Protein 5ETA (pdb70)

CATH classification: 3.30.200.20 (+1 more: 1.10.510.10)

Foldseek 3Di:
DDADWDWDAPPGHIDIDGPQWADWAWPDADPAFTWTWTQGNVVRAIKIKTKDQCQLVFLVSLVVLLVVLLVQLFDDDQAAWHFQAKDDPDPDLVRDGMIMTMTGAADDQQVVVLVVDQDDLVLLLVLLLSCLLSLQQCVLQVHAQQDDDSRQWGAHPVSRIHGGDGDVQQFAPCVLLVFAPDGNLRVLSSSLQVSVCSNPVDRQQPADDSVSSVVSLCLAQWADDPVVLVRGPDPVRSVVRPPPDTHHHDQVCVVRDPDDVLSSVLSVQSSHNDSVRHDHSVRSLPRVSNVPPRDPVRSDYGDHRDPVCVPDDDGSSVSSVSVVVSNVPRDRDDD/DVCVVVVHDDDDDDDD/DDADWDWDAAPHDIDIDGPQWADWHQPADDDQWGKTWTQGNVQRAIKIKTKHQCQLVFLVSLLVLLVVLLVQCFDDDQAAKHWQAKDDPDPDLVRDGMIMTMTHDADDFQVVVCVVDQDDLVLLLVLLLSVLLSLQACVLQVHAFADDDSRQWGAYPVSRIHGDDGDALQFAPCVVVVFDDDHNLRVLSSSLQRSVCSQVVDRQQPADPVVSSPVSLCLAQWDDDPVLLVRGPPVCVSCVCVVDDTDGHDQCCVVRPPDDVQSSVLSNQSSHNRSVSRDHSLRSLPGPSNVVPRDNVPSDYGDHRDPVCVVDRDGSSVSSVSSVVSNVPRDRDDHD/DVCVVVVHDDDDDDDD

InterPro domains:
  IPR000719 Protein kinase domain [PF00069] (24-308)
  IPR000719 Protein kinase domain [PS50011] (24-308)
  IPR000719 Protein kinase domain [SM00220] (24-308)
  IPR003527 Mitogen-activated protein (MAP) kinase, conserved site [PS01351] (59-162)
  IPR008352 Mitogen-activated protein (MAP) kinase HOG-like [PR01773] (12-21)
  IPR008352 Mitogen-activated protein (MAP) kinase HOG-like [PR01773] (193-203)
  IPR008352 Mitogen-activated protein (MAP) kinase HOG-like [PR01773] (270-283)
  IPR008352 Mitogen-activated protein (MAP) kinase HOG-like [PR01773] (286-294)
  IPR008352 Mitogen-activated protein (MAP) kinase HOG-like [PR01773] (307-317)
  IPR011009 Protein kinase-like domain superfamily [SSF56112] (9-349)
  IPR017441 Protein kinase, ATP binding site [PS00107] (30-54)
  IPR038784 Mitogen-activated protein kinase 14 [cd07877] (6-350)
  IPR050117 Mitogen-activated protein (MAP) kinase [PTHR24055] (22-313)

Sequence (703 aa):
ERPTFYRQELNKTIWEVPERYQNLSPVGSGAYGSVCAAFDTKTGLRVAVKKLSRPFQSIIHAKRTYRELRLLKHMKHENVIGLLDVFTPARSLEEFNDVYLVTHLMGADLNNIVKCQKLTDDHVQFLIYQILRGLKYIHSADIIHRDLKPSNLAVNEDCELKILDFGRWYRAPEIMLNWMHYNQTVDIWSVGCIMAELLTGRTLFPGTDHIDQLKLILRLVGTPGAELLKKISSESARNYIQSLTQMPKMNFANVFIGANPLAVDLLEKMLVLDSDKRITAAQALAHAYFAQYHDPDDEPVADPYDQSFESRDLLIDEWKSLTYDEVISFVPPPLGLLERRGVSELPPLYIERPTFYRQELNKTIWEVPERYQNLSPVGSGAYGSVCAAFDTKTGLRVAVKKLSRPFQSIIHAKRTYRELRLLKHMKHENVIGLLDVFTPARSLEEFNDVYLVTHLMGADLNNIVKCQKLTDDHVQFLIYQILRGLKYIHSADIIHRDLKPSNLAVNEDCELKILDFGRWYRAPEIMLNWMHYNQTVDIWSVGCIMAELLTGRTLFPGTDHIDQLKLILRLVGTPGAELLKKISSESARNYIQSLTQMPKMNFANVFIGANPLAVDLLEKMLVLDSDKRITAAQALAHAYFAQYHDPDDEPVADPYDQSFESRDLLIDEWKSLTYDEVISFVPPPLDGLLERRGVSELPPLYI

Organism: Homo sapiens (NCBI:txid9606)

GO terms:
  GO:0038066 p38MAPK cascade (P, IDA)
  GO:0005829 cytosol (C, IDA)
  GO:0031098 stress-activated protein kinase signaling cascade (P, IDA)
  GO:1900015 regulation of cytokine production involved in inflammatory response (P, IDA)
  GO:0031281 positive regulation of cyclase activity (P, IMP)
  GO:0010628 positive regulation of gene expression (P, IGI)
  GO:0071222 cellular response to lipopolysaccharide (P, IDA)
  GO:0004674 protein serine/threonine kinase activity (F, IDA)
  GO:0004707 MAP kinase activity (F, IDA)
  GO:0051403 stress-activated MAPK cascade (P, IDA)
  GO:0071493 cellular response to UV-B (P, IDA)
  GO:0005634 nucleus (C, EXP)
  GO:0005737 cytoplasm (C, EXP)
  GO:0106310 protein serine kinase activity (F, EXP)
  GO:0070935 3'-UTR-mediated mRNA stabilization (P, TAS)
  GO:0005515 protein binding (F, IPI)
  GO:0019903 protein phosphatase binding (F, IPI)
  GO:0004708 MAP kinase kinase activity (F, TAS)
  GO:0006935 chemotaxis (P, TAS)
  GO:0007165 signal transduction (P, TAS)

B-factor: mean 67.68, std 36.32, range [24.88, 259.06]

Radius of gyration: 29.45 Å; Cα contacts (8 Å, |Δi|>4): 1106; chains: 4; bounding box: 53×86×77 Å

Solvent-accessible surface area: 34537 Å² total; per-residue (Å²): 162,115,74,86,27,55,157,60,82,22,64,151,71,71,1,47,0,4,86,52,0,74,125,21,50,70,84,35,50,48,101,120,11,28,22,0,2,2,88,0,72,122,42,38,85,129,0,14,0,46,16,13,56,130,0,14,114,38,68,137,42,0,38,94,4,12,95,52,3,42,15,13,42,38,1,151,22,74,4,2,6,27,10,29,18,8,15,16,26,17,171,45,71,146,86,4,71,35,2,3,9,0,29,49,57,19,51,18,32,0,78,59,6,34,57,23,44,151,8,62,54,71,8,0,17,2,0,0,0,1,0,0,5,0,0,42,12,0,24,51,4,104,26,42,1,101,44,3,74,8,55,6,0,8,0,35,76,79,1,67,2,46,0,34,85,33,64,150,106,24,53,0,5,4,33,28,28,129,13,58,162,84,55,56,13,3,1,1,0,6,0,0,5,0,0,0,20,5,24,67,49,140,40,40,6,59,4,113,70,59,82,43,1,9,62,64,2,9,122,16,11,3,34,20,42,97,105,9,33,164,58,2,92,58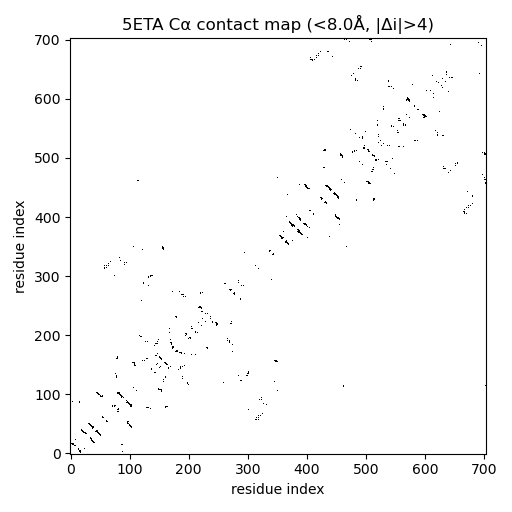,94,88,7,69,91,89,20,100,120,40,92,151,20,100,121,88,79,3,46,117,65,7,158,80,27,51,105,76,0,14,55,0,0,42,88,0,0,49,16,13,4,90,115,6,22,54,3,57,109,0,0,67,21,52,5,0,78,106,3,56,47,94,141,31,7,64,89,12,107,133,30,91,46,77,10,61,101,116,142,26,134,54,99,79,1,39,36,45,0,36,74,38,14,114,66,31,115,63,57,115,209,59,6,22,131,106,31,72,22,101,114,14,72,84,3,103,112,164,120,74,92,35,57,150,64,96,13,94,144,75,75,4,44,3,5,94,49,0,73,114,18,24,35,74,55,78,45,72,122,13,41,30,1,1,0,75,0,72,89,38,42,85,117,0,17,0,37,19,13,45,123,2,16,124,30,85,116,38,0,43,56,7,13,91,52,3,43,21,24,39,42,1,155,21,71,5,2,6,26,13,31,21,7,15,11,23,11,164,50,64,165,86,4,72,36,2,3,7,0,31,58,72,17,46,14,32,0,74,51,0,49,95,8,22,154,6,61,59,75,6,2,24,1,0,0,0,2,0,0,4,0,0,40,14,0,15,44,1,104,18,29,0,124,38,2,48,6,49,12,0,8,0,27,81,77,1,68,1,48,0,32,88,42,62,207,113,16,96,2,1,6,30,42,33,101,18,50,181,83,54,66,12,10,3,0,0,6,0,0,4,0,0,0,26,10,36,40,52,162,37,34,6,66,5,131,63,87,80,48,9,14,89,34,2,26,118,12,10,3,49,22,42,89,137,12,50,164,98,2,76,44,134,87,12,81,93,107,60,132,88,42,113,138,80,74,118,63,87,2,42,92,49,5,148,80,25,51,109,72,0,15,44,0,0,45,91,0,1,42,16,20,15,92,158,7,21,52,3,51,114,0,0,65,24,54,5,0,74,106,5,50,48,87,147,36,6,64,86,14,110,126,24,92,56,74,10,74,108,118,135,31,129,65,102,74,4,40,37,42,0,35,72,36,16,113,65,34,113,70,50,127,103,190,60,7,14,134,121,29,69,24,98,134,25,75,97,2,115,74

Secondary structure (DSSP, 8-state):
----EEEEEETTEEEEEETTEEEEE----BTTEEEEEEEETTTTEEEEEEEES-SSSSHHHHHHHHHHHHHHHH--BTTB--EEEEE-S-SSGGG---EEEEEE--SEEHHHHHHHSPPPHHHHHHHHHHHHHHHHHHHHTT-------GGGEEE-TT--EEE------S--HHHHTT-S---TTHHHHHHHHHHHHHHHSS-SS--SSHHHHHHHHHHHH----HHHHHT--SHHHHHGGGGS-------GGGTS-SS-HHHHHHHHHHS-SSGGGS--HHHHHTSGGGTTT--GGGS--PPP---GGGG----HHHHHHHHHHHHHT--PPP--/--PPEEEEEETTEEEEEETTEEEEEEEE--SS-EEEEEEETTTTEEEEEEEESSTTSSHHHHHHHHHHHHHHHH--BTTB----EEE-S-SSGGG---EEEEEE--SEEHHHHHHH-PPPHHHHHHHHHHHHHHHHHHHHTT-------GGGEEE-TT--EEE------S--HHHHTT-S---THHHHHHHHHHHHHHHHSS-S---SSHHHHHHHHHHHH----HHHHTT--SHHHHHTTSSSPP-PBPPHHHHS-SS-HHHHHHHHHHS-SSGGGS--HHHHHTSGGGTTT--GGG---PPP---GGGG----HHHHHHHHHHHHHT------/-HHHHTT-PPPPPPP-/-HHHHTT-PPPPPPP-

Structure (mmCIF, N/CA/C/O backbone):
data_5ETA
#
_entry.id   5ETA
#
_cell.length_a   52.091
_cell.length_b   61.900
_cell.length_c   75.671
_cell.angle_alpha   105.62
_cell.angle_beta   96.31
_cell.angle_gamma   114.65
#
_symmetry.space_group_name_H-M   'P 1'
#
loop_
_entity.id
_entity.type
_entity.pdbx_description
1 polymer 'Mitogen-activated protein kinase 14'
2 polymer 'Putative transmembrane protein'
3 water water
#
loop_
_atom_site.group_PDB
_atom_site.id
_atom_site.type_symbol
_atom_site.label_atom_id
_atom_site.label_alt_id
_atom_site.label_comp_id
_atom_site.label_asym_id
_atom_site.label_entity_id
_atom_site.label_seq_id
_atom_site.pdbx_PDB_ins_code
_atom_site.Cartn_x
_atom_site.Cartn_y
_atom_site.Cartn_z
_atom_site.occupancy
_atom_site.B_iso_or_equiv
_atom_site.auth_seq_id
_atom_site.auth_comp_id
_atom_site.auth_asym_id
_atom_site.auth_atom_id
_atom_site.pdbx_PDB_model_num
ATOM 1 N N . GLU A 1 4 ? -5.601 52.927 -27.233 1.00 54.74 4 GLU B N 1
ATOM 2 C CA . GLU A 1 4 ? -5.984 52.555 -25.877 1.00 49.80 4 GLU B CA 1
ATOM 3 C C . GLU A 1 4 ? -5.114 51.416 -25.363 1.00 65.10 4 GLU B C 1
ATOM 4 O O . GLU A 1 4 ? -4.996 50.377 -26.013 1.00 87.71 4 GLU B O 1
ATOM 6 N N . ARG A 1 5 ? -4.504 51.614 -24.194 1.00 50.27 5 ARG B N 1
ATOM 7 C CA . ARG A 1 5 ? -3.703 50.572 -23.574 1.00 56.90 5 ARG B CA 1
ATOM 8 C C . ARG A 1 5 ? -4.454 49.985 -22.389 1.00 57.56 5 ARG B C 1
ATOM 9 O O . ARG A 1 5 ? -4.911 50.744 -21.523 1.00 41.84 5 ARG B O 1
ATOM 17 N N . PRO A 1 6 ? -4.593 48.665 -22.294 1.00 53.24 6 PRO B N 1
ATOM 18 C CA . PRO A 1 6 ? -5.321 48.089 -21.161 1.00 37.06 6 PRO B CA 1
ATOM 19 C C . PRO A 1 6 ? -4.509 48.175 -19.879 1.00 27.20 6 PRO B C 1
ATOM 20 O O . PRO A 1 6 ? -3.296 48.394 -19.882 1.00 61.49 6 PRO B O 1
ATOM 24 N N . THR A 1 7 ? -5.209 48.000 -18.763 1.00 27.56 7 THR B N 1
ATOM 25 C CA . THR A 1 7 ? -4.590 48.057 -17.449 1.00 36.09 7 THR B CA 1
ATOM 26 C C . THR A 1 7 ? -4.113 46.666 -17.063 1.00 42.65 7 THR B C 1
ATOM 27 O O . THR A 1 7 ? -4.895 45.711 -17.093 1.00 27.77 7 THR B O 1
ATOM 31 N N . PHE A 1 8 ? -2.835 46.546 -16.712 1.00 28.05 8 PHE B N 1
ATOM 32 C CA . PHE A 1 8 ? -2.332 45.256 -16.271 1.00 28.01 8 PHE B CA 1
ATOM 33 C C . PHE A 1 8 ? -2.298 45.243 -14.751 1.00 28.60 8 PHE B C 1
ATOM 34 O O . PHE A 1 8 ? -2.313 46.286 -14.094 1.00 29.07 8 PHE B O 1
ATOM 42 N N . TYR A 1 9 ? -2.259 44.039 -14.192 1.00 28.61 9 TYR B N 1
ATOM 43 C CA . TYR A 1 9 ? -1.932 43.852 -12.786 1.00 29.18 9 TYR B CA 1
ATOM 44 C C . TYR A 1 9 ? -0.873 42.762 -12.669 1.00 29.07 9 TYR B C 1
ATOM 45 O O . TYR A 1 9 ? -0.592 42.039 -13.628 1.00 28.56 9 TYR B O 1
ATOM 54 N N . ARG A 1 10 ? -0.292 42.637 -11.476 1.00 51.20 10 ARG B N 1
ATOM 55 C CA . ARG A 1 10 ? 0.838 41.745 -11.241 1.00 48.49 10 ARG B CA 1
ATOM 56 C C . ARG A 1 10 ? 0.530 40.773 -10.110 1.00 31.95 10 ARG B C 1
ATOM 57 O O . ARG A 1 10 ? 0.075 41.179 -9.036 1.00 32.65 10 ARG B O 1
ATOM 65 N N . GLN A 1 11 ? 0.777 39.491 -10.369 1.00 29.96 11 GLN B N 1
ATOM 66 C CA . GLN A 1 11 ? 0.759 38.433 -9.368 1.00 41.25 11 GLN B CA 1
ATOM 67 C C . GLN A 1 11 ? 1.927 37.495 -9.642 1.00 29.96 11 GLN B C 1
ATOM 68 O O . GLN A 1 11 ? 2.699 37.695 -10.584 1.00 44.40 11 GLN B O 1
ATOM 74 N N . GLU A 1 12 ? 2.056 36.458 -8.820 1.00 41.30 12 GLU B N 1
ATOM 75 C CA . GLU A 1 12 ? 3.230 35.600 -8.871 1.00 67.38 12 GLU B CA 1
ATOM 76 C C . GLU A 1 12 ? 2.783 34.158 -9.066 1.00 63.31 12 GLU B C 1
ATOM 77 O O . GLU A 1 12 ? 1.947 33.654 -8.310 1.00 42.94 12 GLU B O 1
ATOM 83 N N . LEU A 1 13 ? 3.332 33.509 -10.092 1.00 61.73 13 LEU B N 1
ATOM 84 C CA . LEU A 1 13 ? 2.886 32.189 -10.521 1.00 47.34 13 LEU B CA 1
ATOM 85 C C . LEU A 1 13 ? 4.066 31.400 -11.071 1.00 69.72 13 LEU B C 1
ATOM 86 O O . LEU A 1 13 ? 4.761 31.876 -11.973 1.00 79.29 13 LEU B O 1
ATOM 91 N N . ASN A 1 14 ? 4.302 30.217 -10.509 1.00 59.99 14 ASN B N 1
ATOM 92 C CA . ASN A 1 14 ? 5.059 29.161 -11.187 1.00 98.69 14 ASN B CA 1
ATOM 93 C C . ASN A 1 14 ? 6.618 29.205 -11.202 1.00 106.21 14 ASN B C 1
ATOM 94 O O . ASN A 1 14 ? 7.205 28.668 -12.144 1.00 138.17 14 ASN B O 1
ATOM 99 N N . LYS A 1 15 ? 7.335 29.833 -10.260 1.00 58.57 15 LYS B N 1
ATOM 100 C CA . LYS A 1 15 ? 6.938 30.987 -9.454 1.00 57.84 15 LYS B CA 1
ATOM 101 C C . LYS A 1 15 ? 7.750 32.180 -9.937 1.00 53.21 15 LYS B C 1
ATOM 102 O O . LYS A 1 15 ? 8.907 32.362 -9.564 1.00 30.16 15 LYS B O 1
ATOM 108 N N . THR A 1 16 ? 7.113 32.994 -10.769 1.00 73.32 16 THR B N 1
ATOM 109 C CA . THR A 1 16 ? 7.686 34.231 -11.275 1.00 53.50 16 THR B CA 1
ATOM 110 C C . THR A 1 16 ? 6.575 35.266 -11.253 1.00 48.45 16 THR B C 1
ATOM 111 O O . THR A 1 16 ? 5.462 34.987 -10.799 1.00 62.82 16 THR B O 1
ATOM 115 N N . ILE A 1 17 ? 6.846 36.458 -11.770 1.00 31.18 17 ILE B N 1
ATOM 116 C CA . ILE A 1 17 ? 5.845 37.515 -11.801 1.00 29.40 17 ILE B CA 1
ATOM 117 C C . ILE A 1 17 ? 5.201 37.514 -13.176 1.00 28.75 17 ILE B C 1
ATOM 118 O O . ILE A 1 17 ? 5.866 37.748 -14.191 1.00 42.18 17 ILE B O 1
ATOM 123 N N . TRP A 1 18 ? 3.902 37.254 -13.196 1.00 28.46 18 TRP B N 1
ATOM 124 C CA . TRP A 1 18 ? 3.067 37.400 -14.378 1.00 27.94 18 TRP B CA 1
ATOM 125 C C . TRP A 1 18 ? 2.362 38.745 -14.319 1.00 28.06 18 TRP B C 1
ATOM 126 O O . TRP A 1 18 ? 1.749 39.085 -13.302 1.00 28.40 18 TRP B O 1
ATOM 137 N N . GLU A 1 19 ? 2.461 39.510 -15.403 1.00 33.32 19 GLU B N 1
ATOM 138 C CA . GLU A 1 19 ? 1.777 40.792 -15.520 1.00 33.34 19 GLU B CA 1
ATOM 139 C C . GLU A 1 19 ? 0.900 40.724 -16.760 1.00 32.43 19 GLU B C 1
ATOM 140 O O . GLU A 1 19 ? 1.410 40.647 -17.883 1.00 31.53 19 GLU B O 1
ATOM 146 N N . VAL A 1 20 ? -0.413 40.740 -16.556 1.00 27.31 20 VAL B N 1
ATOM 147 C CA . VAL A 1 20 ? -1.359 40.531 -17.649 1.00 26.88 20 VAL B CA 1
ATOM 148 C C . VAL A 1 20 ? -2.436 41.603 -17.564 1.00 27.00 20 VAL B C 1
ATOM 149 O O . VAL A 1 20 ? -2.619 42.240 -16.514 1.00 27.43 20 VAL B O 1
ATOM 153 N N . PRO A 1 21 ? -3.167 41.830 -18.655 1.00 26.69 21 PRO B N 1
ATOM 154 C CA . PRO A 1 21 ? -4.341 42.707 -18.581 1.00 26.82 21 PRO B CA 1
ATOM 155 C C . PRO A 1 21 ? -5.428 42.125 -17.687 1.00 27.03 21 PRO B C 1
ATOM 156 O O . PRO A 1 21 ? -5.580 40.909 -17.555 1.00 26.90 21 PRO B O 1
ATOM 160 N N . GLU A 1 22 ? -6.191 43.030 -17.067 1.00 43.01 22 GLU B N 1
ATOM 161 C CA . GLU A 1 22 ? -7.197 42.644 -16.081 1.00 34.90 22 GLU B CA 1
ATOM 162 C C . GLU A 1 22 ? -8.353 41.826 -16.650 1.00 29.89 22 GLU B C 1
ATOM 163 O O . GLU A 1 22 ? -9.096 41.222 -15.868 1.00 30.49 22 GLU B O 1
ATOM 169 N N . ARG A 1 23 ? -8.546 41.792 -17.972 1.00 27.09 23 ARG B N 1
ATOM 170 C CA . ARG A 1 23 ? -9.580 40.917 -18.520 1.00 37.78 23 ARG B CA 1
ATOM 171 C C . ARG A 1 23 ? -9.367 39.464 -18.116 1.00 60.79 23 ARG B C 1
ATOM 172 O O . ARG A 1 23 ? -10.323 38.682 -18.122 1.00 72.92 23 ARG B O 1
ATOM 180 N N . TYR A 1 24 ? -8.141 39.089 -17.766 1.00 58.81 24 TYR B N 1
ATOM 181 C CA . TYR A 1 24 ? -7.790 37.709 -17.465 1.00 52.44 24 TYR B CA 1
ATOM 182 C C . TYR A 1 24 ? -7.709 37.558 -15.951 1.00 39.52 24 TYR B C 1
ATOM 183 O O . TYR A 1 24 ? -6.894 38.218 -15.299 1.00 37.60 24 TYR B O 1
ATOM 192 N N . GLN A 1 25 ? -8.556 36.691 -15.403 1.00 27.15 25 GLN B N 1
ATOM 193 C CA . GLN A 1 25 ? -8.712 36.518 -13.968 1.00 27.60 25 GLN B CA 1
ATOM 194 C C . GLN A 1 25 ? -8.588 35.042 -13.620 1.00 30.70 25 GLN B C 1
ATOM 195 O O . GLN A 1 25 ? -8.643 34.166 -14.488 1.00 41.47 25 GLN B O 1
ATOM 201 N N . ASN A 1 26 ? -8.415 34.770 -12.326 1.00 37.95 26 ASN B N 1
ATOM 202 C CA . ASN A 1 26 ? -8.415 33.402 -11.817 1.00 43.87 26 ASN B CA 1
ATOM 203 C C . ASN A 1 26 ? -7.358 32.555 -12.524 1.00 43.80 26 ASN B C 1
ATOM 204 O O . ASN A 1 26 ? -7.618 31.437 -12.971 1.00 35.08 26 ASN B O 1
ATOM 209 N N . LEU A 1 27 ? -6.146 33.095 -12.616 1.00 44.22 27 LEU B N 1
ATOM 210 C CA . LEU A 1 27 ? -5.055 32.353 -13.232 1.00 46.13 27 LEU B CA 1
ATOM 211 C C . LEU A 1 27 ? -4.626 31.202 -12.333 1.00 51.37 27 LEU B C 1
ATOM 212 O O . LEU A 1 27 ? -4.430 31.379 -11.127 1.00 48.90 27 LEU B O 1
ATOM 217 N N . SER A 1 28 ? -4.473 30.020 -12.927 1.00 39.37 28 SER B N 1
ATOM 218 C CA . SER A 1 28 ? -3.935 28.870 -12.225 1.00 32.38 28 SER B CA 1
ATOM 219 C C . SER A 1 28 ? -2.915 28.181 -13.123 1.00 43.53 28 SER B C 1
ATOM 220 O O . SER A 1 28 ? -3.165 28.024 -14.326 1.00 60.40 28 SER B O 1
ATOM 223 N N . PRO A 1 29 ? -1.764 27.766 -12.588 1.00 43.49 29 PRO B N 1
ATOM 224 C CA . PRO A 1 29 ? -0.737 27.171 -13.457 1.00 44.78 29 PRO B CA 1
ATOM 225 C C . PRO A 1 29 ? -1.120 25.759 -13.876 1.00 49.94 29 PRO B C 1
ATOM 226 O O . PRO A 1 29 ? -1.532 24.944 -13.048 1.00 57.29 29 PRO B O 1
ATOM 230 N N . VAL A 1 30 ? -0.988 25.476 -15.172 1.00 50.71 30 VAL B N 1
ATOM 231 C CA . VAL A 1 30 ? -1.278 24.154 -15.717 1.00 66.70 30 VAL B CA 1
ATOM 232 C C . VAL A 1 30 ? -0.012 23.391 -16.066 1.00 97.91 30 VAL B C 1
ATOM 233 O O . VAL A 1 30 ? -0.100 22.272 -16.595 1.00 89.09 30 VAL B O 1
ATOM 237 N N . GLY A 1 31 ? 1.162 23.957 -15.793 1.00 110.44 31 GLY B N 1
ATOM 238 C CA . GLY A 1 31 ? 2.423 23.285 -16.033 1.00 125.00 31 GLY B CA 1
ATOM 239 C C . GLY A 1 31 ? 3.303 24.016 -17.025 1.00 120.41 31 GLY B C 1
ATOM 240 O O . GLY A 1 31 ? 2.819 24.815 -17.833 1.00 97.73 31 GLY B O 1
ATOM 241 N N . SER A 1 32 ? 4.608 23.749 -16.964 1.00 120.61 32 SER B N 1
ATOM 242 C CA . SER A 1 32 ? 5.593 24.494 -17.740 1.00 126.68 32 SER B CA 1
ATOM 243 C C . SER A 1 32 ? 6.528 23.530 -18.464 1.00 111.10 32 SER B C 1
ATOM 244 O O . SER A 1 32 ? 6.235 22.333 -18.561 1.00 87.13 32 SER B O 1
ATOM 247 N N . GLY A 1 33 ? 7.649 24.035 -18.973 1.00 125.37 33 GLY B N 1
ATOM 248 C CA . GLY A 1 33 ? 8.645 23.164 -19.580 1.00 130.52 33 GLY B CA 1
ATOM 249 C C . GLY A 1 33 ? 9.707 23.951 -20.320 1.00 131.51 33 GLY B C 1
ATOM 250 O O . GLY A 1 33 ? 9.975 25.116 -20.002 1.00 136.97 33 GLY B O 1
ATOM 251 N N . ALA A 1 34 ? 10.310 23.295 -21.313 1.00 158.04 34 ALA B N 1
ATOM 252 C CA . ALA A 1 34 ? 11.358 23.894 -22.133 1.00 154.81 34 ALA B CA 1
ATOM 253 C C . ALA A 1 34 ? 10.811 24.840 -23.197 1.00 176.54 34 ALA B C 1
ATOM 254 O O . ALA A 1 34 ? 11.567 25.272 -24.074 1.00 197.36 34 ALA B O 1
ATOM 256 N N . TYR A 1 35 ? 9.523 25.174 -23.127 1.00 166.49 35 TYR B N 1
ATOM 257 C CA . TYR A 1 35 ? 8.851 25.994 -24.127 1.00 152.12 35 TYR B CA 1
ATOM 258 C C . TYR A 1 35 ? 8.426 27.341 -23.557 1.00 121.38 35 TYR B C 1
ATOM 259 O O . TYR A 1 35 ? 8.824 28.390 -24.074 1.00 122.30 35 TYR B O 1
ATOM 268 N N . GLY A 1 36 ? 7.647 27.336 -22.484 1.00 91.81 36 GLY B N 1
ATOM 269 C CA . GLY A 1 36 ? 7.208 28.542 -21.815 1.00 53.80 36 GLY B CA 1
ATOM 270 C C . GLY A 1 36 ? 6.208 28.150 -20.753 1.00 39.45 36 GLY B C 1
ATOM 271 O O . GLY A 1 36 ? 5.521 27.137 -20.906 1.00 61.90 36 GLY B O 1
ATOM 272 N N . SER A 1 37 ? 6.097 28.926 -19.681 1.00 50.34 37 SER B N 1
ATOM 273 C CA . SER A 1 37 ? 5.134 28.572 -18.652 1.00 69.03 37 SER B CA 1
ATOM 274 C C . SER A 1 37 ? 3.722 28.881 -19.129 1.00 63.13 37 SER B C 1
ATOM 275 O O . SER A 1 37 ? 3.497 29.796 -19.925 1.00 48.37 37 SER B O 1
ATOM 278 N N . VAL A 1 38 ? 2.763 28.107 -18.627 1.00 50.89 38 VAL B N 1
ATOM 279 C CA . VAL A 1 38 ? 1.376 28.206 -19.058 1.00 44.56 38 VAL B CA 1
ATOM 280 C C . VAL A 1 38 ? 0.490 28.247 -17.824 1.00 63.88 38 VAL B C 1
ATOM 281 O O . VAL A 1 38 ? 0.629 27.411 -16.925 1.00 97.65 38 VAL B O 1
ATOM 285 N N . CYS A 1 39 ? -0.414 29.219 -17.781 1.00 49.33 39 CYS B N 1
ATOM 286 C CA . CYS A 1 39 ? -1.473 29.262 -16.786 1.00 53.90 39 CYS B CA 1
ATOM 287 C C . CYS A 1 39 ? -2.821 29.206 -17.485 1.00 35.44 39 CYS B C 1
ATOM 288 O O . CYS A 1 39 ? -2.991 29.763 -18.574 1.00 53.32 39 CYS B O 1
ATOM 291 N N . ALA A 1 40 ? -3.773 28.530 -16.855 1.00 34.46 40 ALA B N 1
ATOM 292 C CA . ALA A 1 40 ? -5.166 28.661 -17.244 1.00 25.61 40 ALA B CA 1
ATOM 293 C C . ALA A 1 40 ? -5.764 29.895 -16.586 1.00 25.86 40 ALA B C 1
ATOM 294 O O . ALA A 1 40 ? -5.428 30.243 -15.451 1.00 35.54 40 ALA B O 1
ATOM 296 N N . ALA A 1 41 ? -6.658 30.559 -17.311 1.00 26.39 41 ALA B N 1
ATOM 297 C CA . ALA A 1 41 ? -7.276 31.780 -16.824 1.00 36.52 41 ALA B CA 1
ATOM 298 C C . ALA A 1 41 ? -8.701 31.840 -17.343 1.00 43.36 41 ALA B C 1
ATOM 299 O O . ALA A 1 41 ? -9.069 31.140 -18.290 1.00 74.57 41 ALA B O 1
ATOM 301 N N . PHE A 1 42 ? -9.505 32.686 -16.709 1.00 59.02 42 PHE B N 1
ATOM 302 C CA . PHE A 1 42 ? -10.858 32.956 -17.169 1.00 58.01 42 PHE B CA 1
ATOM 303 C C . PHE A 1 42 ? -10.857 34.304 -17.874 1.00 56.25 42 PHE B C 1
ATOM 304 O O . PHE A 1 42 ? -10.529 35.330 -17.267 1.00 55.81 42 PHE B O 1
ATOM 312 N N . ASP A 1 43 ? -11.213 34.293 -19.153 1.00 60.53 43 ASP B N 1
ATOM 313 C CA . ASP A 1 43 ? -11.283 35.513 -19.943 1.00 53.32 43 ASP B CA 1
ATOM 314 C C . ASP A 1 43 ? -12.626 36.188 -19.699 1.00 41.97 43 ASP B C 1
ATOM 315 O O . ASP A 1 43 ? -13.678 35.636 -20.042 1.00 37.97 43 ASP B O 1
ATOM 320 N N . THR A 1 44 ? -12.592 37.383 -19.106 1.00 26.77 44 THR B N 1
ATOM 321 C CA . THR A 1 44 ? -13.821 38.092 -18.776 1.00 39.71 44 THR B CA 1
ATOM 322 C C . THR A 1 44 ? -14.455 38.747 -19.993 1.00 47.92 44 THR B C 1
ATOM 323 O O . THR A 1 44 ? -15.651 39.056 -19.962 1.00 38.65 44 THR B O 1
ATOM 327 N N . LYS A 1 45 ? -13.687 38.957 -21.063 1.00 37.93 45 LYS B N 1
ATOM 328 C CA . LYS A 1 45 ? -14.250 39.522 -22.284 1.00 28.36 45 LYS B CA 1
ATOM 329 C C . LYS A 1 45 ? -15.131 38.514 -23.010 1.00 38.57 45 LYS B C 1
ATOM 330 O O . LYS A 1 45 ? -16.246 38.839 -23.434 1.00 59.06 45 LYS B O 1
ATOM 336 N N . THR A 1 46 ? -14.646 37.284 -23.163 1.00 49.88 46 THR B N 1
ATOM 337 C CA . THR A 1 46 ? -15.379 36.241 -23.866 1.00 47.79 46 THR B CA 1
ATOM 338 C C . THR A 1 46 ? -16.056 35.264 -22.916 1.00 46.18 46 THR B C 1
ATOM 339 O O . THR A 1 46 ? -16.792 34.384 -23.371 1.00 43.49 46 THR B O 1
ATOM 343 N N . GLY A 1 47 ? -15.826 35.401 -21.613 1.00 34.09 47 GLY B N 1
ATOM 344 C CA . GLY A 1 47 ? -16.415 34.507 -20.636 1.00 45.61 47 GLY B CA 1
ATOM 345 C C . GLY A 1 47 ? -16.023 33.056 -20.785 1.00 35.98 47 GLY B C 1
ATOM 346 O O . GLY A 1 47 ? -16.758 32.177 -20.330 1.00 52.39 47 GLY B O 1
ATOM 347 N N . LEU A 1 48 ? -14.879 32.776 -21.404 1.00 43.24 48 LEU B N 1
ATOM 348 C CA . LEU A 1 48 ? -14.404 31.413 -21.582 1.00 55.09 48 LEU B CA 1
ATOM 349 C C . LEU A 1 48 ? -13.115 31.217 -20.792 1.00 38.42 48 LEU B C 1
ATOM 350 O O . LEU A 1 48 ? -12.439 32.177 -20.413 1.00 53.78 48 LEU B O 1
ATOM 355 N N . ARG A 1 49 ? -12.778 29.953 -20.555 1.00 65.97 49 ARG B N 1
ATOM 356 C CA . ARG A 1 49 ? -11.510 29.593 -19.936 1.00 62.77 49 ARG B CA 1
ATOM 357 C C . ARG A 1 49 ? -10.449 29.435 -21.020 1.00 61.09 49 ARG B C 1
ATOM 358 O O . ARG A 1 49 ? -10.688 28.780 -22.040 1.00 41.46 49 ARG B O 1
ATOM 366 N N . VAL A 1 50 ? -9.277 30.034 -20.796 1.00 64.06 50 VAL B N 1
ATOM 367 C CA . VAL A 1 50 ? -8.271 30.208 -21.835 1.00 34.98 50 VAL B CA 1
ATOM 368 C C . VAL A 1 50 ? -6.918 29.743 -21.308 1.00 30.35 50 VAL B C 1
ATOM 369 O O . VAL A 1 50 ? -6.703 29.609 -20.101 1.00 29.27 50 VAL B O 1
ATOM 373 N N . ALA A 1 51 ? -6.004 29.489 -22.241 1.00 25.01 51 ALA B N 1
ATOM 374 C CA . ALA A 1 51 ? -4.625 29.142 -21.920 1.00 30.79 51 ALA B CA 1
ATOM 375 C C . ALA A 1 51 ? -3.742 30.357 -22.169 1.00 31.85 51 ALA B C 1
ATOM 376 O O . ALA A 1 51 ? -3.833 30.980 -23.229 1.00 24.98 51 ALA B O 1
ATOM 378 N N . VAL A 1 52 ? -2.894 30.696 -21.198 1.00 25.18 52 VAL B N 1
ATOM 379 C CA . VAL A 1 52 ? -2.023 31.865 -21.300 1.00 25.28 52 VAL B CA 1
ATOM 380 C C . VAL A 1 52 ? -0.575 31.395 -21.235 1.00 36.04 52 VAL B C 1
ATOM 381 O O . VAL A 1 52 ? -0.157 30.785 -20.242 1.00 34.39 52 VAL B O 1
ATOM 385 N N . LYS A 1 53 ? 0.182 31.677 -22.293 1.00 35.02 53 LYS B N 1
ATOM 386 C CA . LYS A 1 53 ? 1.563 31.229 -22.422 1.00 35.18 53 LYS B CA 1
ATOM 387 C C . LYS A 1 53 ? 2.517 32.418 -22.356 1.00 37.92 53 LYS B C 1
ATOM 388 O O . LYS A 1 53 ? 2.336 33.405 -23.070 1.00 46.97 53 LYS B O 1
ATOM 394 N N . LYS A 1 54 ? 3.523 32.323 -21.479 1.00 26.78 54 LYS B N 1
ATOM 395 C CA . LYS A 1 54 ? 4.484 33.398 -21.228 1.00 34.03 54 LYS B CA 1
ATOM 396 C C . LYS A 1 54 ? 5.829 32.995 -21.818 1.00 32.03 54 LYS B C 1
ATOM 397 O O . LYS A 1 54 ? 6.444 32.026 -21.364 1.00 31.07 54 LYS B O 1
ATOM 403 N N . LEU A 1 55 ? 6.278 33.726 -22.835 1.00 39.66 55 LEU B N 1
ATOM 404 C CA . LEU A 1 55 ? 7.587 33.507 -23.440 1.00 32.74 55 LEU B CA 1
ATOM 405 C C . LEU A 1 55 ? 8.568 34.476 -22.792 1.00 39.79 55 LEU B C 1
ATOM 406 O O . LEU A 1 55 ? 8.520 35.683 -23.050 1.00 48.61 55 LEU B O 1
ATOM 411 N N . SER A 1 56 ? 9.458 33.947 -21.953 1.00 41.03 56 SER B N 1
ATOM 412 C CA . SER A 1 56 ? 10.424 34.776 -21.248 1.00 44.63 56 SER B CA 1
ATOM 413 C C . SER A 1 56 ? 11.817 34.749 -21.860 1.00 50.93 56 SER B C 1
ATOM 414 O O . SER A 1 56 ? 12.672 35.531 -21.431 1.00 52.32 56 SER B O 1
ATOM 417 N N . ARG A 1 57 ? 12.071 33.889 -22.852 1.00 51.22 57 ARG B N 1
ATOM 418 C CA . ARG A 1 57 ? 13.351 33.893 -23.564 1.00 37.53 57 ARG B CA 1
ATOM 419 C C . ARG A 1 57 ? 13.095 33.965 -25.066 1.00 34.99 57 ARG B C 1
ATOM 420 O O . ARG A 1 57 ? 13.722 33.249 -25.846 1.00 33.92 57 ARG B O 1
ATOM 428 N N . PRO A 1 58 ? 12.202 34.849 -25.514 1.00 31.51 58 PRO B N 1
ATOM 429 C CA . PRO A 1 58 ? 11.909 34.862 -26.954 1.00 30.97 58 PRO B CA 1
ATOM 430 C C . PRO A 1 58 ? 13.065 35.343 -27.814 1.00 28.31 58 PRO B C 1
ATOM 431 O O . PRO A 1 58 ? 13.221 34.839 -28.933 1.00 35.19 58 PRO B O 1
ATOM 435 N N . PHE A 1 59 ? 13.873 36.307 -27.362 1.00 55.88 59 PHE B N 1
ATOM 436 C CA . PHE A 1 59 ? 14.891 36.865 -28.246 1.00 40.61 59 PHE B CA 1
ATOM 437 C C . PHE A 1 59 ? 16.305 36.559 -27.762 1.00 29.53 59 PHE B C 1
ATOM 438 O O . PHE A 1 59 ? 17.254 37.251 -28.144 1.00 29.95 59 PHE B O 1
ATOM 446 N N . GLN A 1 60 ? 16.455 35.549 -26.905 1.00 29.61 60 GLN B N 1
ATOM 447 C CA . GLN A 1 60 ? 17.757 35.219 -26.340 1.00 30.23 60 GLN B CA 1
ATOM 448 C C . GLN A 1 60 ? 18.831 35.058 -27.407 1.00 30.74 60 GLN B C 1
ATOM 449 O O . GLN A 1 60 ? 20.012 35.301 -27.135 1.00 31.34 60 GLN B O 1
ATOM 455 N N . SER A 1 61 ? 18.456 34.654 -28.615 1.00 47.54 61 SER B N 1
ATOM 456 C CA . SER A 1 61 ? 19.422 34.521 -29.699 1.00 49.89 61 SER B CA 1
ATOM 457 C C . SER A 1 61 ? 18.676 34.608 -31.027 1.00 30.81 61 SER B C 1
ATOM 458 O O . SER A 1 61 ? 17.451 34.759 -31.069 1.00 45.39 61 SER B O 1
ATOM 461 N N . ILE A 1 62 ? 19.436 34.511 -32.119 1.00 31.31 62 ILE B N 1
ATOM 462 C CA . ILE A 1 62 ? 18.840 34.515 -33.453 1.00 31.17 62 ILE B CA 1
ATOM 463 C C . ILE A 1 62 ? 17.878 33.345 -33.610 1.00 34.18 62 ILE B C 1
ATOM 464 O O . ILE A 1 62 ? 16.740 33.512 -34.065 1.00 40.98 62 ILE B O 1
ATOM 469 N N . ILE A 1 63 ? 18.323 32.143 -33.239 1.00 48.24 63 ILE B N 1
ATOM 470 C CA . ILE A 1 63 ? 17.457 30.968 -33.322 1.00 44.12 63 ILE B CA 1
ATOM 471 C C . ILE A 1 63 ? 16.151 31.216 -32.574 1.00 45.40 63 ILE B C 1
ATOM 472 O O . ILE A 1 63 ? 15.056 31.046 -33.126 1.00 36.10 63 ILE B O 1
ATOM 477 N N . HIS A 1 64 ? 16.245 31.620 -31.305 1.00 56.45 64 HIS B N 1
ATOM 478 C CA . HIS A 1 64 ? 15.041 31.908 -30.530 1.00 31.62 64 HIS B CA 1
ATOM 479 C C . HIS A 1 64 ? 14.213 33.015 -31.174 1.00 28.90 64 HIS B C 1
ATOM 480 O O . HIS A 1 64 ? 12.989 32.893 -31.307 1.00 28.44 64 HIS B O 1
ATOM 487 N N . ALA A 1 65 ? 14.863 34.106 -31.582 1.00 29.14 65 ALA B N 1
ATOM 488 C CA . ALA A 1 65 ? 14.121 35.269 -32.056 1.00 31.71 65 ALA B CA 1
ATOM 489 C C . ALA A 1 65 ? 13.351 34.944 -33.330 1.00 33.37 65 ALA B C 1
ATOM 490 O O . ALA A 1 65 ? 12.163 35.266 -33.452 1.00 28.23 65 ALA B O 1
ATOM 492 N N . LYS A 1 66 ? 14.010 34.295 -34.292 1.00 56.30 66 LYS B N 1
ATOM 493 C CA . LYS A 1 66 ? 13.326 33.945 -35.531 1.00 36.90 66 LYS B CA 1
ATOM 494 C C . LYS A 1 66 ? 12.191 32.967 -35.254 1.00 36.98 66 LYS B C 1
ATOM 495 O O . LYS A 1 66 ? 11.114 33.068 -35.853 1.00 37.67 66 LYS B O 1
ATOM 501 N N . ARG A 1 67 ? 12.417 32.014 -34.345 1.00 44.68 67 ARG B N 1
ATOM 502 C CA . ARG A 1 67 ? 11.359 31.085 -33.962 1.00 34.97 67 ARG B CA 1
ATOM 503 C C . ARG A 1 67 ? 10.136 31.836 -33.460 1.00 29.42 67 ARG B C 1
ATOM 504 O O . ARG A 1 67 ? 9.001 31.541 -33.852 1.00 42.18 67 ARG B O 1
ATOM 512 N N . THR A 1 68 ? 10.355 32.816 -32.582 1.00 36.76 68 THR B N 1
ATOM 513 C CA . THR A 1 68 ? 9.250 33.594 -32.036 1.00 27.20 68 THR B CA 1
ATOM 514 C C . THR A 1 68 ? 8.458 34.262 -33.151 1.00 27.06 68 THR B C 1
ATOM 515 O O . THR A 1 68 ? 7.229 34.148 -33.213 1.00 38.64 68 THR B O 1
ATOM 519 N N . TYR A 1 69 ? 9.154 34.971 -34.041 1.00 29.79 69 TYR B N 1
ATOM 520 C CA . TYR A 1 69 ? 8.484 35.612 -35.165 1.00 27.26 69 TYR B CA 1
ATOM 521 C C . TYR A 1 69 ? 7.763 34.585 -36.027 1.00 27.30 69 TYR B C 1
ATOM 522 O O . TYR A 1 69 ? 6.655 34.840 -36.513 1.00 52.75 69 TYR B O 1
ATOM 531 N N . ARG A 1 70 ? 8.380 33.418 -36.235 1.00 27.62 70 ARG B N 1
ATOM 532 C CA . ARG A 1 70 ? 7.761 32.390 -37.067 1.00 27.74 70 ARG B CA 1
ATOM 533 C C . ARG A 1 70 ? 6.431 31.938 -36.475 1.00 27.31 70 ARG B C 1
ATOM 534 O O . ARG A 1 70 ? 5.398 31.941 -37.156 1.00 43.01 70 ARG B O 1
ATOM 542 N N . GLU A 1 71 ? 6.438 31.539 -35.200 1.00 49.06 71 GLU B N 1
ATOM 543 C CA . GLU A 1 71 ? 5.214 31.052 -34.572 1.00 30.48 71 GLU B CA 1
ATOM 544 C C . GLU A 1 71 ? 4.133 32.120 -34.571 1.00 29.78 71 GLU B C 1
ATOM 545 O O . GLU A 1 71 ? 2.967 31.836 -34.872 1.00 57.54 71 GLU B O 1
ATOM 551 N N . LEU A 1 72 ? 4.497 33.355 -34.233 1.00 32.20 72 LEU B N 1
ATOM 552 C CA . LEU A 1 72 ? 3.495 34.405 -34.107 1.00 43.78 72 LEU B CA 1
ATOM 553 C C . LEU A 1 72 ? 2.843 34.707 -35.452 1.00 34.87 72 LEU B C 1
ATOM 554 O O . LEU A 1 72 ? 1.616 34.829 -35.544 1.00 31.82 72 LEU B O 1
ATOM 559 N N . ARG A 1 73 ? 3.648 34.836 -36.508 1.00 47.26 73 ARG B N 1
ATOM 560 C CA . ARG A 1 73 ? 3.089 34.981 -37.849 1.00 28.43 73 ARG B CA 1
ATOM 561 C C . ARG A 1 73 ? 2.103 33.864 -38.155 1.00 44.59 73 ARG B C 1
ATOM 562 O O . ARG A 1 73 ? 1.003 34.108 -38.665 1.00 34.52 73 ARG B O 1
ATOM 570 N N . LEU A 1 74 ? 2.480 32.626 -37.840 1.00 26.76 74 LEU B N 1
ATOM 571 C CA . LEU A 1 74 ? 1.639 31.488 -38.184 1.00 34.47 74 LEU B CA 1
ATOM 572 C C . LEU A 1 74 ? 0.325 31.520 -37.416 1.00 62.53 74 LEU B C 1
ATOM 573 O O . LEU A 1 74 ? -0.753 31.390 -38.008 1.00 26.53 74 LEU B O 1
ATOM 578 N N . LEU A 1 75 ? 0.390 31.695 -36.095 1.00 31.21 75 LEU B N 1
ATOM 579 C CA . LEU A 1 75 ? -0.830 31.686 -35.295 1.00 32.95 75 LEU B CA 1
ATOM 580 C C . LEU A 1 75 ? -1.788 32.788 -35.728 1.00 35.37 75 LEU B C 1
ATOM 581 O O . LEU A 1 75 ? -3.002 32.564 -35.808 1.00 40.72 75 LEU B O 1
ATOM 586 N N . LYS A 1 76 ? -1.271 33.988 -36.006 1.00 35.52 76 LYS B N 1
ATOM 587 C CA . LYS A 1 76 ? -2.147 35.052 -36.486 1.00 25.71 76 LYS B CA 1
ATOM 588 C C . LYS A 1 76 ? -2.817 34.662 -37.796 1.00 28.21 76 LYS B C 1
ATOM 589 O O . LYS A 1 76 ? -3.927 35.121 -38.087 1.00 28.21 76 LYS B O 1
ATOM 595 N N . HIS A 1 77 ? -2.161 33.821 -38.598 1.00 29.94 77 HIS B N 1
ATOM 596 C CA . HIS A 1 77 ? -2.684 33.460 -39.907 1.00 30.30 77 HIS B CA 1
ATOM 597 C C . HIS A 1 77 ? -3.684 32.312 -39.849 1.00 44.32 77 HIS B C 1
ATOM 598 O O . HIS A 1 77 ? -4.512 32.185 -40.757 1.00 42.50 77 HIS B O 1
ATOM 605 N N . MET A 1 78 ? -3.634 31.483 -38.807 1.00 32.61 78 MET B N 1
ATOM 606 C CA . MET A 1 78 ? -4.479 30.295 -38.720 1.00 41.47 78 MET B CA 1
ATOM 607 C C . MET A 1 78 ? -5.883 30.700 -38.300 1.00 37.16 78 MET B C 1
ATOM 608 O O . MET A 1 78 ? -6.100 31.152 -37.171 1.00 26.15 78 MET B O 1
ATOM 613 N N . LYS A 1 79 ? -6.839 30.542 -39.215 1.00 39.01 79 LYS B N 1
ATOM 614 C CA . LYS A 1 79 ? -8.255 30.740 -38.913 1.00 50.66 79 LYS B CA 1
ATOM 615 C C . LYS A 1 79 ? -9.029 29.621 -39.601 1.00 46.98 79 LYS B C 1
ATOM 616 O O . LYS A 1 79 ? -9.332 29.707 -40.793 1.00 48.20 79 LYS B O 1
ATOM 622 N N . HIS A 1 80 ? -9.363 28.588 -38.834 1.00 27.96 80 HIS B N 1
ATOM 623 C CA . HIS A 1 80 ? -10.081 27.435 -39.351 1.00 27.46 80 HIS B CA 1
ATOM 624 C C . HIS A 1 80 ? -10.816 26.790 -38.188 1.00 27.26 80 HIS B C 1
ATOM 625 O O . HIS A 1 80 ? -10.365 26.847 -37.042 1.00 46.48 80 HIS B O 1
ATOM 632 N N . GLU A 1 81 ? -11.953 26.174 -38.501 1.00 27.58 81 GLU B N 1
ATOM 633 C CA . GLU A 1 81 ? -12.830 25.652 -37.460 1.00 63.66 81 GLU B CA 1
ATOM 634 C C . GLU A 1 81 ? -12.143 24.557 -36.650 1.00 50.41 81 GLU B C 1
ATOM 635 O O . GLU A 1 81 ? -12.418 24.399 -35.456 1.00 59.19 81 GLU B O 1
ATOM 641 N N . ASN A 1 82 ? -11.255 23.791 -37.282 1.00 37.07 82 ASN B N 1
ATOM 642 C CA . ASN A 1 82 ? -10.572 22.660 -36.667 1.00 49.22 82 ASN B CA 1
ATOM 643 C C . ASN A 1 82 ? -9.132 22.963 -36.265 1.00 34.65 82 ASN B C 1
ATOM 644 O O . ASN A 1 82 ? -8.374 22.030 -35.980 1.00 27.00 82 ASN B O 1
ATOM 649 N N . VAL A 1 83 ? -8.719 24.226 -36.288 1.00 42.38 83 VAL B N 1
ATOM 650 C CA . VAL A 1 83 ? -7.355 24.604 -35.939 1.00 35.04 83 VAL B CA 1
ATOM 651 C C . VAL A 1 83 ? -7.402 25.670 -34.859 1.00 26.21 83 VAL B C 1
ATOM 652 O O . VAL A 1 83 ? -8.268 26.553 -34.879 1.00 38.87 83 VAL B O 1
ATOM 656 N N . ILE A 1 84 ? -6.469 25.583 -33.909 1.00 37.71 84 ILE B N 1
ATOM 657 C CA . ILE A 1 84 ? -6.370 26.603 -32.878 1.00 42.89 84 ILE B CA 1
ATOM 658 C C . ILE A 1 84 ? -6.160 27.954 -33.539 1.00 36.10 84 ILE B C 1
ATOM 659 O O . ILE A 1 84 ? -5.461 28.072 -34.554 1.00 55.54 84 ILE B O 1
ATOM 664 N N . GLY A 1 85 ? -6.756 28.984 -32.957 1.00 32.55 85 GLY B N 1
ATOM 665 C CA . GLY A 1 85 ? -6.559 30.328 -33.451 1.00 39.67 85 GLY B CA 1
ATOM 666 C C . GLY A 1 85 ? -6.038 31.198 -32.332 1.00 42.11 85 GLY B C 1
ATOM 667 O O . GLY A 1 85 ? -6.182 30.852 -31.155 1.00 66.61 85 GLY B O 1
ATOM 668 N N . LEU A 1 86 ? -5.438 32.332 -32.673 1.00 52.79 86 LEU B N 1
ATOM 669 C CA . LEU A 1 86 ? -4.779 33.169 -31.680 1.00 43.67 86 LEU B CA 1
ATOM 670 C C . LEU A 1 86 ? -5.801 34.168 -31.158 1.00 28.06 86 LEU B C 1
ATOM 671 O O . LEU A 1 86 ? -6.246 35.060 -31.888 1.00 27.28 86 LEU B O 1
ATOM 676 N N . LEU A 1 87 ? -6.169 34.015 -29.888 1.00 43.28 87 LEU B N 1
ATOM 677 C CA . LEU A 1 87 ? -7.237 34.818 -29.312 1.00 40.11 87 LEU B CA 1
ATOM 678 C C . LEU A 1 87 ? -6.731 36.186 -28.861 1.00 33.64 87 LEU B C 1
ATOM 679 O O . LEU A 1 87 ? -7.454 37.181 -28.970 1.00 59.03 87 LEU B O 1
ATOM 684 N N . ASP A 1 88 ? -5.502 36.260 -28.353 1.00 41.92 88 ASP B N 1
ATOM 685 C CA . ASP A 1 88 ? -4.887 37.541 -28.028 1.00 28.93 88 ASP B CA 1
ATOM 686 C C . ASP A 1 88 ? -3.384 37.345 -27.870 1.00 42.71 88 ASP B C 1
ATOM 687 O O . ASP A 1 88 ? -2.906 36.240 -27.605 1.00 44.15 88 ASP B O 1
ATOM 692 N N . VAL A 1 89 ? -2.650 38.443 -28.046 1.00 37.99 89 VAL B N 1
ATOM 693 C CA . VAL A 1 89 ? -1.215 38.506 -27.791 1.00 37.55 89 VAL B CA 1
ATOM 694 C C . VAL A 1 89 ? -0.914 39.864 -27.174 1.00 25.13 89 VAL B C 1
ATOM 695 O O . VAL A 1 89 ? -1.454 40.883 -27.614 1.00 39.39 89 VAL B O 1
ATOM 699 N N . PHE A 1 90 ? -0.057 39.884 -26.156 1.00 84.71 90 PHE B N 1
ATOM 700 C CA . PHE A 1 90 ? 0.214 41.135 -25.462 1.00 57.24 90 PHE B CA 1
ATOM 701 C C . PHE A 1 90 ? 1.579 41.080 -24.794 1.00 39.84 90 PHE B C 1
ATOM 702 O O . PHE A 1 90 ? 2.159 40.008 -24.597 1.00 28.91 90 PHE B O 1
ATOM 710 N N . THR A 1 91 ? 2.080 42.266 -24.451 1.00 49.09 91 THR B N 1
ATOM 711 C CA . THR A 1 91 ? 3.293 42.433 -23.670 1.00 31.40 91 THR B CA 1
ATOM 712 C C . THR A 1 91 ? 3.107 43.603 -22.712 1.00 29.00 91 THR B C 1
ATOM 713 O O . THR A 1 91 ? 2.476 44.606 -23.080 1.00 27.24 91 THR B O 1
ATOM 717 N N . PRO A 1 92 ? 3.626 43.512 -21.482 1.00 42.07 92 PRO B N 1
ATOM 718 C CA . PRO A 1 92 ? 3.619 44.695 -20.606 1.00 41.25 92 PRO B CA 1
ATOM 719 C C . PRO A 1 92 ? 4.564 45.782 -21.072 1.00 56.21 92 PRO B C 1
ATOM 720 O O . PRO A 1 92 ? 4.407 46.938 -20.659 1.00 77.44 92 PRO B O 1
ATOM 724 N N . ALA A 1 93 ? 5.530 45.451 -21.922 1.00 41.62 93 ALA B N 1
ATOM 725 C CA . ALA A 1 93 ? 6.543 46.414 -22.322 1.00 27.44 93 ALA B CA 1
ATOM 726 C C . ALA A 1 93 ? 5.910 47.540 -23.125 1.00 52.02 93 ALA B C 1
ATOM 727 O O . ALA A 1 93 ? 5.145 47.299 -24.062 1.00 79.02 93 ALA B O 1
ATOM 729 N N . ARG A 1 94 ? 6.239 48.772 -22.749 1.00 27.52 94 ARG B N 1
ATOM 730 C CA . ARG A 1 94 ? 5.625 49.966 -23.309 1.00 85.63 94 ARG B CA 1
ATOM 731 C C . ARG A 1 94 ? 6.353 50.497 -24.532 1.00 131.93 94 ARG B C 1
ATOM 732 O O . ARG A 1 94 ? 5.844 51.413 -25.186 1.00 163.24 94 ARG B O 1
ATOM 740 N N . SER A 1 95 ? 7.517 49.946 -24.854 1.00 107.48 95 SER B N 1
ATOM 741 C CA . SER A 1 95 ? 8.298 50.392 -25.995 1.00 70.22 95 SER B CA 1
ATOM 742 C C . SER A 1 95 ? 9.214 49.255 -26.412 1.00 27.51 95 SER B C 1
ATOM 743 O O . SER A 1 95 ? 9.564 48.395 -25.600 1.00 52.24 95 SER B O 1
ATOM 746 N N . LEU A 1 96 ? 9.596 49.256 -27.690 1.00 43.99 96 LEU B N 1
ATOM 747 C CA . LEU A 1 96 ? 10.543 48.257 -28.169 1.00 31.61 96 LEU B CA 1
ATOM 748 C C . LEU A 1 96 ? 11.801 48.238 -27.309 1.00 46.57 96 LEU B C 1
ATOM 749 O O . LEU A 1 96 ? 12.475 47.207 -27.209 1.00 49.27 96 LEU B O 1
ATOM 754 N N . GLU A 1 97 ? 12.121 49.367 -26.675 1.00 46.66 97 GLU B N 1
ATOM 755 C CA . GLU A 1 97 ? 13.295 49.446 -25.812 1.00 81.18 97 GLU B CA 1
ATOM 756 C C . GLU A 1 97 ? 13.219 48.428 -24.680 1.00 57.10 97 GLU B C 1
ATOM 757 O O . GLU A 1 97 ? 14.148 47.637 -24.479 1.00 46.76 97 GLU B O 1
ATOM 763 N N . GLU A 1 98 ? 12.115 48.424 -23.935 1.00 56.25 98 GLU B N 1
ATOM 764 C CA . GLU A 1 98 ? 11.957 47.547 -22.783 1.00 64.83 98 GLU B CA 1
ATOM 765 C C . GLU A 1 98 ? 11.289 46.218 -23.142 1.00 46.86 98 GLU B C 1
ATOM 766 O O . GLU A 1 98 ? 10.795 45.520 -22.250 1.00 28.51 98 GLU B O 1
ATOM 772 N N . PHE A 1 99 ? 11.256 45.864 -24.426 1.00 78.64 99 PHE B N 1
ATOM 773 C CA . PHE A 1 99 ? 10.501 44.707 -24.894 1.00 44.11 99 PHE B CA 1
ATOM 774 C C . PHE A 1 99 ? 11.238 43.442 -24.465 1.00 44.67 99 PHE B C 1
ATOM 775 O O . PHE A 1 99 ? 12.404 43.257 -24.826 1.00 57.42 99 PHE B O 1
ATOM 783 N N . ASN A 1 100 ? 10.584 42.571 -23.698 1.00 53.37 100 ASN B N 1
ATOM 784 C CA . ASN A 1 100 ? 11.097 41.209 -23.604 1.00 28.00 100 ASN B CA 1
ATOM 785 C C . ASN A 1 100 ? 9.991 40.164 -23.698 1.00 27.58 100 ASN B C 1
ATOM 786 O O . ASN A 1 100 ? 9.931 39.399 -24.667 1.00 73.31 100 ASN B O 1
ATOM 791 N N . ASP A 1 101 ? 9.119 40.120 -22.695 1.00 92.17 101 ASP B N 1
ATOM 792 C CA . ASP A 1 101 ? 8.199 39.002 -22.539 1.00 56.61 101 ASP B CA 1
ATOM 793 C C . ASP A 1 101 ? 7.010 39.116 -23.484 1.00 42.64 101 ASP B C 1
ATOM 794 O O . ASP A 1 101 ? 6.478 40.204 -23.720 1.00 44.43 101 ASP B O 1
ATOM 799 N N . VAL A 1 102 ? 6.607 37.970 -24.027 1.00 44.86 102 VAL B N 1
ATOM 800 C CA . VAL A 1 102 ? 5.481 37.854 -24.943 1.00 26.16 102 VAL B CA 1
ATOM 801 C C . VAL A 1 102 ? 4.516 36.847 -24.340 1.00 33.23 102 VAL B C 1
ATOM 802 O O . VAL A 1 102 ? 4.931 35.738 -23.985 1.00 33.40 102 VAL B O 1
ATOM 806 N N . TYR A 1 103 ? 3.239 37.215 -24.212 1.00 25.78 103 TYR B N 1
ATOM 807 C CA . TYR A 1 103 ? 2.252 36.228 -23.799 1.00 29.06 103 TYR B CA 1
ATOM 808 C C . TYR A 1 103 ? 1.272 35.964 -24.934 1.00 25.38 103 TYR B C 1
ATOM 809 O O . TYR A 1 103 ? 0.836 36.890 -25.624 1.00 25.31 103 TYR B O 1
ATOM 818 N N . LEU A 1 104 ? 0.936 34.688 -25.112 1.00 28.97 104 LEU B N 1
ATOM 819 C CA . LEU A 1 104 ? -0.023 34.222 -26.106 1.00 28.81 104 LEU B CA 1
ATOM 820 C C . LEU A 1 104 ? -1.193 33.583 -25.371 1.00 32.63 104 LEU B C 1
ATOM 821 O O . LEU A 1 104 ? -0.979 32.794 -24.445 1.00 62.80 104 LEU B O 1
ATOM 826 N N . VAL A 1 105 ? -2.422 33.922 -25.763 1.00 24.96 105 VAL B N 1
ATOM 827 C CA . VAL A 1 105 ? -3.609 33.329 -25.153 1.00 31.97 105 VAL B CA 1
ATOM 828 C C . VAL A 1 105 ? -4.375 32.550 -26.214 1.00 41.09 105 VAL B C 1
ATOM 829 O O . VAL A 1 105 ? -4.490 32.992 -27.362 1.00 63.10 105 VAL B O 1
ATOM 833 N N . THR A 1 106 ? -4.900 31.390 -25.824 1.00 45.66 106 THR B N 1
ATOM 834 C CA . THR A 1 106 ? -5.675 30.535 -26.714 1.00 73.91 106 THR B CA 1
ATOM 835 C C . THR A 1 106 ? -6.885 29.987 -25.973 1.00 92.94 106 THR B C 1
ATOM 836 O O . THR A 1 106 ? -6.868 29.820 -24.751 1.00 137.64 106 THR B O 1
ATOM 840 N N . HIS A 1 107 ? -7.937 29.707 -26.737 1.00 86.45 107 HIS B N 1
ATOM 841 C CA . HIS A 1 107 ? -9.131 29.071 -26.196 1.00 78.70 107 HIS B CA 1
ATOM 842 C C . HIS A 1 107 ? -8.840 27.634 -25.780 1.00 29.09 107 HIS B C 1
ATOM 843 O O . HIS A 1 107 ? -8.232 26.869 -26.534 1.00 28.73 107 HIS B O 1
ATOM 850 N N . LEU A 1 108 ? -9.277 27.269 -24.575 1.00 53.56 108 LEU B N 1
ATOM 851 C CA . LEU A 1 108 ? -9.190 25.891 -24.100 1.00 50.62 108 LEU B CA 1
ATOM 852 C C . LEU A 1 108 ? -10.502 25.174 -24.382 1.00 61.88 108 LEU B C 1
ATOM 853 O O . LEU A 1 108 ? -11.524 25.457 -23.748 1.00 46.58 108 LEU B O 1
ATOM 858 N N . MET A 1 109 ? -10.469 24.243 -25.327 1.00 35.88 109 MET B N 1
ATOM 859 C CA . MET A 1 109 ? -11.566 23.308 -25.477 1.00 51.34 109 MET B CA 1
ATOM 860 C C . MET A 1 109 ? -11.483 22.239 -24.397 1.00 66.54 109 MET B C 1
ATOM 861 O O . MET A 1 109 ? -10.446 22.046 -23.756 1.00 70.99 109 MET B O 1
ATOM 866 N N . GLY A 1 110 ? -12.598 21.539 -24.212 1.00 45.45 110 GLY B N 1
ATOM 867 C CA . GLY A 1 110 ? -12.861 20.783 -23.001 1.00 71.08 110 GLY B CA 1
ATOM 868 C C . GLY A 1 110 ? -11.674 20.007 -22.471 1.00 117.56 110 GLY B C 1
ATOM 869 O O . GLY A 1 110 ? -11.299 20.172 -21.306 1.00 170.21 110 GLY B O 1
ATOM 870 N N . ALA A 1 111 ? -11.065 19.168 -23.305 1.00 91.38 111 ALA B N 1
ATOM 871 C CA . ALA A 1 111 ? -10.012 18.293 -22.823 1.00 54.33 111 ALA B CA 1
ATOM 872 C C . ALA A 1 111 ? -9.077 17.915 -23.958 1.00 41.16 111 ALA B C 1
ATOM 873 O O . ALA A 1 111 ? -9.415 18.012 -25.141 1.00 48.85 111 ALA B O 1
ATOM 875 N N . ASP A 1 112 ? -7.889 17.481 -23.563 1.00 75.46 112 ASP B N 1
ATOM 876 C CA . ASP A 1 112 ? -6.946 16.842 -24.458 1.00 68.54 112 ASP B CA 1
ATOM 877 C C . ASP A 1 112 ? -7.334 15.399 -24.752 1.00 55.72 112 ASP B C 1
ATOM 878 O O . ASP A 1 112 ? -7.954 14.716 -23.931 1.00 66.34 112 ASP B O 1
ATOM 883 N N . LEU A 1 113 ? -6.958 14.934 -25.948 1.00 67.11 113 LEU B N 1
ATOM 884 C CA . LEU A 1 113 ? -7.445 13.642 -26.414 1.00 66.15 113 LEU B CA 1
ATOM 885 C C . LEU A 1 113 ? -6.674 12.488 -25.785 1.00 63.34 113 LEU B C 1
ATOM 886 O O . LEU A 1 113 ? -7.244 11.410 -25.585 1.00 76.64 113 LEU B O 1
ATOM 891 N N . ASN A 1 114 ? -5.386 12.682 -25.483 1.00 54.91 114 ASN B N 1
ATOM 892 C CA . ASN A 1 114 ? -4.669 11.726 -24.643 1.00 49.14 114 ASN B CA 1
ATOM 893 C C . ASN A 1 114 ? -5.463 11.434 -23.376 1.00 68.05 114 ASN B C 1
ATOM 894 O O . ASN A 1 114 ? -5.666 10.272 -23.006 1.00 60.23 114 ASN B O 1
ATOM 899 N N . ASN A 1 115 ? -5.916 12.487 -22.692 1.00 75.77 115 ASN B N 1
ATOM 900 C CA . ASN A 1 115 ? -6.685 12.307 -21.466 1.00 66.59 115 ASN B CA 1
ATOM 901 C C . ASN A 1 115 ? -8.032 11.648 -21.747 1.00 86.80 115 ASN B C 1
ATOM 902 O O . ASN A 1 115 ? -8.491 10.802 -20.968 1.00 129.99 115 ASN B O 1
ATOM 907 N N . ILE A 1 116 ? -8.676 12.021 -22.856 1.00 76.18 116 ILE B N 1
ATOM 908 C CA . ILE A 1 116 ? -9.989 11.468 -23.193 1.00 72.70 116 ILE B CA 1
ATOM 909 C C . ILE A 1 116 ? -9.912 9.957 -23.387 1.00 83.05 116 ILE B C 1
ATOM 910 O O . ILE A 1 116 ? -10.708 9.202 -22.816 1.00 119.64 116 ILE B O 1
ATOM 915 N N . VAL A 1 117 ? -8.954 9.487 -24.189 1.00 90.28 117 VAL B N 1
ATOM 916 C CA . VAL A 1 117 ? -8.951 8.081 -24.582 1.00 95.12 117 VAL B CA 1
ATOM 917 C C . VAL A 1 117 ? -8.750 7.159 -23.387 1.00 96.29 117 VAL B C 1
ATOM 918 O O . VAL A 1 117 ? -9.094 5.973 -23.463 1.00 73.11 117 VAL B O 1
ATOM 922 N N . LYS A 1 118 ? -8.204 7.662 -22.280 1.00 113.74 118 LYS B N 1
ATOM 923 C CA . LYS A 1 118 ? -8.243 6.892 -21.043 1.00 110.34 118 LYS B CA 1
ATOM 924 C C . LYS A 1 118 ? -9.680 6.760 -20.556 1.00 109.06 118 LYS B C 1
ATOM 925 O O . LYS A 1 118 ? -10.179 5.649 -20.341 1.00 105.29 118 LYS B O 1
ATOM 931 N N . CYS A 1 119 ? -10.357 7.896 -20.376 1.00 89.82 119 CYS B N 1
ATOM 932 C CA . CYS A 1 119 ? -11.673 7.972 -19.752 1.00 93.20 119 CYS B CA 1
ATOM 933 C C . CYS A 1 119 ? -12.782 7.320 -20.571 1.00 62.77 119 CYS B C 1
ATOM 934 O O . CYS A 1 119 ? -13.871 7.108 -20.028 1.00 53.62 119 CYS B O 1
ATOM 937 N N . GLN A 1 120 ? -12.549 6.995 -21.843 1.00 62.03 120 GLN B N 1
ATOM 938 C CA . GLN A 1 120 ? -13.584 6.351 -22.641 1.00 76.22 120 GLN B CA 1
ATOM 939 C C . GLN A 1 120 ? -12.991 5.411 -23.676 1.00 90.82 120 GLN B C 1
ATOM 940 O O . GLN A 1 120 ? -11.861 5.592 -24.139 1.00 77.12 120 GLN B O 1
ATOM 946 N N . LYS A 1 121 ? -13.782 4.398 -24.021 1.00 119.75 121 LYS B N 1
ATOM 947 C CA . LYS A 1 121 ? -13.600 3.638 -25.247 1.00 113.98 121 LYS B CA 1
ATOM 948 C C . LYS A 1 121 ? -14.420 4.349 -26.316 1.00 106.63 121 LYS B C 1
ATOM 949 O O . LYS A 1 121 ? -15.611 4.608 -26.114 1.00 101.57 121 LYS B O 1
ATOM 95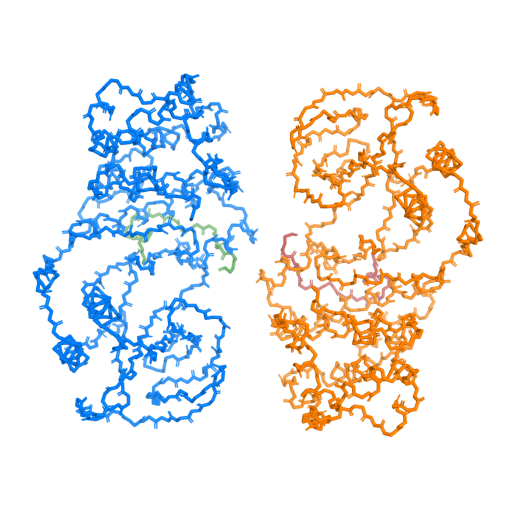5 N N . LEU A 1 122 ? -13.793 4.670 -27.441 1.00 110.05 122 LEU B N 1
ATOM 956 C CA . LEU A 1 122 ? -14.441 5.478 -28.466 1.00 87.42 122 LEU B CA 1
ATOM 957 C C . LEU A 1 122 ? -15.163 4.593 -29.471 1.00 81.23 122 LEU B C 1
ATOM 958 O O . LEU A 1 122 ? -14.616 3.585 -29.932 1.00 75.06 122 LEU B O 1
ATOM 963 N N . THR A 1 123 ? -16.395 4.971 -29.798 1.00 54.41 123 THR B N 1
ATOM 964 C CA . THR A 1 123 ? -17.148 4.274 -30.824 1.00 80.34 123 THR B CA 1
ATOM 965 C C . THR A 1 123 ? -16.583 4.619 -32.199 1.00 92.27 123 THR B C 1
ATOM 966 O O . THR A 1 123 ? -15.891 5.625 -32.379 1.00 100.52 123 THR B O 1
ATOM 970 N N . ASP A 1 124 ? -16.880 3.767 -33.183 1.00 87.80 124 ASP B N 1
ATOM 971 C CA . ASP A 1 124 ? -16.466 4.075 -34.547 1.00 108.32 124 ASP B CA 1
ATOM 972 C C . ASP A 1 124 ? -17.062 5.393 -35.010 1.00 103.80 124 ASP B C 1
ATOM 973 O O . ASP A 1 124 ? -16.435 6.124 -35.785 1.00 115.64 124 ASP B O 1
ATOM 978 N N . ASP A 1 125 ? -18.274 5.707 -34.550 1.00 75.93 125 ASP B N 1
ATOM 979 C CA . ASP A 1 125 ? -18.891 6.984 -34.883 1.00 83.57 125 ASP B CA 1
ATOM 980 C C . ASP A 1 125 ? -18.101 8.153 -34.303 1.00 67.18 125 ASP B C 1
ATOM 981 O O . ASP A 1 125 ? -18.131 9.257 -34.860 1.00 80.95 125 ASP B O 1
ATOM 986 N N . HIS A 1 126 ? -17.391 7.937 -33.193 1.00 81.86 126 HIS B N 1
ATOM 987 C CA . HIS A 1 126 ? -16.493 8.967 -32.675 1.00 75.77 126 HIS B CA 1
ATOM 988 C C . HIS A 1 126 ? -15.241 9.088 -33.535 1.00 63.08 126 HIS B C 1
ATOM 989 O O . HIS A 1 126 ? -14.931 10.166 -34.054 1.00 102.03 126 HIS B O 1
ATOM 996 N N . VAL A 1 127 ? -14.504 7.986 -33.688 1.00 52.69 127 VAL B N 1
ATOM 997 C CA . VAL A 1 127 ? -13.260 8.014 -34.456 1.00 55.71 127 VAL B CA 1
ATOM 998 C C . VAL A 1 127 ? -13.494 8.649 -35.820 1.00 54.07 127 VAL B C 1
ATOM 999 O O . VAL A 1 127 ? -12.750 9.537 -36.253 1.00 49.85 127 VAL B O 1
ATOM 1003 N N . GLN A 1 128 ? -14.538 8.197 -36.516 1.00 65.56 128 GLN B N 1
ATOM 1004 C CA . GLN A 1 128 ? -14.876 8.742 -37.826 1.00 70.26 128 GLN B CA 1
ATOM 1005 C C . GLN A 1 128 ? -14.906 10.266 -37.799 1.00 51.04 128 GLN B C 1
ATOM 1006 O O . GLN A 1 128 ? -14.161 10.930 -38.527 1.00 59.55 128 GLN B O 1
ATOM 1012 N N . PHE A 1 129 ? -15.775 10.840 -36.962 1.00 52.56 129 PHE B N 1
ATOM 1013 C CA . PHE A 1 129 ? -15.876 12.295 -36.892 1.00 37.11 129 PHE B CA 1
ATOM 1014 C C . PHE A 1 129 ? -14.578 12.919 -36.402 1.00 37.38 129 PHE B C 1
ATOM 1015 O O . PHE A 1 129 ? -14.212 14.006 -36.853 1.00 29.22 129 PHE B O 1
ATOM 1023 N N . LEU A 1 130 ? -13.848 12.242 -35.516 1.00 68.19 130 LEU B N 1
ATOM 1024 C CA . LEU A 1 130 ? -12.587 12.797 -35.033 1.00 39.51 130 LEU B CA 1
ATOM 1025 C C . LEU A 1 130 ? -11.538 12.855 -36.139 1.00 52.55 130 LEU B C 1
ATOM 1026 O O . LEU A 1 130 ? -10.908 13.897 -36.352 1.00 56.76 130 LEU B O 1
ATOM 1031 N N . ILE A 1 131 ? -11.331 11.746 -36.854 1.00 40.71 131 ILE B N 1
ATOM 1032 C CA . ILE A 1 131 ? -10.306 11.735 -37.895 1.00 39.49 131 ILE B CA 1
ATOM 1033 C C . ILE A 1 131 ? -10.677 12.679 -39.031 1.00 38.60 131 ILE B C 1
ATOM 1034 O O . ILE A 1 131 ? -9.797 13.271 -39.667 1.00 57.70 131 ILE B O 1
ATOM 1039 N N . TYR A 1 132 ? -11.973 12.836 -39.308 1.00 36.20 132 TYR B N 1
ATOM 1040 C CA . TYR A 1 132 ? -12.401 13.729 -40.379 1.00 35.21 132 TYR B CA 1
ATOM 1041 C C . TYR A 1 132 ? -11.948 15.161 -40.124 1.00 42.82 132 TYR B C 1
ATOM 1042 O O . TYR A 1 132 ? -11.558 15.872 -41.059 1.00 58.88 132 TYR B O 1
ATOM 1051 N N . GLN A 1 133 ? -11.999 15.608 -38.867 1.00 30.50 133 GLN B N 1
ATOM 1052 C CA . GLN A 1 133 ? -11.707 17.005 -38.568 1.00 50.98 133 GLN B CA 1
ATOM 1053 C C . GLN A 1 133 ? -10.212 17.271 -38.575 1.00 38.03 133 GLN B C 1
ATOM 1054 O O . GLN A 1 133 ? -9.777 18.356 -38.980 1.00 42.11 133 GLN B O 1
ATOM 1060 N N . ILE A 1 134 ? -9.416 16.301 -38.117 1.00 33.14 134 ILE B N 1
ATOM 1061 C CA . ILE A 1 134 ? -7.967 16.434 -38.196 1.00 44.03 134 ILE B CA 1
ATOM 1062 C C . ILE A 1 134 ? -7.561 16.663 -39.641 1.00 43.87 134 ILE B C 1
ATOM 1063 O O . ILE A 1 134 ? -6.824 17.601 -39.964 1.00 55.59 134 ILE B O 1
ATOM 1068 N N . LEU A 1 135 ? -8.059 15.810 -40.535 1.00 38.36 135 LEU B N 1
ATOM 1069 C CA . LEU A 1 135 ? -7.784 15.966 -41.956 1.00 38.81 135 LEU B CA 1
ATOM 1070 C C . LEU A 1 135 ? -8.319 17.292 -42.479 1.00 47.14 135 LEU B C 1
ATOM 1071 O O . LEU A 1 135 ? -7.656 17.969 -43.272 1.00 45.37 135 LEU B O 1
ATOM 1076 N N . ARG A 1 136 ? -9.517 17.683 -42.040 1.00 34.20 136 ARG B N 1
ATOM 1077 C CA . ARG A 1 136 ? -10.112 18.925 -42.521 1.00 30.77 136 ARG B CA 1
ATOM 1078 C C . ARG A 1 136 ? -9.291 20.134 -42.090 1.00 30.49 136 ARG B C 1
ATOM 1079 O O . ARG A 1 136 ? -9.137 21.094 -42.853 1.00 54.14 136 ARG B O 1
ATOM 1087 N N . GLY A 1 137 ? -8.752 20.102 -40.874 1.00 36.37 137 GLY B N 1
ATOM 1088 C CA . GLY A 1 137 ? -7.847 21.137 -40.406 1.00 43.99 137 GLY B CA 1
ATOM 1089 C C . GLY A 1 137 ? -6.467 20.990 -41.010 1.00 40.34 137 GLY B C 1
ATOM 1090 O O . GLY A 1 137 ? -5.791 21.980 -41.306 1.00 44.97 137 GLY B O 1
ATOM 1091 N N . LEU A 1 138 ? -6.040 19.740 -41.190 1.00 36.41 138 LEU B N 1
ATOM 1092 C CA . LEU A 1 138 ? -4.722 19.482 -41.756 1.00 29.58 138 LEU B CA 1
ATOM 1093 C C . LEU A 1 138 ? -4.659 19.954 -43.207 1.00 30.58 138 LEU B C 1
ATOM 1094 O O . LEU A 1 138 ? -3.664 20.555 -43.628 1.00 38.89 138 LEU B O 1
ATOM 1099 N N . LYS A 1 139 ? -5.712 19.682 -43.987 1.00 32.57 139 LYS B N 1
ATOM 1100 C CA . LYS A 1 139 ? -5.810 20.225 -45.340 1.00 42.65 139 LYS B CA 1
ATOM 1101 C C . LYS A 1 139 ? -5.545 21.724 -45.347 1.00 32.54 139 LYS B C 1
ATOM 1102 O O . LYS A 1 139 ? -4.818 22.238 -46.206 1.00 33.00 139 LYS B O 1
ATOM 1108 N N . TYR A 1 140 ? -6.128 22.437 -44.385 1.00 30.19 140 TYR B N 1
ATOM 1109 C CA . TYR A 1 140 ? -5.967 23.883 -44.305 1.00 39.49 140 TYR B CA 1
ATOM 1110 C C . TYR A 1 140 ? -4.548 24.259 -43.903 1.00 32.54 140 TYR B C 1
ATOM 1111 O O . TYR A 1 140 ? -3.986 25.230 -44.422 1.00 29.65 140 TYR B O 1
ATOM 1120 N N . ILE A 1 141 ? -3.948 23.494 -42.990 1.00 46.50 141 ILE B N 1
ATOM 1121 C CA . ILE A 1 141 ? -2.563 23.745 -42.599 1.00 38.21 141 ILE B CA 1
ATOM 1122 C C . ILE A 1 141 ? -1.630 23.547 -43.788 1.00 42.51 141 ILE B C 1
ATOM 1123 O O . ILE A 1 141 ? -0.760 24.382 -44.062 1.00 33.25 141 ILE B O 1
ATOM 1128 N N . HIS A 1 142 ? -1.800 22.441 -44.516 1.00 30.42 142 HIS B N 1
ATOM 1129 C CA . HIS A 1 142 ? -0.929 22.173 -45.657 1.00 31.15 142 HIS B CA 1
ATOM 1130 C C . HIS A 1 142 ? -1.153 23.164 -46.791 1.00 31.50 142 HIS B C 1
ATOM 1131 O O . HIS A 1 142 ? -0.217 23.457 -47.544 1.00 31.94 142 HIS B O 1
ATOM 1138 N N . SER A 1 143 ? -2.372 23.685 -46.939 1.00 31.34 143 SER B N 1
ATOM 1139 C CA . SER A 1 143 ? -2.632 24.654 -47.997 1.00 31.67 143 SER B CA 1
ATOM 1140 C C . SER A 1 143 ? -1.864 25.952 -47.789 1.00 55.28 143 SER B C 1
ATOM 1141 O O . SER A 1 143 ? -1.666 26.701 -48.751 1.00 72.24 143 SER B O 1
ATOM 1144 N N . ALA A 1 144 ? -1.434 26.234 -46.561 1.00 46.11 144 ALA B N 1
ATOM 1145 C CA . ALA A 1 144 ? -0.587 27.382 -46.271 1.00 30.31 144 ALA B CA 1
ATOM 1146 C C . ALA A 1 144 ? 0.895 27.076 -46.456 1.00 30.65 144 ALA B C 1
ATOM 1147 O O . ALA A 1 144 ? 1.735 27.920 -46.130 1.00 56.97 144 ALA B O 1
ATOM 1149 N N . ASP A 1 145 ? 1.231 25.889 -46.967 1.00 35.34 145 ASP B N 1
ATOM 1150 C CA . ASP A 1 145 ? 2.620 25.468 -47.145 1.00 35.52 145 ASP B CA 1
ATOM 1151 C C . ASP A 1 145 ? 3.313 25.319 -45.789 1.00 48.07 145 ASP B C 1
ATOM 1152 O O . ASP A 1 145 ? 4.498 25.620 -45.639 1.00 109.98 145 ASP B O 1
ATOM 1157 N N . ILE A 1 146 ? 2.557 24.851 -44.798 1.00 44.06 146 ILE B N 1
ATOM 1158 C CA . ILE A 1 146 ? 3.052 24.593 -43.451 1.00 36.65 146 ILE B CA 1
ATOM 1159 C C . ILE A 1 146 ? 3.029 23.096 -43.185 1.00 30.29 146 ILE B C 1
ATOM 1160 O O . ILE A 1 146 ? 2.182 22.358 -43.700 1.00 30.55 146 ILE B O 1
ATOM 1165 N N . ILE A 1 147 ? 3.977 22.653 -42.364 1.00 57.22 147 ILE B N 1
ATOM 1166 C CA . ILE A 1 147 ? 4.004 21.302 -41.818 1.00 48.30 147 ILE B CA 1
ATOM 1167 C C . ILE A 1 147 ? 3.918 21.410 -40.304 1.00 33.93 147 ILE B C 1
ATOM 1168 O O . ILE A 1 147 ? 4.723 22.110 -39.677 1.00 33.62 147 ILE B O 1
ATOM 1173 N N . HIS A 1 148 ? 2.933 20.726 -39.722 1.00 41.47 148 HIS B N 1
ATOM 1174 C CA . HIS A 1 148 ? 2.747 20.769 -38.277 1.00 33.56 148 HIS B CA 1
ATOM 1175 C C . HIS A 1 148 ? 3.939 20.148 -37.556 1.00 33.43 148 HIS B C 1
ATOM 1176 O O . HIS A 1 148 ? 4.450 20.708 -36.580 1.00 37.79 148 HIS B O 1
ATOM 1183 N N . ARG A 1 149 ? 4.374 18.973 -38.016 1.00 29.17 149 ARG B N 1
ATOM 1184 C CA . ARG A 1 149 ? 5.556 18.271 -37.518 1.00 36.35 149 ARG B CA 1
ATOM 1185 C C . ARG A 1 149 ? 5.435 17.625 -36.139 1.00 62.00 149 ARG B C 1
ATOM 1186 O O . ARG A 1 149 ? 6.320 16.855 -35.747 1.00 93.07 149 ARG B O 1
ATOM 1194 N N . ASP A 1 150 ? 4.375 17.930 -35.384 1.00 31.14 150 ASP B N 1
ATOM 1195 C CA . ASP A 1 150 ? 4.230 17.430 -34.015 1.00 54.34 150 ASP B CA 1
ATOM 1196 C C . ASP A 1 150 ? 2.730 17.223 -33.798 1.00 72.40 150 ASP B C 1
ATOM 1197 O O . ASP A 1 150 ? 2.089 17.959 -33.044 1.00 85.78 150 ASP B O 1
ATOM 1202 N N . LEU A 1 151 ? 2.185 16.189 -34.434 1.00 73.49 151 LEU B N 1
ATOM 1203 C CA . LEU A 1 151 ? 0.835 15.717 -34.147 1.00 62.22 151 LEU B CA 1
ATOM 1204 C C . LEU A 1 151 ? 0.889 14.661 -33.053 1.00 71.89 151 LEU B C 1
ATOM 1205 O O . LEU A 1 151 ? 1.512 13.608 -33.226 1.00 84.32 151 LEU B O 1
ATOM 1210 N N . LYS A 1 152 ? 0.235 14.949 -31.938 1.00 66.91 152 LYS B N 1
ATOM 1211 C CA . LYS A 1 152 ? 0.138 14.057 -30.796 1.00 41.84 152 LYS B CA 1
ATOM 1212 C C . LYS A 1 152 ? -1.266 14.153 -30.246 1.00 67.23 152 LYS B C 1
ATOM 1213 O O . LYS A 1 152 ? -1.957 15.166 -30.446 1.00 70.25 152 LYS B O 1
ATOM 1219 N N . PRO A 1 153 ? -1.742 13.122 -29.541 1.00 68.21 153 PRO B N 1
ATOM 1220 C CA . PRO A 1 153 ? -3.029 13.254 -28.855 1.00 42.68 153 PRO B CA 1
ATOM 1221 C C . PRO A 1 153 ? -3.013 14.430 -27.903 1.00 42.86 153 PRO B C 1
ATOM 1222 O O . PRO A 1 153 ? -3.998 15.170 -27.807 1.00 39.83 153 PRO B O 1
ATOM 1226 N N . SER A 1 154 ? -1.874 14.644 -27.230 1.00 59.31 154 SER B N 1
ATOM 1227 C CA . SER A 1 154 ? -1.710 15.784 -26.336 1.00 34.03 154 SER B CA 1
ATOM 1228 C C . SER A 1 154 ? -1.950 17.105 -27.057 1.00 42.67 154 SER B C 1
ATOM 1229 O O . SER A 1 154 ? -2.231 18.115 -26.403 1.00 32.25 154 SER B O 1
ATOM 1232 N N . ASN A 1 155 ? -1.842 17.120 -28.387 1.00 72.37 155 ASN B N 1
ATOM 1233 C CA . ASN A 1 155 ? -1.981 18.332 -29.180 1.00 72.40 155 ASN B CA 1
ATOM 1234 C C . ASN A 1 155 ? -3.333 18.436 -29.878 1.00 64.96 155 ASN B C 1
ATOM 1235 O O . ASN A 1 155 ? -3.512 19.316 -30.725 1.00 48.88 155 ASN B O 1
ATOM 1240 N N . LEU A 1 156 ? -4.279 17.557 -29.556 1.00 60.49 156 LEU B N 1
ATOM 1241 C CA . LEU A 1 156 ? -5.615 17.589 -30.145 1.00 39.75 156 LEU B CA 1
ATOM 1242 C C . LEU A 1 156 ? -6.618 17.872 -29.037 1.00 33.78 156 LEU B C 1
ATOM 1243 O O . LEU A 1 156 ? -6.878 17.005 -28.196 1.00 33.85 156 LEU B O 1
ATOM 1248 N N . ALA A 1 157 ? -7.183 19.074 -29.035 1.00 33.69 157 ALA B N 1
ATOM 1249 C CA . ALA A 1 157 ? -8.216 19.407 -28.067 1.00 32.95 157 ALA B CA 1
ATOM 1250 C C . ALA A 1 157 ? -9.571 18.933 -28.571 1.00 43.65 157 ALA B C 1
ATOM 1251 O O . ALA A 1 157 ? -9.875 19.019 -29.764 1.00 49.49 157 ALA B O 1
ATOM 1253 N N . VAL A 1 158 ? -10.387 18.434 -27.648 1.00 52.67 158 VAL B N 1
ATOM 1254 C CA . VAL A 1 158 ? -11.720 17.941 -27.963 1.00 63.29 158 VAL B CA 1
ATOM 1255 C C . VAL A 1 158 ? -12.639 18.351 -26.821 1.00 54.01 158 VAL B C 1
ATOM 1256 O O . VAL A 1 158 ? -12.216 18.443 -25.665 1.00 56.92 158 VAL B O 1
ATOM 1260 N N . ASN A 1 159 ? -13.906 18.585 -27.145 1.00 40.13 159 ASN B N 1
ATOM 1261 C CA . ASN A 1 159 ? -14.892 19.004 -26.158 1.00 62.67 159 ASN B CA 1
ATOM 1262 C C . ASN A 1 159 ? -15.996 17.957 -26.045 1.00 85.72 159 ASN B C 1
ATOM 1263 O O . ASN A 1 159 ? -15.945 16.891 -26.662 1.00 95.80 159 ASN B O 1
ATOM 1268 N N . GLU A 1 160 ? -17.006 18.284 -25.240 1.00 87.65 160 GLU B N 1
ATOM 1269 C CA . GLU A 1 160 ? -18.033 17.317 -24.879 1.00 95.52 160 GLU B CA 1
ATOM 1270 C C . GLU A 1 160 ? -19.003 17.012 -26.015 1.00 68.33 160 GLU B C 1
ATOM 1271 O O . GLU A 1 160 ? -19.815 16.090 -25.876 1.00 45.06 160 GLU B O 1
ATOM 1277 N N . ASP A 1 161 ? -18.928 17.731 -27.132 1.00 75.97 161 ASP B N 1
ATOM 1278 C CA . ASP A 1 161 ? -19.682 17.382 -28.328 1.00 69.06 161 ASP B CA 1
ATOM 1279 C C . ASP A 1 161 ? -18.823 16.662 -29.361 1.00 60.24 161 ASP B C 1
ATOM 1280 O O . ASP A 1 161 ? -19.279 16.445 -30.489 1.00 28.06 161 ASP B O 1
ATOM 1285 N N . CYS A 1 162 ? -17.593 16.294 -29.001 1.00 52.81 162 CYS B N 1
ATOM 1286 C CA . CYS A 1 162 ? -16.658 15.593 -29.878 1.00 48.19 162 CYS B CA 1
ATOM 1287 C C . CYS A 1 162 ? -16.167 16.480 -31.017 1.00 47.01 162 CYS B C 1
ATOM 1288 O O . CYS A 1 162 ? -15.736 15.978 -32.060 1.00 31.38 162 CYS B O 1
ATOM 1291 N N . GLU A 1 163 ? -16.210 17.796 -30.832 1.00 60.79 163 GLU B N 1
ATOM 1292 C CA . GLU A 1 163 ? -15.600 18.720 -31.775 1.00 27.23 163 GLU B CA 1
ATOM 1293 C C . GLU A 1 163 ? -14.115 18.851 -31.454 1.00 45.99 163 GLU B C 1
ATOM 1294 O O . GLU A 1 163 ? -13.719 18.820 -30.287 1.00 68.74 163 GLU B O 1
ATOM 1300 N N . LEU A 1 164 ? -13.292 19.002 -32.493 1.00 52.63 164 LEU B N 1
ATOM 1301 C CA . LEU A 1 164 ? -11.842 18.951 -32.346 1.00 45.56 164 LEU B CA 1
ATOM 1302 C C . LEU A 1 164 ? -11.181 20.163 -32.984 1.00 42.84 164 LEU B C 1
ATOM 1303 O O . LEU A 1 164 ? -11.717 20.779 -33.910 1.00 52.11 164 LEU B O 1
ATOM 1308 N N . LYS A 1 165 ? -10.001 20.493 -32.465 1.00 30.63 165 LYS B N 1
ATOM 1309 C CA . LYS A 1 165 ? -9.131 21.503 -33.044 1.00 30.52 165 LYS B CA 1
ATOM 1310 C C . LYS A 1 165 ? -7.686 21.044 -32.941 1.00 45.12 165 LYS B C 1
ATOM 1311 O O . LYS A 1 165 ? -7.287 20.450 -31.935 1.00 35.52 165 LYS B O 1
ATOM 1317 N N . ILE A 1 166 ? -6.908 21.330 -33.982 1.00 36.50 166 ILE B N 1
ATOM 1318 C CA . ILE A 1 166 ? -5.465 21.120 -33.944 1.00 42.02 166 ILE B CA 1
ATOM 1319 C C . ILE A 1 166 ? -4.832 22.327 -33.267 1.00 43.43 166 ILE B C 1
ATOM 1320 O O . ILE A 1 166 ? -5.175 23.474 -33.576 1.00 27.87 166 ILE B O 1
ATOM 1325 N N . LEU A 1 167 ? -3.908 22.078 -32.341 1.00 40.90 167 LEU B N 1
ATOM 1326 C CA . LEU A 1 167 ? -3.249 23.153 -31.611 1.00 60.21 167 LEU B CA 1
ATOM 1327 C C . LEU A 1 167 ? -1.776 22.831 -31.402 1.00 52.00 167 LEU B C 1
ATOM 1328 O O . LEU A 1 167 ? -1.297 21.738 -31.720 1.00 46.92 167 LEU B O 1
ATOM 1333 N N . ASP A 1 168 ? -1.057 23.819 -30.862 1.00 56.79 168 ASP B N 1
ATOM 1334 C CA . ASP A 1 168 ? 0.317 23.636 -30.409 1.00 85.56 168 ASP B CA 1
ATOM 1335 C C . ASP A 1 168 ? 1.211 23.143 -31.538 1.00 49.15 168 ASP B C 1
ATOM 1336 O O . ASP A 1 168 ? 1.543 21.954 -31.588 1.00 63.87 168 ASP B O 1
ATOM 1341 N N . PHE A 1 169 ? 1.607 24.027 -32.453 1.00 39.74 169 PHE B N 1
ATOM 1342 C CA . PHE A 1 169 ? 2.400 23.534 -33.564 1.00 35.55 169 PHE B CA 1
ATOM 1343 C C . PHE A 1 169 ? 3.854 23.338 -33.150 1.00 48.69 169 PHE B C 1
ATOM 1344 O O . PHE A 1 169 ? 4.333 23.893 -32.158 1.00 74.67 169 PHE B O 1
ATOM 1352 N N . GLY A 1 170 ? 4.556 22.533 -33.940 1.00 58.59 170 GLY B N 1
ATOM 1353 C CA . GLY A 1 170 ? 5.950 22.225 -33.685 1.00 66.38 170 GLY B CA 1
ATOM 1354 C C . GLY A 1 170 ? 6.892 23.331 -34.119 1.00 47.39 170 GLY B C 1
ATOM 1355 O O . GLY A 1 170 ? 8.102 23.122 -34.214 1.00 47.86 170 GLY B O 1
ATOM 1356 N N . ARG A 1 186 ? 7.119 11.003 -28.573 1.00 54.26 186 ARG B N 1
ATOM 1357 C CA . ARG A 1 186 ? 7.973 10.852 -29.742 1.00 74.50 186 ARG B CA 1
ATOM 1358 C C . ARG A 1 186 ? 7.586 9.577 -30.488 1.00 64.77 186 ARG B C 1
ATOM 1359 O O . ARG A 1 186 ? 8.351 9.052 -31.295 1.00 40.51 186 ARG B O 1
ATOM 1367 N N . TRP A 1 187 ? 6.386 9.080 -30.208 1.00 69.66 187 TRP B N 1
ATOM 1368 C CA . TRP A 1 187 ? 5.925 7.817 -30.765 1.00 58.52 187 TRP B CA 1
ATOM 1369 C C . TRP A 1 187 ? 5.194 7.941 -32.093 1.00 51.45 187 TRP B C 1
ATOM 1370 O O . TRP A 1 187 ? 5.033 6.926 -32.780 1.00 65.30 187 TRP B O 1
ATOM 1381 N N . TYR A 1 188 ? 4.745 9.133 -32.489 1.00 33.15 188 TYR B N 1
ATOM 1382 C CA . TYR A 1 188 ? 3.842 9.209 -33.628 1.00 48.67 188 TYR B CA 1
ATOM 1383 C C . TYR A 1 188 ? 4.539 9.759 -34.869 1.00 38.45 188 TYR B C 1
ATOM 1384 O O . TYR A 1 188 ? 3.868 10.113 -35.843 1.00 52.25 188 TYR B O 1
ATOM 1393 N N . ARG A 1 189 ? 5.865 9.852 -34.844 1.00 29.95 189 ARG B N 1
ATOM 1394 C CA . ARG A 1 189 ? 6.627 10.636 -35.806 1.00 51.67 189 ARG B CA 1
ATOM 1395 C C . ARG A 1 189 ? 7.164 9.750 -36.927 1.00 55.92 189 ARG B C 1
ATOM 1396 O O . ARG A 1 189 ? 7.725 8.679 -36.672 1.00 89.47 189 ARG B O 1
ATOM 1404 N N . ALA A 1 190 ? 6.982 10.208 -38.165 1.00 70.69 190 ALA B N 1
ATOM 1405 C CA . ALA A 1 190 ? 7.293 9.403 -39.338 1.00 65.25 190 ALA B CA 1
ATOM 1406 C C . ALA A 1 190 ? 8.749 8.927 -39.334 1.00 72.77 190 ALA B C 1
ATOM 1407 O O . ALA A 1 190 ? 9.641 9.626 -38.848 1.00 50.44 190 ALA B O 1
ATOM 1409 N N . PRO A 1 191 ? 9.012 7.727 -39.871 1.00 90.13 191 PRO B N 1
ATOM 1410 C CA . PRO A 1 191 ? 10.401 7.233 -39.908 1.00 81.37 191 PRO B CA 1
ATOM 1411 C C . PRO A 1 191 ? 11.375 8.165 -40.612 1.00 66.16 191 PRO B C 1
ATOM 1412 O O . PRO A 1 191 ? 12.482 8.388 -40.106 1.00 51.00 191 PRO B O 1
ATOM 1416 N N . GLU A 1 192 ? 11.002 8.708 -41.774 1.00 79.90 192 GLU B N 1
ATOM 1417 C CA . GLU A 1 192 ? 11.955 9.457 -42.588 1.00 71.96 192 GLU B CA 1
ATOM 1418 C C . GLU A 1 192 ? 12.568 10.641 -41.849 1.00 65.07 192 GLU B C 1
ATOM 1419 O O . GLU A 1 192 ? 13.621 11.132 -42.269 1.00 69.40 192 GLU B O 1
ATOM 1425 N N . ILE A 1 193 ? 11.946 11.117 -40.770 1.00 51.78 193 ILE B N 1
ATOM 1426 C CA . ILE A 1 193 ? 12.576 12.155 -39.960 1.00 74.79 193 ILE B CA 1
ATOM 1427 C C . ILE A 1 193 ? 13.635 11.562 -39.038 1.00 112.74 193 ILE B C 1
ATOM 1428 O O . ILE A 1 193 ? 14.785 12.016 -39.028 1.00 141.34 193 ILE B O 1
ATOM 1433 N N . MET A 1 194 ? 13.271 10.552 -38.242 1.00 104.47 194 MET B N 1
ATOM 1434 C CA . MET A 1 194 ? 14.206 10.043 -37.243 1.00 99.61 194 MET B CA 1
ATOM 1435 C C . MET A 1 194 ? 15.544 9.660 -37.856 1.00 82.34 194 MET B C 1
ATOM 1436 O O . MET A 1 194 ? 16.573 9.691 -37.171 1.00 68.53 194 MET B O 1
ATOM 1441 N N . LEU A 1 195 ? 15.554 9.292 -39.134 1.00 99.50 195 LEU B N 1
ATOM 1442 C CA . LEU A 1 195 ? 16.760 8.798 -39.779 1.00 93.12 195 LEU B CA 1
ATOM 1443 C C . LEU A 1 195 ? 17.429 9.820 -40.686 1.00 98.88 195 LEU B C 1
ATOM 1444 O O . LEU A 1 195 ? 18.458 9.504 -41.293 1.00 118.37 195 LEU B O 1
ATOM 1449 N N . ASN A 1 196 ? 16.885 11.028 -40.787 1.00 95.50 196 ASN B N 1
ATOM 1450 C CA . ASN A 1 196 ? 17.458 12.076 -41.628 1.00 101.84 196 ASN B CA 1
ATOM 1451 C C . ASN A 1 196 ? 17.745 11.544 -43.033 1.00 96.40 196 ASN B C 1
ATOM 1452 O O . ASN A 1 196 ? 18.822 11.746 -43.597 1.00 83.04 196 ASN B O 1
ATOM 1457 N N . TRP A 1 197 ? 16.751 10.862 -43.605 1.00 107.20 197 TRP B N 1
ATOM 1458 C CA . TRP A 1 197 ? 16.909 10.275 -44.934 1.00 125.64 197 TRP B CA 1
ATOM 1459 C C . TRP A 1 197 ? 17.020 11.339 -46.015 1.00 143.07 197 TRP B C 1
ATOM 1460 O O . TRP A 1 197 ? 17.931 11.306 -46.851 1.00 169.57 197 TRP B O 1
ATOM 1471 N N . MET A 1 198 ? 16.101 12.294 -46.005 1.00 143.23 198 MET B N 1
ATOM 1472 C CA . MET A 1 198 ? 15.503 12.777 -47.238 1.00 152.65 198 MET B CA 1
ATOM 1473 C C . MET A 1 198 ? 14.977 14.184 -46.990 1.00 178.11 198 MET B C 1
ATOM 1474 O O . MET A 1 198 ? 15.149 14.749 -45.907 1.00 208.14 198 MET B O 1
ATOM 1479 N N . HIS A 1 199 ? 14.348 14.757 -48.010 1.00 163.38 199 HIS B N 1
ATOM 1480 C CA . HIS A 1 199 ? 13.543 15.954 -47.825 1.00 150.88 199 HIS B CA 1
ATOM 1481 C C . HIS A 1 199 ? 12.159 15.532 -47.340 1.00 132.32 199 HIS B C 1
ATOM 1482 O O . HIS A 1 199 ? 11.439 14.826 -48.055 1.00 142.73 199 HIS B O 1
ATOM 1489 N N . TYR A 1 200 ? 11.783 15.954 -46.134 1.00 77.56 200 TYR B N 1
ATOM 1490 C CA . TYR A 1 200 ? 10.544 15.490 -45.520 1.00 91.71 200 TYR B CA 1
ATOM 1491 C C . TYR A 1 200 ? 9.411 16.416 -45.949 1.00 160.51 200 TYR B C 1
ATOM 1492 O O . TYR A 1 200 ? 9.484 17.632 -45.742 1.00 233.12 200 TYR B O 1
ATOM 1501 N N . ASN A 1 201 ? 8.376 15.844 -46.559 1.00 131.02 201 ASN B N 1
ATOM 1502 C CA . ASN A 1 201 ? 7.275 16.619 -47.102 1.00 107.16 201 ASN B CA 1
ATOM 1503 C C . ASN A 1 201 ? 6.058 16.532 -46.181 1.00 48.79 201 ASN B C 1
ATOM 1504 O O . ASN A 1 201 ? 6.117 15.976 -45.079 1.00 49.82 201 ASN B O 1
ATOM 1509 N N . GLN A 1 202 ? 4.935 17.083 -46.642 1.00 79.31 202 GLN B N 1
ATOM 1510 C CA . GLN A 1 202 ? 3.767 17.252 -45.787 1.00 53.72 202 GLN B CA 1
ATOM 1511 C C . GLN A 1 202 ? 3.140 15.929 -45.371 1.00 69.51 202 GLN B C 1
ATOM 1512 O O . GLN A 1 202 ? 2.408 15.895 -44.377 1.00 56.61 202 GLN B O 1
ATOM 1518 N N . THR A 1 203 ? 3.403 14.842 -46.098 1.00 84.93 203 THR B N 1
ATOM 1519 C CA . THR A 1 203 ? 2.851 13.549 -45.712 1.00 90.93 203 THR B CA 1
ATOM 1520 C C . THR A 1 203 ? 3.389 13.059 -44.374 1.00 114.72 203 THR B C 1
ATOM 1521 O O . THR A 1 203 ? 2.931 12.021 -43.886 1.00 125.34 203 THR B O 1
ATOM 1525 N N . VAL A 1 204 ? 4.346 13.772 -43.773 1.00 111.58 204 VAL B N 1
ATOM 1526 C CA . VAL A 1 204 ? 4.805 13.427 -42.431 1.00 80.44 204 VAL B CA 1
ATOM 1527 C C . VAL A 1 204 ? 3.687 13.594 -41.413 1.00 45.48 204 VAL B C 1
ATOM 1528 O O . VAL A 1 204 ? 3.629 12.861 -40.417 1.00 44.51 204 VAL B O 1
ATOM 1532 N N . ASP A 1 205 ? 2.782 14.549 -41.637 1.00 61.93 205 ASP B N 1
ATOM 1533 C CA . ASP A 1 205 ? 1.637 14.692 -40.745 1.00 33.43 205 ASP B CA 1
ATOM 1534 C C . ASP A 1 205 ? 0.614 13.585 -40.965 1.00 33.54 205 ASP B C 1
ATOM 1535 O O . ASP A 1 205 ? -0.095 13.207 -40.026 1.00 35.03 205 ASP B O 1
ATOM 1540 N N . ILE A 1 206 ? 0.519 13.058 -42.188 1.00 72.16 206 ILE B N 1
ATOM 1541 C CA . ILE A 1 206 ? -0.402 11.955 -42.451 1.00 63.14 206 ILE B CA 1
ATOM 1542 C C . ILE A 1 206 ? 0.045 10.692 -41.730 1.00 33.08 206 ILE B C 1
ATOM 1543 O O . ILE A 1 206 ? -0.793 9.891 -41.298 1.00 32.96 206 ILE B O 1
ATOM 1548 N N . TRP A 1 207 ? 1.355 10.489 -41.578 1.00 41.15 207 TRP B N 1
ATOM 1549 C CA . TRP A 1 207 ? 1.832 9.367 -40.777 1.00 42.40 207 TRP B CA 1
ATOM 1550 C C . TRP A 1 207 ? 1.280 9.448 -39.361 1.00 37.91 207 TRP B C 1
ATOM 1551 O O . TRP A 1 207 ? 0.738 8.471 -38.832 1.00 31.05 207 TRP B O 1
ATOM 1562 N N . SER A 1 208 ? 1.426 10.613 -38.727 1.00 51.30 208 SER B N 1
ATOM 1563 C CA . SER A 1 208 ? 0.932 10.789 -37.367 1.00 48.33 208 SER B CA 1
ATOM 1564 C C . SER A 1 208 ? -0.567 10.537 -37.291 1.00 42.81 208 SER B C 1
ATOM 1565 O O . SER A 1 208 ? -1.046 9.870 -36.367 1.00 46.97 208 SER B O 1
ATOM 1568 N N . VAL A 1 209 ? -1.325 11.066 -38.254 1.00 34.39 209 VAL B N 1
ATOM 1569 C CA . VAL A 1 209 ? -2.761 10.803 -38.302 1.00 43.57 209 VAL B CA 1
ATOM 1570 C C . VAL A 1 209 ? -3.026 9.304 -38.358 1.00 40.19 209 VAL B C 1
ATOM 1571 O O . VAL A 1 209 ? -3.985 8.804 -37.755 1.00 55.70 209 VAL B O 1
ATOM 1575 N N . GLY A 1 210 ? -2.176 8.561 -39.067 1.00 37.25 210 GLY B N 1
ATOM 1576 C CA . GLY A 1 210 ? -2.348 7.119 -39.125 1.00 51.36 210 GLY B CA 1
ATOM 1577 C C . GLY A 1 210 ? -2.099 6.452 -37.787 1.00 51.40 210 GLY B C 1
ATOM 1578 O O . GLY A 1 210 ? -2.851 5.565 -37.375 1.00 43.04 210 GLY B O 1
ATOM 1579 N N . CYS A 1 211 ? -1.044 6.871 -37.086 1.00 31.30 211 CYS B N 1
ATOM 1580 C CA . CYS A 1 211 ? -0.796 6.357 -35.744 1.00 39.22 211 CYS B CA 1
ATOM 1581 C C . CYS A 1 211 ? -1.936 6.718 -34.801 1.00 44.48 211 CYS B C 1
ATOM 1582 O O . CYS A 1 211 ? -2.358 5.895 -33.980 1.00 57.47 211 CYS B O 1
ATOM 1585 N N . ILE A 1 212 ? -2.446 7.947 -34.901 1.00 41.79 212 ILE B N 1
ATOM 1586 C CA . ILE A 1 212 ? -3.515 8.391 -34.012 1.00 51.22 212 ILE B CA 1
ATOM 1587 C C . ILE A 1 212 ? -4.790 7.600 -34.274 1.00 39.31 212 ILE B C 1
ATOM 1588 O O . ILE A 1 212 ? -5.475 7.172 -33.336 1.00 53.34 212 ILE B O 1
ATOM 1593 N N . MET A 1 213 ? -5.135 7.398 -35.548 1.00 56.46 213 MET B N 1
ATOM 1594 C CA . MET A 1 213 ? -6.347 6.656 -35.879 1.00 48.78 213 MET B CA 1
ATOM 1595 C C . MET A 1 213 ? -6.294 5.234 -35.336 1.00 51.91 213 MET B C 1
ATOM 1596 O O . MET A 1 213 ? -7.305 4.708 -34.856 1.00 29.43 213 MET B O 1
ATOM 1601 N N . ALA A 1 214 ? -5.128 4.591 -35.413 1.00 69.98 214 ALA B N 1
ATOM 1602 C CA . ALA A 1 214 ? -4.992 3.245 -34.867 1.00 38.38 214 ALA B CA 1
ATOM 1603 C C . ALA A 1 214 ? -5.285 3.233 -33.372 1.00 32.31 214 ALA B C 1
ATOM 1604 O O . ALA A 1 214 ? -6.074 2.414 -32.886 1.00 32.30 214 ALA B O 1
ATOM 1606 N N . GLU A 1 215 ? -4.662 4.150 -32.626 1.00 30.70 215 GLU B N 1
ATOM 1607 C CA . GLU A 1 215 ? -4.812 4.160 -31.175 1.00 44.15 215 GLU B CA 1
ATOM 1608 C C . GLU A 1 215 ? -6.261 4.411 -30.775 1.00 41.98 215 GLU B C 1
ATOM 1609 O O . GLU A 1 215 ? -6.772 3.786 -29.837 1.00 63.97 215 GLU B O 1
ATOM 1615 N N . LEU A 1 216 ? -6.940 5.324 -31.473 1.00 75.16 216 LEU B N 1
ATOM 1616 C CA . LEU A 1 216 ? -8.354 5.572 -31.200 1.00 84.94 216 LEU B CA 1
ATOM 1617 C C . LEU A 1 216 ? -9.190 4.305 -31.334 1.00 90.78 216 LEU B C 1
ATOM 1618 O O . LEU A 1 216 ? -10.074 4.048 -30.508 1.00 100.86 216 LEU B O 1
ATOM 1623 N N . LEU A 1 217 ? -8.934 3.501 -32.369 1.00 61.53 217 LEU B N 1
ATOM 1624 C CA . LEU A 1 217 ? -9.744 2.307 -32.584 1.00 50.07 217 LEU B CA 1
ATOM 1625 C C . LEU A 1 217 ? -9.467 1.250 -31.521 1.00 77.87 217 LEU B C 1
ATOM 1626 O O . LEU A 1 217 ? -10.392 0.745 -30.875 1.00 92.33 217 LEU B O 1
ATOM 1631 N N . THR A 1 218 ? -8.192 0.905 -31.323 1.00 85.22 218 THR B N 1
ATOM 1632 C CA . THR A 1 218 ? -7.815 -0.202 -30.453 1.00 78.47 218 THR B CA 1
ATOM 1633 C C . THR A 1 218 ? -7.688 0.188 -28.988 1.00 62.71 218 THR B C 1
ATOM 1634 O O . THR A 1 218 ? -7.732 -0.693 -28.122 1.00 53.07 218 THR B O 1
ATOM 1638 N N . GLY A 1 219 ? -7.536 1.476 -28.687 1.00 70.44 219 GLY B N 1
ATOM 1639 C CA . GLY A 1 219 ? -7.289 1.915 -27.332 1.00 51.57 219 GLY B CA 1
ATOM 1640 C C . GLY A 1 219 ? -5.878 1.711 -26.821 1.00 42.94 219 GLY B C 1
ATOM 1641 O O . GLY A 1 219 ? -5.607 2.058 -25.663 1.00 43.94 219 GLY B O 1
ATOM 1642 N N . ARG A 1 220 ? -4.968 1.163 -27.627 1.00 44.62 220 ARG B N 1
ATOM 1643 C CA . ARG A 1 220 ? -3.578 1.001 -27.221 1.00 71.84 220 ARG B CA 1
ATOM 1644 C C . ARG A 1 220 ? -2.658 1.679 -28.228 1.00 76.72 220 ARG B C 1
ATOM 1645 O O . ARG A 1 220 ? -2.974 1.790 -29.416 1.00 77.83 220 ARG B O 1
ATOM 1653 N N . THR A 1 221 ? -1.510 2.122 -27.725 1.00 78.19 221 THR B N 1
ATOM 1654 C CA . THR A 1 221 ? -0.514 2.802 -28.541 1.00 62.14 221 THR B CA 1
ATOM 1655 C C . THR A 1 221 ? 0.086 1.845 -29.568 1.00 47.24 221 THR B C 1
ATOM 1656 O O . THR A 1 221 ? 0.466 0.718 -29.237 1.00 45.43 221 THR B O 1
ATOM 1660 N N . LEU A 1 222 ? 0.160 2.299 -30.823 1.00 62.79 222 LEU B N 1
ATOM 1661 C CA . LEU A 1 222 ? 0.490 1.414 -31.938 1.00 55.95 222 LEU B CA 1
ATOM 1662 C C . LEU A 1 222 ? 1.982 1.109 -32.023 1.00 52.38 222 LEU B C 1
ATOM 1663 O O . LEU A 1 222 ? 2.363 -0.039 -32.277 1.00 52.48 222 LEU B O 1
ATOM 1668 N N . PHE A 1 223 ? 2.843 2.106 -31.820 1.00 65.71 223 PHE B N 1
ATOM 1669 C CA . PHE A 1 223 ? 4.293 1.908 -31.852 1.00 79.91 223 PHE B CA 1
ATOM 1670 C C . PHE A 1 223 ? 4.910 2.523 -30.604 1.00 101.11 223 PHE B C 1
ATOM 1671 O O . PHE A 1 223 ? 5.492 3.615 -30.659 1.00 105.73 223 PHE B O 1
ATOM 1679 N N . PRO A 1 224 ? 4.796 1.786 -29.347 1.00 82.17 224 PRO B N 1
ATOM 1680 C CA . PRO A 1 224 ? 5.358 2.370 -28.111 1.00 70.68 224 PRO B CA 1
ATOM 1681 C C . PRO A 1 224 ? 6.862 2.135 -28.020 1.00 83.54 224 PRO B C 1
ATOM 1682 O O . PRO A 1 224 ? 7.369 1.321 -27.241 1.00 80.81 224 PRO B O 1
ATOM 1686 N N . GLY A 1 225 ? 7.615 2.872 -28.832 1.00 71.49 225 GLY B N 1
ATOM 1687 C CA . GLY A 1 225 ? 9.053 2.694 -28.857 1.00 87.41 225 GLY B CA 1
ATOM 1688 C C . GLY A 1 225 ? 9.725 3.324 -27.649 1.00 103.18 225 GLY B C 1
ATOM 1689 O O . GLY A 1 225 ? 9.398 4.435 -27.232 1.00 107.33 225 GLY B O 1
ATOM 1690 N N . THR A 1 226 ? 10.689 2.594 -27.094 1.00 142.75 226 THR B N 1
ATOM 1691 C CA . THR A 1 226 ? 11.441 3.058 -25.923 1.00 117.85 226 THR B CA 1
ATOM 1692 C C . THR A 1 226 ? 12.706 3.747 -26.419 1.00 111.46 226 THR B C 1
ATOM 1693 O O . THR A 1 226 ? 12.882 4.956 -26.243 1.00 109.10 226 THR B O 1
ATOM 1697 N N . ASP A 1 227 ? 13.591 2.979 -27.042 1.00 83.98 227 ASP B N 1
ATOM 1698 C CA . ASP A 1 227 ? 14.749 3.537 -27.710 1.00 103.15 227 ASP B CA 1
ATOM 1699 C C . ASP A 1 227 ? 14.379 4.005 -29.116 1.00 80.89 227 ASP B C 1
ATOM 1700 O O . ASP A 1 227 ? 13.329 3.656 -29.662 1.00 75.67 227 ASP B O 1
ATOM 1705 N N . HIS A 1 228 ? 15.259 4.825 -29.697 1.00 72.76 228 HIS B N 1
ATOM 1706 C CA . HIS A 1 228 ? 15.131 5.188 -31.104 1.00 80.48 228 HIS B CA 1
ATOM 1707 C C . HIS A 1 228 ? 15.081 3.945 -31.982 1.00 115.77 228 HIS B C 1
ATOM 1708 O O . HIS A 1 228 ? 14.249 3.840 -32.891 1.00 118.06 228 HIS B O 1
ATOM 1715 N N . ILE A 1 229 ? 15.977 2.992 -31.724 1.00 123.19 229 ILE B N 1
ATOM 1716 C CA . ILE A 1 229 ? 15.986 1.751 -32.492 1.00 118.94 229 ILE B CA 1
ATOM 1717 C C . ILE A 1 229 ? 14.723 0.946 -32.209 1.00 77.70 229 ILE B C 1
ATOM 1718 O O . ILE A 1 229 ? 14.041 0.489 -33.133 1.00 86.92 229 ILE B O 1
ATOM 1723 N N . ASP A 1 230 ? 14.386 0.768 -30.929 1.00 82.17 230 ASP B N 1
ATOM 1724 C CA . ASP A 1 230 ? 13.162 0.053 -30.581 1.00 105.61 230 ASP B CA 1
ATOM 1725 C C . ASP A 1 230 ? 11.976 0.606 -31.363 1.00 81.14 230 ASP B C 1
ATOM 1726 O O . ASP A 1 230 ? 11.243 -0.145 -32.017 1.00 54.18 230 ASP B O 1
ATOM 1731 N N . GLN A 1 231 ? 11.772 1.925 -31.300 1.00 102.74 231 GLN B N 1
ATOM 1732 C CA . GLN A 1 231 ? 10.684 2.551 -32.044 1.00 80.65 231 GLN B CA 1
ATOM 1733 C C . GLN A 1 231 ? 10.697 2.111 -33.500 1.00 63.46 231 GLN B C 1
ATOM 1734 O O . GLN A 1 231 ? 9.668 1.708 -34.053 1.00 43.01 231 GLN B O 1
ATOM 1740 N N . LEU A 1 232 ? 11.865 2.181 -34.136 1.00 62.10 232 LEU B N 1
ATOM 1741 C CA . LEU A 1 232 ? 11.967 1.804 -35.539 1.00 60.52 232 LEU B CA 1
ATOM 1742 C C . LEU A 1 232 ? 11.629 0.329 -35.725 1.00 84.53 232 LEU B C 1
ATOM 1743 O O . LEU A 1 232 ? 10.864 -0.037 -36.624 1.00 70.64 232 LEU B O 1
ATOM 1748 N N . LYS A 1 233 ? 12.212 -0.537 -34.886 1.00 110.38 233 LYS B N 1
ATOM 1749 C CA . LYS A 1 233 ? 11.914 -1.965 -34.948 1.00 105.04 233 LYS B CA 1
ATOM 1750 C C . LYS A 1 233 ? 10.416 -2.208 -34.997 1.00 80.82 233 LYS B C 1
ATOM 1751 O O . LYS A 1 233 ? 9.906 -2.881 -35.899 1.00 58.91 233 LYS B O 1
ATOM 1757 N N . LEU A 1 234 ? 9.697 -1.671 -34.011 1.00 91.07 234 LEU B N 1
ATOM 1758 C CA . LEU A 1 234 ? 8.269 -1.930 -33.895 1.00 84.98 234 LEU B CA 1
ATOM 1759 C C . LEU A 1 234 ? 7.549 -1.569 -35.188 1.00 83.49 234 LEU B C 1
ATOM 1760 O O . LEU A 1 234 ? 6.585 -2.237 -35.583 1.00 80.44 234 LEU B O 1
ATOM 1765 N N . ILE A 1 235 ? 8.010 -0.514 -35.861 1.00 87.14 235 ILE B N 1
ATOM 1766 C CA . ILE A 1 235 ? 7.371 -0.061 -37.093 1.00 80.65 235 ILE B CA 1
ATOM 1767 C C . ILE A 1 235 ? 7.586 -1.065 -38.221 1.00 91.18 235 ILE B C 1
ATOM 1768 O O . ILE A 1 235 ? 6.634 -1.465 -38.903 1.00 91.03 235 ILE B O 1
ATOM 1773 N N . LEU A 1 236 ? 8.831 -1.490 -38.439 1.00 62.47 236 LEU B N 1
ATOM 1774 C CA . LEU A 1 236 ? 9.114 -2.339 -39.593 1.00 74.47 236 LEU B CA 1
ATOM 1775 C C . LEU A 1 236 ? 8.385 -3.675 -39.512 1.00 79.06 236 LEU B C 1
ATOM 1776 O O . LEU A 1 236 ? 7.909 -4.187 -40.532 1.00 77.48 236 LEU B O 1
ATOM 1781 N N . ARG A 1 237 ? 8.290 -4.263 -38.318 1.00 84.47 237 ARG B N 1
ATOM 1782 C CA . ARG A 1 237 ? 7.556 -5.518 -38.185 1.00 93.45 237 ARG B CA 1
ATOM 1783 C C . ARG A 1 237 ? 6.133 -5.408 -38.713 1.00 76.85 237 ARG B C 1
ATOM 1784 O O . ARG A 1 237 ? 5.540 -6.420 -39.104 1.00 76.90 237 ARG B O 1
ATOM 1792 N N . LEU A 1 238 ? 5.565 -4.203 -38.737 1.00 85.59 238 LEU B N 1
ATOM 1793 C CA . LEU A 1 238 ? 4.234 -4.027 -39.307 1.00 71.72 238 LEU B CA 1
ATOM 1794 C C . LEU A 1 238 ? 4.302 -3.711 -40.801 1.00 79.57 238 LEU B C 1
ATOM 1795 O O . LEU A 1 238 ? 3.774 -4.467 -41.623 1.00 101.45 238 LEU B O 1
ATOM 1800 N N . VAL A 1 239 ? 4.947 -2.596 -41.169 1.00 57.01 239 VAL B N 1
ATOM 1801 C CA . VAL A 1 239 ? 4.908 -2.132 -42.554 1.00 45.02 239 VAL B CA 1
ATOM 1802 C C . VAL A 1 239 ? 6.009 -2.733 -43.419 1.00 49.85 239 VAL B C 1
ATOM 1803 O O . VAL A 1 239 ? 6.061 -2.444 -44.622 1.00 62.58 239 VAL B O 1
ATOM 1807 N N . GLY A 1 240 ? 6.886 -3.558 -42.854 1.00 56.74 240 GLY B N 1
ATOM 1808 C CA . GLY A 1 240 ? 7.935 -4.195 -43.622 1.00 88.25 240 GLY B CA 1
ATOM 1809 C C . GLY A 1 240 ? 9.131 -3.287 -43.848 1.00 100.33 240 GLY B C 1
ATOM 1810 O O . GLY A 1 240 ? 9.123 -2.092 -43.548 1.00 94.23 240 GLY B O 1
ATOM 1811 N N . THR A 1 241 ? 10.222 -3.902 -44.417 1.00 91.33 241 THR B N 1
ATOM 1812 C CA . THR A 1 241 ? 11.470 -3.190 -44.652 1.00 95.02 241 THR B CA 1
ATOM 1813 C C . THR A 1 241 ? 11.510 -2.577 -46.049 1.00 85.38 241 THR B C 1
ATOM 1814 O O . THR A 1 241 ? 10.862 -3.079 -46.973 1.00 75.57 241 THR B O 1
ATOM 1818 N N . PRO A 1 242 ? 12.274 -1.495 -46.221 1.00 119.13 242 PRO B N 1
ATOM 1819 C CA . PRO A 1 242 ? 12.282 -0.792 -47.508 1.00 121.18 242 PRO B CA 1
ATOM 1820 C C . PRO A 1 242 ? 12.578 -1.720 -48.678 1.00 89.01 242 PRO B C 1
ATOM 1821 O O . PRO A 1 242 ? 13.350 -2.675 -48.568 1.00 90.81 242 PRO B O 1
ATOM 1825 N N . GLY A 1 243 ? 11.947 -1.415 -49.812 1.00 69.85 243 GLY B N 1
ATOM 1826 C CA . GLY A 1 243 ? 12.166 -2.147 -51.038 1.00 69.39 243 GLY B CA 1
ATOM 1827 C C . GLY A 1 243 ? 13.232 -1.507 -51.910 1.00 68.58 243 GLY B C 1
ATOM 1828 O O . GLY A 1 243 ? 13.788 -0.453 -51.605 1.00 53.34 243 GLY B O 1
ATOM 1829 N N . ALA A 1 244 ? 13.519 -2.183 -53.024 1.00 66.54 244 ALA B N 1
ATOM 1830 C CA . ALA A 1 244 ? 14.528 -1.696 -53.956 1.00 75.02 244 ALA B CA 1
ATOM 1831 C C . ALA A 1 244 ? 14.243 -0.267 -54.396 1.00 84.50 244 ALA B C 1
ATOM 1832 O O . ALA A 1 244 ? 15.174 0.500 -54.667 1.00 96.09 244 ALA B O 1
ATOM 1834 N N . GLU A 1 245 ? 12.965 0.112 -54.471 1.00 62.03 245 GLU B N 1
ATOM 1835 C CA . GLU A 1 245 ? 12.611 1.431 -54.984 1.00 70.64 245 GLU B CA 1
ATOM 1836 C C . GLU A 1 245 ? 12.912 2.528 -53.970 1.00 86.95 245 GLU B C 1
ATOM 1837 O O . GLU A 1 245 ? 13.408 3.599 -54.338 1.00 106.20 245 GLU B O 1
ATOM 1843 N N . LEU A 1 246 ? 12.621 2.284 -52.690 1.00 77.56 246 LEU B N 1
ATOM 1844 C CA . LEU A 1 246 ? 12.835 3.314 -51.678 1.00 70.25 246 LEU B CA 1
ATOM 1845 C C . LEU A 1 246 ? 14.312 3.530 -51.362 1.00 99.72 246 LEU B C 1
ATOM 1846 O O . LEU A 1 246 ? 14.717 4.665 -51.091 1.00 139.19 246 LEU B O 1
ATOM 1851 N N . LEU A 1 247 ? 15.138 2.481 -51.431 1.00 77.11 247 LEU B N 1
ATOM 1852 C CA . LEU A 1 247 ? 16.546 2.632 -51.067 1.00 75.91 247 LEU B CA 1
ATOM 1853 C C . LEU A 1 247 ? 17.285 3.529 -52.047 1.00 108.36 247 LEU B C 1
ATOM 1854 O O . LEU A 1 247 ? 18.162 4.303 -51.646 1.00 125.00 247 LEU B O 1
ATOM 1859 N N . LYS A 1 248 ? 16.952 3.441 -53.333 1.00 126.95 248 LYS B N 1
ATOM 1860 C CA . LYS A 1 248 ? 17.482 4.392 -54.299 1.00 116.23 248 LYS B CA 1
ATOM 1861 C C . LYS A 1 248 ? 17.163 5.824 -53.896 1.00 119.78 248 LYS B C 1
ATOM 1862 O O . LYS A 1 248 ? 17.884 6.749 -54.287 1.00 110.27 248 LYS B O 1
ATOM 1868 N N . LYS A 1 249 ? 16.096 6.020 -53.122 1.00 125.46 249 LYS B N 1
ATOM 1869 C CA . LYS A 1 249 ? 15.586 7.336 -52.776 1.00 108.49 249 LYS B CA 1
ATOM 1870 C C . LYS A 1 249 ? 16.078 7.839 -51.422 1.00 102.10 249 LYS B C 1
ATOM 1871 O O . LYS A 1 249 ? 15.808 8.994 -51.075 1.00 93.45 249 LYS B O 1
ATOM 1877 N N . ILE A 1 250 ? 16.790 7.013 -50.658 1.00 122.76 250 ILE B N 1
ATOM 1878 C CA . ILE A 1 250 ? 17.521 7.481 -49.482 1.00 109.22 250 ILE B CA 1
ATOM 1879 C C . ILE A 1 250 ? 18.872 8.005 -49.958 1.00 119.56 250 ILE B C 1
ATOM 1880 O O . ILE A 1 250 ? 19.629 7.284 -50.615 1.00 91.98 250 ILE B O 1
ATOM 1885 N N . SER A 1 251 ? 19.170 9.269 -49.651 1.00 153.32 251 SER B N 1
ATOM 1886 C CA . SER A 1 251 ? 20.344 9.911 -50.240 1.00 143.20 251 SER B CA 1
ATOM 1887 C C . SER A 1 251 ? 21.663 9.454 -49.615 1.00 128.26 251 SER B C 1
ATOM 1888 O O . SER A 1 251 ? 22.538 8.930 -50.312 1.00 105.08 251 SER B O 1
ATOM 1891 N N . SER A 1 252 ? 21.829 9.646 -48.307 1.00 134.99 252 SER B N 1
ATOM 1892 C CA . SER A 1 252 ? 23.110 9.375 -47.663 1.00 138.78 252 SER B CA 1
ATOM 1893 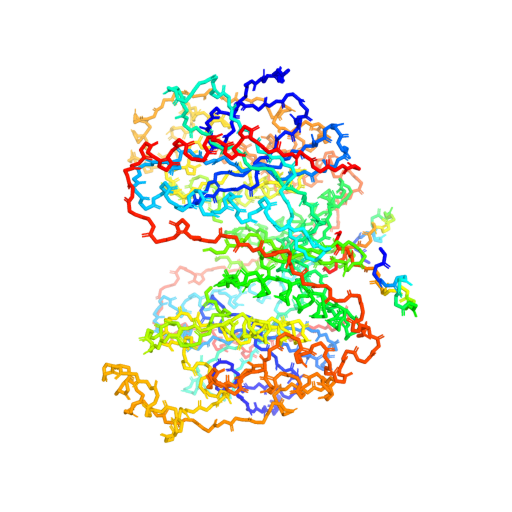C C . SER A 1 252 ? 23.309 7.887 -47.392 1.00 136.11 252 SER B C 1
ATOM 1894 O O . SER A 1 252 ? 22.361 7.153 -47.101 1.00 145.60 252 SER B O 1
ATOM 1897 N N . GLU A 1 253 ? 24.574 7.455 -47.459 1.00 127.74 253 GLU B N 1
ATOM 1898 C CA . GLU A 1 253 ? 24.905 6.048 -47.255 1.00 113.30 253 GLU B CA 1
ATOM 1899 C C . GLU A 1 253 ? 24.815 5.618 -45.798 1.00 116.02 253 GLU B C 1
ATOM 1900 O O . GLU A 1 253 ? 24.605 4.428 -45.536 1.00 106.77 253 GLU B O 1
ATOM 1906 N N . SER A 1 254 ? 24.979 6.538 -44.846 1.00 140.90 254 SER B N 1
ATOM 1907 C CA . SER A 1 254 ? 24.676 6.201 -43.460 1.00 149.24 254 SER B CA 1
ATOM 1908 C C . SER A 1 254 ? 23.278 5.612 -43.365 1.00 130.52 254 SER B C 1
ATOM 1909 O O . SER A 1 254 ? 23.071 4.541 -42.783 1.00 61.86 254 SER B O 1
ATOM 1912 N N . ALA A 1 255 ? 22.301 6.313 -43.938 1.00 105.83 255 ALA B N 1
ATOM 1913 C CA . ALA A 1 255 ? 20.924 5.839 -43.930 1.00 104.78 255 ALA B CA 1
ATOM 1914 C C . ALA A 1 255 ? 20.773 4.542 -44.722 1.00 103.71 255 ALA B C 1
ATOM 1915 O O . ALA A 1 255 ? 20.204 3.564 -44.225 1.00 106.74 255 ALA B O 1
ATOM 1917 N N . ARG A 1 256 ? 21.279 4.512 -45.962 1.00 88.02 256 ARG B N 1
ATOM 1918 C CA . ARG A 1 256 ? 20.990 3.380 -46.842 1.00 78.35 256 ARG B CA 1
ATOM 1919 C C . ARG A 1 256 ? 21.525 2.074 -46.273 1.00 107.76 256 ARG B C 1
ATOM 1920 O O . ARG A 1 256 ? 20.932 1.013 -46.498 1.00 140.97 256 ARG B O 1
ATOM 1928 N N . ASN A 1 257 ? 22.633 2.126 -45.539 1.00 114.80 257 ASN B N 1
ATOM 1929 C CA . ASN A 1 257 ? 23.248 0.920 -45.003 1.00 103.19 257 ASN B CA 1
ATOM 1930 C C . ASN A 1 257 ? 22.795 0.599 -43.584 1.00 98.79 257 ASN B C 1
ATOM 1931 O O . ASN A 1 257 ? 23.123 -0.477 -43.073 1.00 110.08 257 ASN B O 1
ATOM 1936 N N . TYR A 1 258 ? 22.052 1.501 -42.939 1.00 80.86 258 TYR B N 1
ATOM 1937 C CA . TYR A 1 258 ? 21.483 1.238 -41.623 1.00 95.57 258 TYR B CA 1
ATOM 1938 C C . TYR A 1 258 ? 20.333 0.237 -41.678 1.00 152.74 258 TYR B C 1
ATOM 1939 O O . TYR A 1 258 ? 19.849 -0.187 -40.622 1.00 172.90 258 TYR B O 1
ATOM 1948 N N . ILE A 1 259 ? 19.899 -0.157 -42.874 1.00 178.34 259 ILE B N 1
ATOM 1949 C CA . ILE A 1 259 ? 18.838 -1.148 -43.022 1.00 169.97 259 ILE B CA 1
ATOM 1950 C C . ILE A 1 259 ? 19.382 -2.574 -43.069 1.00 188.99 259 ILE B C 1
ATOM 1951 O O . ILE A 1 259 ? 18.670 -3.518 -42.709 1.00 201.38 259 ILE B O 1
ATOM 1956 N N . GLN A 1 260 ? 20.630 -2.751 -43.493 1.00 161.01 260 GLN B N 1
ATOM 1957 C CA . GLN A 1 260 ? 21.022 -3.984 -44.164 1.00 144.18 260 GLN B CA 1
ATOM 1958 C C . GLN A 1 260 ? 21.052 -5.173 -43.211 1.00 142.09 260 GLN B C 1
ATOM 1959 O O . GLN A 1 260 ? 20.109 -5.971 -43.187 1.00 136.56 260 GLN B O 1
ATOM 1965 N N . SER A 1 261 ? 22.123 -5.311 -42.426 1.00 185.04 261 SER B N 1
ATOM 1966 C CA . SER A 1 261 ? 22.261 -6.478 -41.563 1.00 179.37 261 SER B CA 1
ATOM 1967 C C . SER A 1 261 ? 21.199 -6.527 -40.474 1.00 163.31 261 SER B C 1
ATOM 1968 O O . SER A 1 261 ? 21.115 -7.532 -39.760 1.00 182.05 261 SER B O 1
ATOM 1971 N N . LEU A 1 262 ? 20.403 -5.471 -40.318 1.00 92.91 262 LEU B N 1
ATOM 1972 C CA . LEU A 1 262 ? 19.156 -5.588 -39.578 1.00 104.76 262 LEU B CA 1
ATOM 1973 C C . LEU A 1 262 ? 18.223 -6.555 -40.294 1.00 122.07 262 LEU B C 1
ATOM 1974 O O . LEU A 1 262 ? 17.993 -6.437 -41.502 1.00 125.31 262 LEU B O 1
ATOM 1979 N N . THR A 1 263 ? 17.696 -7.521 -39.546 1.00 115.98 263 THR B N 1
ATOM 1980 C CA . THR A 1 263 ? 16.847 -8.546 -40.136 1.00 108.83 263 THR B CA 1
ATOM 1981 C C . THR A 1 263 ? 15.621 -7.925 -40.786 1.00 104.97 263 THR B C 1
ATOM 1982 O O . THR A 1 263 ? 14.983 -7.030 -40.225 1.00 109.53 263 THR B O 1
ATOM 1986 N N . GLN A 1 264 ? 15.295 -8.407 -41.981 1.00 107.67 264 GLN B N 1
ATOM 1987 C CA . GLN A 1 264 ? 14.138 -7.904 -42.701 1.00 93.87 264 GLN B CA 1
ATOM 1988 C C . GLN A 1 264 ? 12.856 -8.511 -42.153 1.00 62.54 264 GLN B C 1
ATOM 1989 O O . GLN A 1 264 ? 12.816 -9.686 -41.777 1.00 65.91 264 GLN B O 1
ATOM 1995 N N . MET A 1 265 ? 11.804 -7.698 -42.115 1.00 93.98 265 MET B N 1
ATOM 1996 C CA . MET A 1 265 ? 10.474 -8.174 -41.800 1.00 98.71 265 MET B CA 1
ATOM 1997 C C . MET A 1 265 ? 9.597 -7.919 -43.021 1.00 95.93 265 MET B C 1
ATOM 1998 O O . MET A 1 265 ? 9.813 -6.934 -43.734 1.00 79.34 265 MET B O 1
ATOM 2003 N N . PRO A 1 266 ? 8.615 -8.767 -43.302 1.00 83.62 266 PRO B N 1
ATOM 2004 C CA . PRO A 1 266 ? 7.678 -8.455 -44.384 1.00 89.10 266 PRO B CA 1
ATOM 2005 C C . PRO A 1 266 ? 6.649 -7.425 -43.938 1.00 85.32 266 PRO B C 1
ATOM 2006 O O . PRO A 1 266 ? 6.375 -7.253 -42.748 1.00 78.02 266 PRO B O 1
ATOM 2010 N N . LYS A 1 267 ? 6.075 -6.733 -44.919 1.00 89.13 267 LYS B N 1
ATOM 2011 C CA . LYS A 1 267 ? 4.908 -5.910 -44.637 1.00 58.86 267 LYS B CA 1
ATOM 2012 C C . LYS A 1 267 ? 3.729 -6.813 -44.309 1.00 81.73 267 LYS B C 1
ATOM 2013 O O . LYS A 1 267 ? 3.539 -7.865 -44.927 1.00 73.43 267 LYS B O 1
ATOM 2019 N N . MET A 1 268 ? 2.935 -6.398 -43.334 1.00 78.89 268 MET B N 1
ATOM 2020 C CA . MET A 1 268 ? 1.862 -7.225 -42.812 1.00 81.50 268 MET B CA 1
ATOM 2021 C C . MET A 1 268 ? 0.527 -6.778 -43.398 1.00 70.70 268 MET B C 1
ATOM 2022 O O . MET A 1 268 ? 0.421 -5.754 -44.078 1.00 62.34 268 MET B O 1
ATOM 2027 N N . ASN A 1 269 ? -0.502 -7.572 -43.124 1.00 79.04 269 ASN B N 1
ATOM 2028 C CA . ASN A 1 269 ? -1.866 -7.274 -43.538 1.00 79.86 269 ASN B CA 1
ATOM 2029 C C . ASN A 1 269 ? -2.549 -6.576 -42.368 1.00 62.49 269 ASN B C 1
ATOM 2030 O O . ASN A 1 269 ? -2.655 -7.156 -41.283 1.00 72.97 269 ASN B O 1
ATOM 2035 N N . PHE A 1 270 ? -3.021 -5.344 -42.578 1.00 62.36 270 PHE B N 1
ATOM 2036 C CA . PHE A 1 270 ? -3.608 -4.628 -41.449 1.00 66.81 270 PHE B CA 1
ATOM 2037 C C . PHE A 1 270 ? -4.973 -5.188 -41.077 1.00 58.86 270 PHE B C 1
ATOM 2038 O O . PHE A 1 270 ? -5.367 -5.117 -39.907 1.00 70.27 270 PHE B O 1
ATOM 2046 N N . ALA A 1 271 ? -5.717 -5.731 -42.044 1.00 66.31 271 ALA B N 1
ATOM 2047 C CA . ALA A 1 271 ? -7.012 -6.316 -41.721 1.00 72.95 271 ALA B CA 1
ATOM 2048 C C . ALA A 1 271 ? -6.878 -7.356 -40.617 1.00 79.07 271 ALA B C 1
ATOM 2049 O O . ALA A 1 271 ? -7.782 -7.505 -39.786 1.00 67.67 271 ALA B O 1
ATOM 2051 N N . ASN A 1 272 ? -5.754 -8.077 -40.588 1.00 121.28 272 ASN B N 1
ATOM 2052 C CA . ASN A 1 272 ? -5.509 -9.064 -39.547 1.00 105.59 272 ASN B CA 1
ATOM 2053 C C . ASN A 1 272 ? -4.923 -8.445 -38.287 1.00 87.23 272 ASN B C 1
ATOM 2054 O O . ASN A 1 272 ? -4.967 -9.076 -37.225 1.00 74.02 272 ASN B O 1
ATOM 2059 N N . VAL A 1 273 ? -4.389 -7.227 -38.376 1.00 80.25 273 VAL B N 1
ATOM 2060 C CA . VAL A 1 273 ? -3.856 -6.558 -37.195 1.00 57.57 273 VAL B CA 1
ATOM 2061 C C . VAL A 1 273 ? -4.968 -5.872 -36.415 1.00 69.55 273 VAL B C 1
ATOM 2062 O O . VAL A 1 273 ? -4.959 -5.869 -35.179 1.00 65.34 273 VAL B O 1
ATOM 2066 N N . PHE A 1 274 ? -5.941 -5.283 -37.110 1.00 85.25 274 PHE B N 1
ATOM 2067 C CA . PHE A 1 274 ? -7.036 -4.583 -36.452 1.00 62.29 274 PHE B CA 1
ATOM 2068 C C . PHE A 1 274 ? -8.287 -5.374 -36.798 1.00 61.74 274 PHE B C 1
ATOM 2069 O O . PHE A 1 274 ? -8.791 -5.279 -37.921 1.00 46.76 274 PHE B O 1
ATOM 2077 N N . ILE A 1 275 ? -8.800 -6.134 -35.837 1.00 56.78 275 ILE B N 1
ATOM 2078 C CA . ILE A 1 275 ? -9.924 -7.025 -36.077 1.00 74.12 275 ILE B CA 1
ATOM 2079 C C . ILE A 1 275 ? -11.118 -6.540 -35.273 1.00 85.26 275 ILE B C 1
ATOM 2080 O O . ILE A 1 275 ? -10.974 -6.089 -34.132 1.00 84.02 275 ILE B O 1
ATOM 2085 N N . GLY A 1 276 ? -12.298 -6.630 -35.884 1.00 94.42 276 GLY B N 1
ATOM 2086 C CA . GLY A 1 276 ? -13.450 -5.881 -35.438 1.00 85.73 276 GLY B CA 1
ATOM 2087 C C . GLY A 1 276 ? -13.503 -4.459 -35.947 1.00 66.17 276 GLY B C 1
ATOM 2088 O O . GLY A 1 276 ? -14.549 -3.810 -35.814 1.00 46.66 276 GLY B O 1
ATOM 2089 N N . ALA A 1 277 ? -12.416 -3.951 -36.523 1.00 60.56 277 ALA B N 1
ATOM 2090 C CA . ALA A 1 277 ? -12.407 -2.597 -37.052 1.00 58.26 277 ALA B CA 1
ATOM 2091 C C . ALA A 1 277 ? -13.188 -2.518 -38.358 1.00 64.82 277 ALA B C 1
ATOM 2092 O O . ALA A 1 277 ? -13.291 -3.490 -39.111 1.00 62.61 277 ALA B O 1
ATOM 2094 N N . ASN A 1 278 ? -13.740 -1.339 -38.618 1.00 48.49 278 ASN B N 1
ATOM 2095 C CA . ASN A 1 278 ? -14.438 -1.094 -39.869 1.00 62.23 278 ASN B CA 1
ATOM 2096 C C . ASN A 1 278 ? -13.491 -1.351 -41.040 1.00 65.39 278 ASN B C 1
ATOM 2097 O O . ASN A 1 278 ? -12.396 -0.773 -41.080 1.00 34.56 278 ASN B O 1
ATOM 2102 N N . PRO A 1 279 ? -13.860 -2.203 -42.003 1.00 55.02 279 PRO B N 1
ATOM 2103 C CA . PRO A 1 279 ? -12.941 -2.444 -43.129 1.00 55.70 279 PRO B CA 1
ATOM 2104 C C . PRO A 1 279 ? -12.533 -1.178 -43.863 1.00 36.59 279 PRO B C 1
ATOM 2105 O O . PRO A 1 279 ? -11.367 -1.064 -44.262 1.00 46.74 279 PRO B O 1
ATOM 2109 N N . LEU A 1 280 ? -13.443 -0.222 -44.081 1.00 39.95 280 LEU B N 1
ATOM 2110 C CA . LEU A 1 280 ? -13.013 1.006 -44.745 1.00 55.28 280 LEU B CA 1
ATOM 2111 C C . LEU A 1 280 ? -11.987 1.751 -43.900 1.00 67.49 280 LEU B C 1
ATOM 2112 O O . LEU A 1 280 ? -11.080 2.396 -44.438 1.00 76.43 280 LEU B O 1
ATOM 2117 N N . ALA A 1 281 ? -12.125 1.694 -42.574 1.00 61.01 281 ALA B N 1
ATOM 2118 C CA . ALA A 1 281 ? -11.103 2.267 -41.707 1.00 61.38 281 ALA B CA 1
ATOM 2119 C C . ALA A 1 281 ? -9.769 1.568 -41.926 1.00 50.48 281 ALA B C 1
ATOM 2120 O O . ALA A 1 281 ? -8.724 2.216 -42.057 1.00 50.80 281 ALA B O 1
ATOM 2122 N N . VAL A 1 282 ? -9.791 0.233 -41.956 1.00 56.16 282 VAL B N 1
ATOM 2123 C CA . VAL A 1 282 ? -8.584 -0.542 -42.224 1.00 50.00 282 VAL B CA 1
ATOM 2124 C C . VAL A 1 282 ? -7.967 -0.137 -43.556 1.00 54.05 282 VAL B C 1
ATOM 2125 O O . VAL A 1 282 ? -6.742 -0.004 -43.674 1.00 54.57 282 VAL B O 1
ATOM 2129 N N . ASP A 1 283 ? -8.798 0.066 -44.580 1.00 73.47 283 ASP B N 1
ATOM 2130 C CA . ASP A 1 283 ? -8.286 0.520 -45.868 1.00 79.74 283 ASP B CA 1
ATOM 2131 C C . ASP A 1 283 ? -7.525 1.831 -45.719 1.00 51.05 283 ASP B C 1
ATOM 2132 O O . ASP A 1 283 ? -6.388 1.963 -46.183 1.00 48.01 283 ASP B O 1
ATOM 2137 N N . LEU A 1 284 ? -8.143 2.812 -45.062 1.00 35.85 284 LEU B N 1
ATOM 2138 C CA . LEU A 1 284 ? -7.548 4.138 -44.951 1.00 37.46 284 LEU B CA 1
ATOM 2139 C C . LEU A 1 284 ? -6.247 4.112 -44.153 1.00 48.68 284 LEU B C 1
ATOM 2140 O O . LEU A 1 284 ? -5.359 4.937 -44.394 1.00 52.92 284 LEU B O 1
ATOM 2145 N N . LEU A 1 285 ? -6.111 3.183 -43.202 1.00 69.39 285 LEU B N 1
ATOM 2146 C CA . LEU A 1 285 ? -4.856 3.062 -42.463 1.00 65.95 285 LEU B CA 1
ATOM 2147 C C . LEU A 1 285 ? -3.749 2.487 -43.339 1.00 83.92 285 LEU B C 1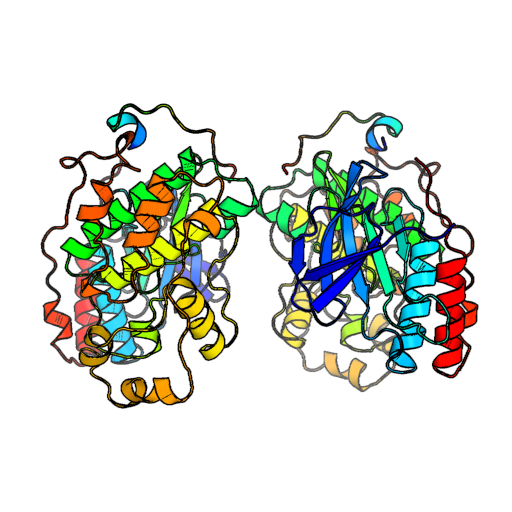
ATOM 2148 O O . LEU A 1 285 ? -2.602 2.945 -43.276 1.00 89.81 285 LEU B O 1
ATOM 2153 N N . GLU A 1 286 ? -4.068 1.479 -44.156 1.00 86.47 286 GLU B N 1
ATOM 2154 C CA . GLU A 1 286 ? -3.131 1.027 -45.182 1.00 78.63 286 GLU B CA 1
ATOM 2155 C C . GLU A 1 286 ? -2.567 2.198 -45.970 1.00 67.09 286 GLU B C 1
ATOM 2156 O O . GLU A 1 286 ? -1.382 2.210 -46.321 1.00 37.32 286 GLU B O 1
ATOM 2162 N N . LYS A 1 287 ? -3.403 3.193 -46.261 1.00 67.25 287 LYS B N 1
ATOM 2163 C CA . LYS A 1 287 ? -2.989 4.281 -47.135 1.00 65.59 287 LYS B CA 1
ATOM 2164 C C . LYS A 1 287 ? -2.126 5.299 -46.404 1.00 48.84 287 LYS B C 1
ATOM 2165 O O . LYS A 1 287 ? -1.294 5.967 -47.030 1.00 61.30 287 LYS B O 1
ATOM 2171 N N . MET A 1 288 ? -2.305 5.431 -45.092 1.00 35.24 288 MET B N 1
ATOM 2172 C CA . MET A 1 288 ? -1.564 6.415 -44.315 1.00 34.50 288 MET B CA 1
ATOM 2173 C C . MET A 1 288 ? -0.213 5.909 -43.829 1.00 40.06 288 MET B C 1
ATOM 2174 O O . MET A 1 288 ? 0.745 6.686 -43.758 1.00 45.17 288 MET B O 1
ATOM 2179 N N . LEU A 1 289 ? -0.106 4.628 -43.486 1.00 51.65 289 LEU B N 1
ATOM 2180 C CA . LEU A 1 289 ? 1.093 4.113 -42.841 1.00 52.37 289 LEU B CA 1
ATOM 2181 C C . LEU A 1 289 ? 2.077 3.478 -43.817 1.00 67.10 289 LEU B C 1
ATOM 2182 O O . LEU A 1 289 ? 3.020 2.814 -43.379 1.00 65.84 289 LEU B O 1
ATOM 2187 N N . VAL A 1 290 ? 1.873 3.647 -45.125 1.00 75.61 290 VAL B N 1
ATOM 2188 C CA . VAL A 1 290 ? 2.896 3.247 -46.082 1.00 63.12 290 VAL B CA 1
ATOM 2189 C C . VAL A 1 290 ? 4.207 3.922 -45.712 1.00 50.99 290 VAL B C 1
ATOM 2190 O O . VAL A 1 290 ? 4.234 5.084 -45.291 1.00 56.25 290 VAL B O 1
ATOM 2194 N N . LEU A 1 291 ? 5.309 3.188 -45.870 1.00 51.70 291 LEU B N 1
ATOM 2195 C CA . LEU A 1 291 ? 6.600 3.687 -45.413 1.00 64.12 291 LEU B CA 1
ATOM 2196 C C . LEU A 1 291 ? 7.170 4.725 -46.375 1.00 69.53 291 LEU B C 1
ATOM 2197 O O . LEU A 1 291 ? 7.785 5.706 -45.939 1.00 66.09 291 LEU B O 1
ATOM 2202 N N . ASP A 1 292 ? 6.978 4.530 -47.678 1.00 81.33 292 ASP B N 1
ATOM 2203 C CA . ASP A 1 292 ? 7.467 5.474 -48.677 1.00 55.12 292 ASP B CA 1
ATOM 2204 C C . ASP A 1 292 ? 6.577 6.712 -48.696 1.00 48.17 292 ASP B C 1
ATOM 2205 O O . ASP A 1 292 ? 5.378 6.619 -48.975 1.00 42.53 292 ASP B O 1
ATOM 2210 N N . SER A 1 293 ? 7.170 7.872 -48.403 1.00 71.16 293 SER B N 1
ATOM 2211 C CA . SER A 1 293 ? 6.400 9.110 -48.324 1.00 69.51 293 SER B CA 1
ATOM 2212 C C . SER A 1 293 ? 5.759 9.471 -49.658 1.00 69.31 293 SER B C 1
ATOM 2213 O O . SER A 1 293 ? 4.699 10.108 -49.683 1.00 71.88 293 SER B O 1
ATOM 2216 N N . ASP A 1 294 ? 6.379 9.083 -50.775 1.00 59.70 294 ASP B N 1
ATOM 2217 C CA . ASP A 1 294 ? 5.837 9.438 -52.083 1.00 53.09 294 ASP B CA 1
ATOM 2218 C C . ASP A 1 294 ? 4.455 8.832 -52.299 1.00 65.15 294 ASP B C 1
ATOM 2219 O O . ASP A 1 294 ? 3.581 9.460 -52.907 1.00 74.94 294 ASP B O 1
ATOM 2224 N N . LYS A 1 295 ? 4.243 7.614 -51.812 1.00 42.61 295 LYS B N 1
ATOM 2225 C CA . LYS A 1 295 ? 3.009 6.871 -52.029 1.00 50.39 295 LYS B CA 1
ATOM 2226 C C . LYS A 1 295 ? 1.985 7.071 -50.920 1.00 42.39 295 LYS B C 1
ATOM 2227 O O . LYS A 1 295 ? 0.868 6.555 -51.025 1.00 39.68 295 LYS B O 1
ATOM 2233 N N . ARG A 1 296 ? 2.336 7.806 -49.871 1.00 56.96 296 ARG B N 1
ATOM 2234 C CA . ARG A 1 296 ? 1.454 8.005 -48.732 1.00 43.19 296 ARG B CA 1
ATOM 2235 C C . ARG A 1 296 ? 0.371 9.023 -49.084 1.00 42.93 296 ARG B C 1
ATOM 2236 O O . ARG A 1 296 ? 0.636 10.021 -49.760 1.00 62.98 296 ARG B O 1
ATOM 2244 N N . ILE A 1 297 ? -0.857 8.766 -48.616 1.00 36.81 297 ILE B N 1
ATOM 2245 C CA . ILE A 1 297 ? -2.012 9.567 -49.043 1.00 36.74 297 ILE B CA 1
ATOM 2246 C C . ILE A 1 297 ? -1.932 10.976 -48.457 1.00 35.87 297 ILE B C 1
ATOM 2247 O O . ILE A 1 297 ? -1.224 11.242 -47.480 1.00 53.35 297 ILE B O 1
ATOM 2252 N N . THR A 1 298 ? -2.678 11.894 -49.073 1.00 35.95 298 THR B N 1
ATOM 2253 C CA . THR A 1 298 ? -2.729 13.287 -48.656 1.00 35.22 298 THR B CA 1
ATOM 2254 C C . THR A 1 298 ? -4.025 13.567 -47.899 1.00 39.56 298 THR B C 1
ATOM 2255 O O . THR A 1 298 ? -4.913 12.718 -47.793 1.00 37.00 298 THR B O 1
ATOM 2259 N N . ALA A 1 299 ? -4.139 14.792 -47.380 1.00 46.34 299 ALA B N 1
ATOM 2260 C CA . ALA A 1 299 ? -5.356 15.194 -46.681 1.00 34.25 299 ALA B CA 1
ATOM 2261 C C . ALA A 1 299 ? -6.527 15.318 -47.648 1.00 33.82 299 ALA B C 1
ATOM 2262 O O . ALA A 1 299 ? -7.592 14.729 -47.427 1.00 33.87 299 ALA B O 1
ATOM 2264 N N . ALA A 1 300 ? -6.348 16.086 -48.726 1.00 49.74 300 ALA B N 1
ATOM 2265 C CA . ALA A 1 300 ? -7.413 16.242 -49.711 1.00 49.16 300 ALA B CA 1
ATOM 2266 C C . ALA A 1 300 ? -7.876 14.887 -50.231 1.00 51.07 300 ALA B C 1
ATOM 2267 O O . ALA A 1 300 ? -9.078 14.658 -50.408 1.00 56.77 300 ALA B O 1
ATOM 2269 N N . GLN A 1 301 ? -6.933 13.978 -50.484 1.00 40.38 301 GLN B N 1
ATOM 2270 C CA . GLN A 1 301 ? -7.288 12.635 -50.926 1.00 43.68 301 GLN B CA 1
ATOM 2271 C C . GLN A 1 301 ? -7.918 11.825 -49.803 1.00 68.61 301 GLN B C 1
ATOM 2272 O O . GLN A 1 301 ? -8.771 10.967 -50.060 1.00 104.99 301 GLN B O 1
ATOM 2278 N N . ALA A 1 302 ? -7.516 12.081 -48.556 1.00 60.93 302 ALA B N 1
ATOM 2279 C CA . ALA A 1 302 ? -8.072 11.340 -47.429 1.00 54.53 302 ALA B CA 1
ATOM 2280 C C . ALA A 1 302 ? -9.526 11.721 -47.187 1.00 57.78 302 ALA B C 1
ATOM 2281 O O . ALA A 1 302 ? -10.363 10.856 -46.903 1.00 51.66 302 ALA B O 1
ATOM 2283 N N . LEU A 1 303 ? -9.842 13.013 -47.289 1.00 42.37 303 LEU B N 1
ATOM 2284 C CA . LEU A 1 303 ? -11.211 13.471 -47.082 1.00 34.24 303 LEU B CA 1
ATOM 2285 C C . LEU A 1 303 ? -12.175 12.836 -48.077 1.00 35.19 303 LEU B C 1
ATOM 2286 O O . LEU A 1 303 ? -13.354 12.642 -47.761 1.00 49.19 303 LEU B O 1
ATOM 2291 N N . ALA A 1 304 ? -11.698 12.508 -49.275 1.00 36.05 304 ALA B N 1
ATOM 2292 C CA . ALA A 1 304 ? -12.526 11.866 -50.288 1.00 37.07 304 ALA B CA 1
ATOM 2293 C C . ALA A 1 304 ? -12.649 10.360 -50.092 1.00 37.43 304 ALA B C 1
ATOM 2294 O O . ALA A 1 304 ? -13.296 9.698 -50.911 1.00 38.35 304 ALA B O 1
ATOM 2296 N N . HIS A 1 305 ? -12.046 9.802 -49.047 1.00 36.77 305 HIS B N 1
ATOM 2297 C CA . HIS A 1 305 ? -12.074 8.361 -48.854 1.00 52.23 305 HIS B CA 1
ATOM 2298 C C . HIS A 1 305 ? -13.474 7.928 -48.429 1.00 39.79 305 HIS B C 1
ATOM 2299 O O . HIS A 1 305 ? -14.222 8.690 -47.811 1.00 36.55 305 HIS B O 1
ATOM 2306 N N . ALA A 1 306 ? -13.831 6.689 -48.779 1.00 59.66 306 ALA B N 1
ATOM 2307 C CA . ALA A 1 306 ? -15.182 6.203 -48.510 1.00 47.31 306 ALA B CA 1
ATOM 2308 C C . ALA A 1 306 ? -15.488 6.214 -47.017 1.00 41.19 306 ALA B C 1
ATOM 2309 O O . ALA A 1 306 ? -16.615 6.518 -46.609 1.00 45.84 306 ALA B O 1
ATOM 2311 N N . TYR A 1 307 ? -14.498 5.873 -46.189 1.00 74.17 307 TYR B N 1
ATOM 2312 C CA . TYR A 1 307 ? -14.698 5.820 -44.744 1.00 73.48 307 TYR B CA 1
ATOM 2313 C C . TYR A 1 307 ? -15.346 7.088 -44.198 1.00 72.45 307 TYR B C 1
ATOM 2314 O O . TYR A 1 307 ? -16.006 7.044 -43.154 1.00 58.22 307 TYR B O 1
ATOM 2323 N N . PHE A 1 308 ? -15.171 8.222 -44.875 1.00 73.59 308 PHE B N 1
ATOM 2324 C CA . PHE A 1 308 ? -15.770 9.480 -44.450 1.00 73.09 308 PHE B CA 1
ATOM 2325 C C . PHE A 1 308 ? -17.004 9.840 -45.266 1.00 63.80 308 PHE B C 1
ATOM 2326 O O . PHE A 1 308 ? -17.427 11.001 -45.254 1.00 57.51 308 PHE B O 1
ATOM 2334 N N . ALA A 1 309 ? -17.572 8.874 -45.989 1.00 50.86 309 ALA B N 1
ATOM 2335 C CA . ALA A 1 309 ? -18.673 9.125 -46.912 1.00 66.64 309 ALA B CA 1
ATOM 2336 C C . ALA A 1 309 ? -19.724 10.018 -46.272 1.00 71.11 309 ALA B C 1
ATOM 2337 O O . ALA A 1 309 ? -20.246 10.938 -46.910 1.00 80.68 309 ALA B O 1
ATOM 2339 N N . GLN A 1 310 ? -20.039 9.746 -45.006 1.00 66.80 310 GLN B N 1
ATOM 2340 C CA . GLN A 1 310 ? -21.123 10.461 -44.347 1.00 77.69 310 GLN B CA 1
ATOM 2341 C C . GLN A 1 310 ? -20.825 11.954 -44.227 1.00 65.60 310 GLN B C 1
ATOM 2342 O O . GLN A 1 310 ? -21.710 12.783 -44.468 1.00 46.01 310 GLN B O 1
ATOM 2348 N N . TYR A 1 311 ? -19.592 12.327 -43.855 1.00 94.74 311 TYR B N 1
ATOM 2349 C CA . TYR A 1 311 ? -19.336 13.724 -43.517 1.00 82.88 311 TYR B CA 1
ATOM 2350 C C . TYR A 1 311 ? -18.705 14.521 -44.656 1.00 71.06 311 TYR B C 1
ATOM 2351 O O . TYR A 1 311 ? -18.717 15.756 -44.602 1.00 33.56 311 TYR B O 1
ATOM 2360 N N . HIS A 1 312 ? -18.136 13.862 -45.663 1.00 87.54 312 HIS B N 1
ATOM 2361 C CA . HIS A 1 312 ? -17.344 14.566 -46.667 1.00 74.81 312 HIS B CA 1
ATOM 2362 C C . HIS A 1 312 ? -18.195 15.540 -47.475 1.00 79.59 312 HIS B C 1
ATOM 2363 O O . HIS A 1 312 ? -19.235 15.174 -48.031 1.00 89.59 312 HIS B O 1
ATOM 2370 N N . ASP A 1 313 ? -17.740 16.791 -47.528 1.00 88.24 313 ASP B N 1
ATOM 2371 C CA . ASP A 1 313 ? -18.381 17.843 -48.317 1.00 111.11 313 ASP B CA 1
ATOM 2372 C C . ASP A 1 313 ? -17.295 18.679 -48.989 1.00 103.34 313 ASP B C 1
ATOM 2373 O O . ASP A 1 313 ? -16.689 19.548 -48.342 1.00 123.47 313 ASP B O 1
ATOM 2378 N N . PRO A 1 314 ? -17.007 18.438 -50.271 1.00 75.21 314 PRO B N 1
ATOM 2379 C CA . PRO A 1 314 ? -15.920 19.187 -50.928 1.00 71.67 314 PRO B CA 1
ATOM 2380 C C . PRO A 1 314 ? -16.050 20.696 -50.805 1.00 82.17 314 PRO B C 1
ATOM 2381 O O . PRO A 1 314 ? -15.031 21.400 -50.821 1.00 77.52 314 PRO B O 1
ATOM 2385 N N . ASP A 1 315 ? -17.272 21.217 -50.680 1.00 64.87 315 ASP B N 1
ATOM 2386 C CA . ASP A 1 315 ? -17.483 22.660 -50.651 1.00 69.04 315 ASP B CA 1
ATOM 2387 C C . ASP A 1 315 ? -17.290 23.278 -49.271 1.00 49.64 315 ASP B C 1
ATOM 2388 O O . ASP A 1 315 ? -17.132 24.499 -49.177 1.00 51.56 315 ASP B O 1
ATOM 2393 N N . ASP A 1 316 ? -17.309 22.484 -48.200 1.00 65.42 316 ASP B N 1
ATOM 2394 C CA . ASP A 1 316 ? -17.121 23.008 -46.853 1.00 67.80 316 ASP B CA 1
ATOM 2395 C C . ASP A 1 316 ? -15.750 22.654 -46.274 1.00 46.37 316 ASP B C 1
ATOM 2396 O O . ASP A 1 316 ? -15.565 22.704 -45.055 1.00 45.73 316 ASP B O 1
ATOM 2401 N N . GLU A 1 317 ? -14.799 22.257 -47.119 1.00 57.89 317 GLU B N 1
ATOM 2402 C CA . GLU A 1 317 ? -13.466 21.881 -46.664 1.00 56.62 317 GLU B CA 1
ATOM 2403 C C . GLU A 1 317 ? -12.457 22.930 -47.125 1.00 37.57 317 GLU B C 1
ATOM 2404 O O . GLU A 1 317 ? -11.654 22.667 -48.030 1.00 35.39 317 GLU B O 1
ATOM 2410 N N . PRO A 1 318 ? -12.452 24.116 -46.517 1.00 41.08 318 PRO B N 1
ATOM 2411 C CA . PRO A 1 318 ? -11.725 25.252 -47.099 1.00 54.09 318 PRO B CA 1
ATOM 2412 C C . PRO A 1 318 ? -10.215 25.117 -46.966 1.00 42.38 318 PRO B C 1
ATOM 2413 O O . PRO A 1 318 ? -9.681 24.283 -46.231 1.00 30.87 318 PRO B O 1
ATOM 2417 N N . VAL A 1 319 ? -9.527 25.986 -47.708 1.00 59.96 319 VAL B N 1
ATOM 2418 C CA . VAL A 1 319 ? -8.075 26.118 -47.643 1.00 61.38 319 VAL B CA 1
ATOM 2419 C C . VAL A 1 319 ? -7.757 27.488 -47.060 1.00 42.42 319 VAL B C 1
ATOM 2420 O O . VAL A 1 319 ? -8.664 28.225 -46.657 1.00 52.17 319 VAL B O 1
ATOM 2424 N N . ALA A 1 320 ? -6.477 27.843 -47.019 1.00 31.91 320 ALA B N 1
ATOM 2425 C CA . ALA A 1 320 ? -6.028 29.037 -46.318 1.00 39.13 320 ALA B CA 1
ATOM 2426 C C . ALA A 1 320 ? -5.705 30.159 -47.296 1.00 45.39 320 ALA B C 1
ATOM 2427 O O . ALA A 1 320 ? -5.269 29.923 -48.426 1.00 49.33 320 ALA B O 1
ATOM 2429 N N . ASP A 1 321 ? -5.923 31.387 -46.839 1.00 37.84 321 ASP B N 1
ATOM 2430 C CA . ASP A 1 321 ? -5.442 32.549 -47.566 1.00 29.58 321 ASP B CA 1
ATOM 2431 C C . ASP A 1 321 ? -3.936 32.425 -47.790 1.00 31.12 321 ASP B C 1
ATOM 2432 O O . ASP A 1 321 ? -3.222 31.914 -46.917 1.00 30.49 321 ASP B O 1
ATOM 2437 N N . PRO A 1 322 ? -3.419 32.866 -48.937 1.00 43.53 322 PRO B N 1
ATOM 2438 C CA . PRO A 1 322 ? -1.972 32.776 -49.167 1.00 48.55 322 PRO B CA 1
ATOM 2439 C C . PRO A 1 322 ? -1.183 33.351 -48.000 1.00 36.18 322 PRO B C 1
ATOM 2440 O O . PRO A 1 322 ? -1.548 34.376 -47.418 1.00 31.69 322 PRO B O 1
ATOM 2444 N N . TYR A 1 323 ? -0.090 32.672 -47.658 1.00 47.57 323 TYR B N 1
ATOM 2445 C CA . TYR A 1 323 ? 0.703 32.987 -46.476 1.00 29.61 323 TYR B CA 1
ATOM 2446 C C . TYR A 1 323 ? 2.133 33.285 -46.904 1.00 30.20 323 TYR B C 1
ATOM 2447 O O . TYR A 1 323 ? 2.805 32.425 -47.485 1.00 56.39 323 TYR B O 1
ATOM 2456 N N . ASP A 1 324 ? 2.591 34.501 -46.613 1.00 32.87 324 ASP B N 1
ATOM 2457 C CA . ASP A 1 324 ? 3.896 34.983 -47.056 1.00 57.71 324 ASP B CA 1
ATOM 2458 C C . ASP A 1 324 ? 4.960 34.541 -46.056 1.00 57.06 324 ASP B C 1
ATOM 2459 O O . ASP A 1 324 ? 5.008 35.045 -44.928 1.00 31.52 324 ASP B O 1
ATOM 2464 N N . GLN A 1 325 ? 5.811 33.601 -46.465 1.00 45.49 325 GLN B N 1
ATOM 2465 C CA . GLN A 1 325 ? 6.883 33.107 -45.615 1.00 53.31 325 GLN B CA 1
ATOM 2466 C C . GLN A 1 325 ? 8.234 33.699 -45.986 1.00 49.27 325 GLN B C 1
ATOM 2467 O O . GLN A 1 325 ? 9.257 33.250 -45.458 1.00 39.73 325 GLN B O 1
ATOM 2473 N N . SER A 1 326 ? 8.269 34.666 -46.910 1.00 36.64 326 SER B N 1
ATOM 2474 C CA . SER A 1 326 ? 9.541 35.153 -47.439 1.00 39.43 326 SER B CA 1
ATOM 2475 C C . SER A 1 326 ? 10.533 35.466 -46.329 1.00 72.90 326 SER B C 1
ATOM 2476 O O . SER A 1 326 ? 11.747 35.453 -46.560 1.00 99.69 326 SER B O 1
ATOM 2479 N N . PHE A 1 327 ? 10.038 35.764 -45.125 1.00 67.17 327 PHE B N 1
ATOM 2480 C CA . PHE A 1 327 ? 10.922 36.080 -44.008 1.00 30.24 327 PHE B CA 1
ATOM 2481 C C . PHE A 1 327 ? 11.893 34.937 -43.734 1.00 47.81 327 PHE B C 1
ATOM 2482 O O . PHE A 1 327 ? 13.000 35.168 -43.233 1.00 33.70 327 PHE B O 1
ATOM 2490 N N . GLU A 1 328 ? 11.501 33.700 -44.059 1.00 36.33 328 GLU B N 1
ATOM 2491 C CA . GLU A 1 328 ? 12.339 32.539 -43.775 1.00 32.28 328 GLU B CA 1
ATOM 2492 C C . GLU A 1 328 ? 13.683 32.596 -44.492 1.00 32.45 328 GLU B C 1
ATOM 2493 O O . GLU A 1 328 ? 14.638 31.951 -44.046 1.00 57.34 328 GLU B O 1
ATOM 2499 N N . SER A 1 329 ? 13.782 33.355 -45.583 1.00 48.37 329 SER B N 1
ATOM 2500 C CA . SER A 1 329 ? 15.040 33.509 -46.304 1.00 58.78 329 SER B CA 1
ATOM 2501 C C . SER A 1 329 ? 15.964 34.549 -45.687 1.00 56.78 329 SER B C 1
ATOM 2502 O O . SER A 1 329 ? 17.173 34.509 -45.937 1.00 39.02 329 SER B O 1
ATOM 2505 N N . ARG A 1 330 ? 15.427 35.472 -44.895 1.00 32.43 330 ARG B N 1
ATOM 2506 C CA . ARG A 1 330 ? 16.221 36.577 -44.376 1.00 32.39 330 ARG B CA 1
ATOM 2507 C C . ARG A 1 330 ? 17.161 36.127 -43.264 1.00 32.51 330 ARG B C 1
ATOM 2508 O O . ARG A 1 330 ? 16.807 35.297 -42.423 1.00 34.77 330 ARG B O 1
ATOM 2516 N N . ASP A 1 331 ? 18.373 36.682 -43.271 1.00 38.63 331 ASP B N 1
ATOM 2517 C CA . ASP A 1 331 ? 19.314 36.558 -42.163 1.00 55.06 331 ASP B CA 1
ATOM 2518 C C . ASP A 1 331 ? 19.415 37.918 -41.485 1.00 50.06 331 ASP B C 1
ATOM 2519 O O . ASP A 1 331 ? 19.934 38.873 -42.072 1.00 43.24 331 ASP B O 1
ATOM 2524 N N . LEU A 1 332 ? 18.918 38.003 -40.253 1.00 36.65 332 LEU B N 1
ATOM 2525 C CA . LEU A 1 332 ? 18.804 39.265 -39.542 1.00 33.92 332 LEU B CA 1
ATOM 2526 C C . LEU A 1 332 ? 19.439 39.140 -38.166 1.00 34.76 332 LEU B C 1
ATOM 2527 O O . LEU A 1 332 ? 19.661 38.038 -37.661 1.00 40.29 332 LEU B O 1
ATOM 2532 N N . LEU A 1 333 ? 19.749 40.289 -37.572 1.00 39.52 333 LEU B N 1
ATOM 2533 C CA . LEU A 1 333 ? 20.188 40.325 -36.187 1.00 47.10 333 LEU B CA 1
ATOM 2534 C C . LEU A 1 333 ? 18.984 40.176 -35.257 1.00 31.07 333 LEU B C 1
ATOM 2535 O O . LEU A 1 333 ? 17.832 40.348 -35.662 1.00 33.32 333 LEU B O 1
ATOM 2540 N N . ILE A 1 334 ? 19.264 39.839 -33.995 1.00 31.09 334 ILE B N 1
ATOM 2541 C CA . ILE A 1 334 ? 18.192 39.648 -33.013 1.00 30.48 334 ILE B CA 1
ATOM 2542 C C . ILE A 1 334 ? 17.239 40.835 -33.020 1.00 29.98 334 ILE B C 1
ATOM 2543 O O . ILE A 1 334 ? 16.033 40.691 -33.259 1.00 35.48 334 ILE B O 1
ATOM 2548 N N . ASP A 1 335 ? 17.769 42.031 -32.756 1.00 30.42 335 ASP B N 1
ATOM 2549 C CA . ASP A 1 335 ? 16.906 43.195 -32.599 1.00 119.27 335 ASP B CA 1
ATOM 2550 C C . ASP A 1 335 ? 16.054 43.426 -33.839 1.00 98.73 335 ASP B C 1
ATOM 2551 O O . ASP A 1 335 ? 14.970 44.014 -33.744 1.00 30.67 335 ASP B O 1
ATOM 2556 N N . GLU A 1 336 ? 16.518 42.968 -35.004 1.00 36.96 336 GLU B N 1
ATOM 2557 C CA . GLU A 1 336 ? 15.690 43.013 -36.204 1.00 31.12 336 GLU B CA 1
ATOM 2558 C C . GLU A 1 336 ? 14.501 42.068 -36.086 1.00 31.51 336 GLU B C 1
ATOM 2559 O O . GLU A 1 336 ? 13.353 42.477 -36.293 1.00 28.55 336 GLU B O 1
ATOM 2565 N N . TRP A 1 337 ? 14.746 40.798 -35.750 1.00 29.15 337 TRP B N 1
ATOM 2566 C CA . TRP A 1 337 ? 13.623 39.905 -35.495 1.00 28.73 337 TRP B CA 1
ATOM 2567 C C . TRP A 1 337 ? 12.799 40.425 -34.330 1.00 47.34 337 TRP B C 1
ATOM 2568 O O . TRP A 1 337 ? 11.564 40.380 -34.357 1.00 27.82 337 TRP B O 1
ATOM 2579 N N . LYS A 1 338 ? 13.471 40.937 -33.300 1.00 28.40 338 LYS B N 1
ATOM 2580 C CA . LYS A 1 338 ? 12.761 41.485 -32.154 1.00 28.06 338 LYS B CA 1
ATOM 2581 C C . LYS A 1 338 ? 11.832 42.610 -32.580 1.00 53.78 338 LYS B C 1
ATOM 2582 O O . LYS A 1 338 ? 10.674 42.675 -32.152 1.00 46.07 338 LYS B O 1
ATOM 2588 N N . SER A 1 339 ? 12.331 43.511 -33.420 1.00 69.61 339 SER B N 1
ATOM 2589 C CA . SER A 1 339 ? 11.499 44.593 -33.924 1.00 61.07 339 SER B CA 1
ATOM 2590 C C . SER A 1 339 ? 10.307 44.051 -34.709 1.00 27.28 339 SER B C 1
ATOM 2591 O O . SER A 1 339 ? 9.162 44.453 -34.474 1.00 62.94 339 SER B O 1
ATOM 2594 N N . LEU A 1 340 ? 10.557 43.134 -35.650 1.00 28.21 340 LEU B N 1
ATOM 2595 C CA . LEU A 1 340 ? 9.470 42.587 -36.462 1.00 27.25 340 LEU B CA 1
ATOM 2596 C C . LEU A 1 340 ? 8.378 41.942 -35.615 1.00 26.88 340 LEU B C 1
ATOM 2597 O O . LEU A 1 340 ? 7.188 42.097 -35.912 1.00 33.49 340 LEU B O 1
ATOM 2602 N N . THR A 1 341 ? 8.750 41.211 -34.561 1.00 40.33 341 THR B N 1
ATOM 2603 C CA . THR A 1 341 ? 7.724 40.579 -33.739 1.00 44.58 341 THR B CA 1
ATOM 2604 C C . THR A 1 341 ? 6.927 41.622 -32.973 1.00 26.31 341 THR B C 1
ATOM 2605 O O . THR A 1 341 ? 5.711 41.482 -32.805 1.00 30.99 341 THR B O 1
ATOM 2609 N N . TYR A 1 342 ? 7.592 42.688 -32.524 1.00 26.44 342 TYR B N 1
ATOM 2610 C CA . TYR A 1 342 ? 6.884 43.760 -31.838 1.00 46.10 342 TYR B CA 1
ATOM 2611 C C . TYR A 1 342 ? 5.847 44.376 -32.763 1.00 32.47 342 TYR B C 1
ATOM 2612 O O . TYR A 1 342 ? 4.708 44.627 -32.354 1.00 25.77 342 TYR B O 1
ATOM 2621 N N . ASP A 1 343 ? 6.219 44.599 -34.026 1.00 38.45 343 ASP B N 1
ATOM 2622 C CA . ASP A 1 343 ? 5.268 45.071 -35.025 1.00 25.95 343 ASP B CA 1
ATOM 2623 C C . ASP A 1 343 ? 4.046 44.162 -35.089 1.00 25.75 343 ASP B C 1
ATOM 2624 O O . ASP A 1 343 ? 2.903 44.630 -35.069 1.00 39.41 343 ASP B O 1
ATOM 2629 N N . GLU A 1 344 ? 4.273 42.848 -35.173 1.00 25.85 344 GLU B N 1
ATOM 2630 C CA . GLU A 1 344 ? 3.156 41.915 -35.286 1.00 34.71 344 GLU B CA 1
ATOM 2631 C C . GLU A 1 344 ? 2.298 41.918 -34.028 1.00 25.47 344 GLU B C 1
ATOM 2632 O O . GLU A 1 344 ? 1.084 41.695 -34.106 1.00 27.86 344 GLU B O 1
ATOM 2638 N N . VAL A 1 345 ? 2.900 42.176 -32.864 1.00 25.49 345 VAL B N 1
ATOM 2639 C CA . VAL A 1 345 ? 2.120 42.266 -31.635 1.00 25.35 345 VAL B CA 1
ATOM 2640 C C . VAL A 1 345 ? 1.274 43.535 -31.637 1.00 57.79 345 VAL B C 1
ATOM 2641 O O . VAL A 1 345 ? 0.106 43.521 -31.228 1.00 25.98 345 VAL B O 1
ATOM 2645 N N . ILE A 1 346 ? 1.848 44.651 -32.094 1.00 40.18 346 ILE B N 1
ATOM 2646 C CA . ILE A 1 346 ? 1.099 45.903 -32.156 1.00 51.63 346 ILE B CA 1
ATOM 2647 C C . ILE A 1 346 ? -0.032 45.797 -33.173 1.00 71.82 346 ILE B C 1
ATOM 2648 O O . ILE A 1 346 ? -1.118 46.353 -32.972 1.00 102.83 346 ILE B O 1
ATOM 2653 N N . SER A 1 347 ? 0.200 45.086 -34.273 1.00 52.21 347 SER B N 1
ATOM 2654 C CA . SER A 1 347 ? -0.740 45.032 -35.384 1.00 39.04 347 SER B CA 1
ATOM 2655 C C . SER A 1 347 ? -1.803 43.952 -35.220 1.00 55.16 347 SER B C 1
ATOM 2656 O O . SER A 1 347 ? -2.628 43.777 -36.123 1.00 61.20 347 SER B O 1
ATOM 2659 N N . PHE A 1 348 ? -1.803 43.223 -34.106 1.00 76.76 348 PHE B N 1
ATOM 2660 C CA . PHE A 1 348 ? -2.764 42.145 -33.909 1.00 55.20 348 PHE B CA 1
ATOM 2661 C C . PHE A 1 348 ? -4.193 42.672 -33.879 1.00 43.86 348 PHE B C 1
ATOM 2662 O O . PHE A 1 348 ? -4.490 43.665 -33.210 1.00 57.51 348 PHE B O 1
ATOM 2670 N N . VAL A 1 349 ? -5.058 41.960 -34.586 1.00 59.36 349 VAL B N 1
ATOM 2671 C CA . VAL A 1 349 ? -6.477 42.246 -34.647 1.00 50.13 349 VAL B CA 1
ATOM 2672 C C . VAL A 1 349 ? -7.200 41.125 -33.947 1.00 42.92 349 VAL B C 1
ATOM 2673 O O . VAL A 1 349 ? -7.210 40.001 -34.407 1.00 25.65 349 VAL B O 1
ATOM 2677 N N . PRO A 1 350 ? -7.836 41.494 -32.779 1.00 39.64 350 PRO B N 1
ATOM 2678 C CA . PRO A 1 350 ? -8.517 40.399 -32.088 1.00 31.54 350 PRO B CA 1
ATOM 2679 C C . PRO A 1 350 ? -9.712 39.877 -32.804 1.00 25.21 350 PRO B C 1
ATOM 2680 O O . PRO A 1 350 ? -10.376 40.618 -33.487 1.00 61.71 350 PRO B O 1
ATOM 2684 N N . PRO A 1 351 ? -9.976 38.539 -32.608 1.00 26.83 351 PRO B N 1
ATOM 2685 C CA . PRO A 1 351 ? -11.149 38.046 -33.314 1.00 25.45 351 PRO B CA 1
ATOM 2686 C C . PRO A 1 351 ? -12.406 38.675 -32.832 1.00 49.07 351 PRO B C 1
ATOM 2687 O O . PRO A 1 351 ? -12.397 39.338 -31.819 1.00 61.03 351 PRO B O 1
ATOM 2691 N N . PRO A 1 352 ? -13.520 38.421 -33.603 1.00 56.19 352 PRO B N 1
ATOM 2692 C CA . PRO A 1 352 ? -14.741 39.030 -33.098 1.00 97.08 352 PRO B CA 1
ATOM 2693 C C . PRO A 1 352 ? -15.546 37.973 -32.393 1.00 96.02 352 PRO B C 1
ATOM 2694 O O . PRO A 1 352 ? -15.051 36.886 -32.181 1.00 47.09 352 PRO B O 1
ATOM 2698 N N . LEU A 1 353 ? -16.773 38.272 -32.021 1.00 121.45 353 LEU B N 1
ATOM 2699 C CA . LEU A 1 353 ? -17.599 37.286 -31.365 1.00 118.85 353 LEU B CA 1
ATOM 2700 C C . LEU A 1 353 ? -16.861 36.815 -30.146 1.00 82.41 353 LEU B C 1
ATOM 2701 O O . LEU A 1 353 ? -15.892 37.443 -29.767 1.00 53.66 353 LEU B O 1
ATOM 2706 N N . GLY B 2 1 ? -21.371 24.553 -36.101 1.00 136.89 -2 GLY D N 1
ATOM 2707 C CA . GLY B 2 1 ? -22.193 23.309 -36.067 1.00 92.43 -2 GLY D CA 1
ATOM 2708 C C . GLY B 2 1 ? -21.893 22.408 -37.247 1.00 50.70 -2 GLY D C 1
ATOM 2709 O O . GLY B 2 1 ? -22.731 22.221 -38.126 1.00 42.26 -2 GLY D O 1
ATOM 2710 N N . LEU B 2 2 ? -20.688 21.835 -37.258 1.00 61.25 -1 LEU D N 1
ATOM 2711 C CA . LEU B 2 2 ? -20.257 21.051 -38.410 1.00 68.85 -1 LEU D CA 1
ATOM 2712 C C . LEU B 2 2 ? -21.132 19.818 -38.612 1.00 76.39 -1 LEU D C 1
ATOM 2713 O O . LEU B 2 2 ? -21.451 19.459 -39.751 1.00 92.24 -1 LEU D O 1
ATOM 2718 N N . LEU B 2 3 ? -21.533 19.151 -37.525 1.00 65.82 0 LEU D N 1
ATOM 2719 C CA . LEU B 2 3 ? -22.481 18.049 -37.666 1.00 61.07 0 LEU D CA 1
ATOM 2720 C C . LEU B 2 3 ? -23.818 18.551 -38.193 1.00 65.26 0 LEU D C 1
ATOM 2721 O O . LEU B 2 3 ? -24.426 17.928 -39.071 1.00 36.54 0 LEU D O 1
ATOM 2726 N N . GLU B 2 4 ? -24.301 19.670 -37.649 1.00 59.76 1 GLU D N 1
ATOM 2727 C CA . GLU B 2 4 ? -25.516 20.298 -38.158 1.00 83.44 1 GLU D CA 1
ATOM 2728 C C . GLU B 2 4 ? -25.419 20.567 -39.657 1.00 100.67 1 GLU D C 1
ATOM 2729 O O . GLU B 2 4 ? -26.343 20.250 -40.415 1.00 123.99 1 GLU D O 1
ATOM 2735 N N . ARG B 2 5 ? -24.305 21.151 -40.108 1.00 107.50 2 ARG D N 1
ATOM 2736 C CA . ARG B 2 5 ? -24.192 21.507 -41.519 1.00 88.18 2 ARG D CA 1
ATOM 2737 C C . ARG B 2 5 ? -24.122 20.280 -42.420 1.00 71.01 2 ARG D C 1
ATOM 2738 O O . ARG B 2 5 ? -24.414 20.391 -43.616 1.00 104.30 2 ARG D O 1
ATOM 2746 N N . ARG B 2 6 ? -23.744 19.122 -41.881 1.00 52.82 3 ARG D N 1
ATOM 2747 C CA . ARG B 2 6 ? -23.688 17.883 -42.645 1.00 74.65 3 ARG D CA 1
ATOM 2748 C C . ARG B 2 6 ? -24.956 17.054 -42.501 1.00 116.47 3 ARG D C 1
ATOM 2749 O O . ARG B 2 6 ? -25.017 15.940 -43.030 1.00 101.61 3 ARG D O 1
ATOM 2757 N N . GLY B 2 7 ? -25.968 17.571 -41.810 1.00 101.41 4 GLY D N 1
ATOM 2758 C CA . GLY B 2 7 ? -27.190 16.825 -41.585 1.00 108.30 4 GLY D CA 1
ATOM 2759 C C . GLY B 2 7 ? -26.941 15.473 -40.948 1.00 78.45 4 GLY D C 1
ATOM 2760 O O . GLY B 2 7 ? -27.385 14.446 -41.468 1.00 81.65 4 GLY D O 1
ATOM 2761 N N . VAL B 2 8 ? -26.238 15.460 -39.816 1.00 88.78 5 VAL D N 1
ATOM 2762 C CA . VAL B 2 8 ? -25.925 14.234 -39.089 1.00 77.08 5 VAL D CA 1
ATOM 2763 C C . VAL B 2 8 ? -26.470 14.358 -37.674 1.00 77.89 5 VAL D C 1
ATOM 2764 O O . VAL B 2 8 ? -26.252 15.375 -37.005 1.00 46.12 5 VAL D O 1
ATOM 2768 N N . SER B 2 9 ? -27.180 13.325 -37.225 1.00 47.77 6 SER D N 1
ATOM 2769 C CA . SER B 2 9 ? -27.677 13.297 -35.857 1.00 60.05 6 SER D CA 1
ATOM 2770 C C . SER B 2 9 ? -26.515 13.254 -34.867 1.00 63.39 6 SER D C 1
ATOM 2771 O O . SER B 2 9 ? -25.410 12.811 -35.187 1.00 83.50 6 SER D O 1
ATOM 2774 N N . GLU B 2 10 ? -26.785 13.713 -33.648 1.00 83.02 7 GLU D N 1
ATOM 2775 C CA . GLU B 2 10 ? -25.732 13.974 -32.675 1.00 74.20 7 GLU D CA 1
ATOM 2776 C C . GLU B 2 10 ? -25.204 12.679 -32.056 1.00 76.45 7 GLU D C 1
ATOM 2777 O O . GLU B 2 10 ? -25.969 11.765 -31.736 1.00 92.94 7 GLU D O 1
ATOM 2783 N N . LEU B 2 11 ? -23.876 12.606 -31.905 1.00 89.04 8 LEU D N 1
ATOM 2784 C CA . LEU B 2 11 ? -23.191 11.416 -31.403 1.00 77.21 8 LEU D CA 1
ATOM 2785 C C . LEU B 2 11 ? -23.380 11.263 -29.896 1.00 91.29 8 LEU D C 1
ATOM 2786 O O . LEU B 2 11 ? -23.869 12.169 -29.224 1.00 124.08 8 LEU D O 1
ATOM 2791 N N . PRO B 2 12 ? -23.007 10.118 -29.329 1.00 68.57 9 PRO D N 1
ATOM 2792 C CA . PRO B 2 12 ? -23.018 9.986 -27.865 1.00 60.53 9 PRO D CA 1
ATOM 2793 C C . PRO B 2 12 ? -22.088 11.003 -27.222 1.00 80.61 9 PRO D C 1
ATOM 2794 O O . PRO B 2 12 ? -20.935 11.151 -27.653 1.00 65.44 9 PRO D O 1
ATOM 2798 N N . PRO B 2 13 ? -22.538 11.722 -26.187 1.00 103.96 10 PRO D N 1
ATOM 2799 C CA . PRO B 2 13 ? -21.693 12.777 -25.597 1.00 103.24 10 PRO D CA 1
ATOM 2800 C C . PRO B 2 13 ? -20.408 12.243 -24.968 1.00 74.59 10 PRO D C 1
ATOM 2801 O O . PRO B 2 13 ? -20.380 11.156 -24.388 1.00 52.29 10 PRO D O 1
ATOM 2805 N N . LEU B 2 14 ? -19.336 13.032 -25.094 1.00 105.72 11 LEU D N 1
ATOM 2806 C CA . LEU B 2 14 ? -18.053 12.764 -24.446 1.00 103.41 11 LEU D CA 1
ATOM 2807 C C . LEU B 2 14 ? -17.904 13.562 -23.153 1.00 134.77 11 LEU D C 1
ATOM 2808 O O . LEU B 2 14 ? -17.968 14.794 -23.178 1.00 162.62 11 LEU D O 1
ATOM 2813 N N . TYR B 2 15 ? -17.660 12.878 -22.040 1.00 103.61 12 TYR D N 1
ATOM 2814 C CA . TYR B 2 15 ? -17.240 13.568 -20.819 1.00 80.13 12 TYR D CA 1
ATOM 2815 C C . TYR B 2 15 ? -15.709 13.673 -20.861 1.00 28.89 12 TYR D C 1
ATOM 2816 O O . TYR B 2 15 ? -15.058 12.692 -21.211 1.00 64.46 12 TYR D O 1
ATOM 2825 N N . ILE B 2 16 ? -15.100 14.811 -20.517 1.00 70.16 13 ILE D N 1
ATOM 2826 C CA . ILE B 2 16 ? -15.701 15.903 -19.756 1.00 98.55 13 ILE D CA 1
ATOM 2827 C C . ILE B 2 16 ? -15.853 17.136 -20.637 1.00 90.55 13 ILE D C 1
ATOM 2828 O O . ILE B 2 16 ? -14.975 17.448 -21.440 1.00 71.41 13 ILE D O 1
ATOM 2833 N N . GLU C 1 4 ? -5.867 -33.204 -7.357 1.00 75.80 4 GLU A N 1
ATOM 2834 C CA . GLU C 1 4 ? -6.246 -32.951 -8.742 1.00 76.37 4 GLU A CA 1
ATOM 2835 C C . GLU C 1 4 ? -5.444 -31.794 -9.324 1.00 81.34 4 GLU A C 1
ATOM 2836 O O . GLU C 1 4 ? -5.388 -30.707 -8.748 1.00 99.15 4 GLU A O 1
ATOM 2838 N N . ARG C 1 5 ? -4.826 -32.044 -10.475 1.00 102.99 5 ARG A N 1
ATOM 2839 C CA . ARG C 1 5 ? -4.044 -31.060 -11.203 1.00 89.73 5 ARG A CA 1
ATOM 2840 C C . ARG C 1 5 ? -4.819 -30.559 -12.410 1.00 61.59 5 ARG A C 1
ATOM 2841 O O . ARG C 1 5 ? -5.372 -31.378 -13.155 1.00 49.86 5 ARG A O 1
ATOM 2849 N N . PRO C 1 6 ? -4.881 -29.252 -12.654 1.00 40.23 6 PRO A N 1
ATOM 2850 C CA . PRO C 1 6 ? -5.521 -28.766 -13.877 1.00 35.35 6 PRO A CA 1
ATOM 2851 C C . PRO C 1 6 ? -4.590 -28.875 -15.075 1.00 43.36 6 PRO A C 1
ATOM 2852 O O . PRO C 1 6 ? -3.367 -28.962 -14.952 1.00 71.01 6 PRO A O 1
ATOM 2856 N N . THR C 1 7 ? -5.204 -28.860 -16.253 1.00 28.08 7 THR A N 1
ATOM 2857 C CA . THR C 1 7 ? -4.472 -28.933 -17.509 1.00 38.51 7 THR A CA 1
ATOM 2858 C C . THR C 1 7 ? -4.189 -27.510 -17.964 1.00 39.81 7 THR A C 1
ATOM 2859 O O . THR C 1 7 ? -5.100 -26.677 -17.998 1.00 28.36 7 THR A O 1
ATOM 2863 N N . PHE C 1 8 ? -2.932 -27.216 -18.280 1.00 51.20 8 PHE A N 1
ATOM 2864 C CA . PHE C 1 8 ? -2.606 -25.862 -18.697 1.00 28.67 8 PHE A CA 1
ATOM 2865 C C . PHE C 1 8 ? -2.559 -25.782 -20.213 1.00 29.30 8 PHE A C 1
ATOM 2866 O O . PHE C 1 8 ? -2.531 -26.795 -20.919 1.00 29.83 8 PHE A O 1
ATOM 2874 N N . TYR C 1 9 ? -2.354 -24.559 -20.650 1.00 45.79 9 TYR A N 1
ATOM 2875 C CA . TYR C 1 9 ? -2.092 -24.260 -22.020 1.00 35.52 9 TYR A CA 1
ATOM 2876 C C . TYR C 1 9 ? -0.974 -23.273 -22.033 1.00 35.12 9 TYR A C 1
ATOM 2877 O O . TYR C 1 9 ? -0.659 -22.700 -21.031 1.00 34.54 9 TYR A O 1
ATOM 2886 N N . ARG C 1 10 ? -0.380 -23.105 -23.195 1.00 36.65 10 ARG A N 1
ATOM 2887 C CA . ARG C 1 10 ? 0.807 -22.288 -23.376 1.00 30.49 10 ARG A CA 1
ATOM 2888 C C . ARG C 1 10 ? 0.538 -21.305 -24.501 1.00 30.72 10 ARG A C 1
ATOM 2889 O O . ARG C 1 10 ? 0.004 -21.688 -25.546 1.00 31.25 10 ARG A O 1
ATOM 2897 N N . GLN C 1 11 ? 0.894 -20.041 -24.299 1.00 38.82 11 GLN A N 1
ATOM 2898 C CA . GLN C 1 11 ? 0.764 -19.090 -25.394 1.00 30.69 11 GLN A CA 1
ATOM 2899 C C . GLN C 1 11 ? 1.852 -18.039 -25.230 1.00 30.58 11 GLN A C 1
ATOM 2900 O O . GLN C 1 11 ? 2.744 -18.170 -24.388 1.00 34.72 11 GLN A O 1
ATOM 2906 N N . GLU C 1 12 ? 1.777 -16.988 -26.041 1.00 42.65 12 GLU A N 1
ATOM 2907 C CA . GLU C 1 12 ? 2.829 -15.987 -26.128 1.00 31.08 12 GLU A CA 1
ATOM 2908 C C . GLU C 1 12 ? 2.268 -14.614 -25.779 1.00 32.38 12 GLU A C 1
ATOM 2909 O O . GLU C 1 12 ? 1.275 -14.175 -26.369 1.00 45.56 12 GLU A O 1
ATOM 2915 N N . LEU C 1 13 ? 2.905 -13.951 -24.812 1.00 52.65 13 LEU A N 1
ATOM 2916 C CA . LEU C 1 13 ? 2.449 -12.682 -24.258 1.00 60.56 13 LEU A CA 1
ATOM 2917 C C . LEU C 1 13 ? 3.668 -11.854 -23.878 1.00 81.30 13 LEU A C 1
ATOM 2918 O O . LEU C 1 13 ? 4.666 -12.397 -23.396 1.00 68.92 13 LEU A O 1
ATOM 2923 N N . ASN C 1 14 ? 3.548 -10.528 -24.041 1.00 103.83 14 ASN A N 1
ATOM 2924 C CA . ASN C 1 14 ? 4.704 -9.638 -24.272 1.00 106.96 14 ASN A CA 1
ATOM 2925 C C . ASN C 1 14 ? 5.944 -10.201 -23.598 1.00 71.41 14 ASN A C 1
ATOM 2926 O O . ASN C 1 14 ? 6.009 -10.457 -22.392 1.00 71.36 14 ASN A O 1
ATOM 2931 N N . LYS C 1 15 ? 6.922 -10.358 -24.475 1.00 29.92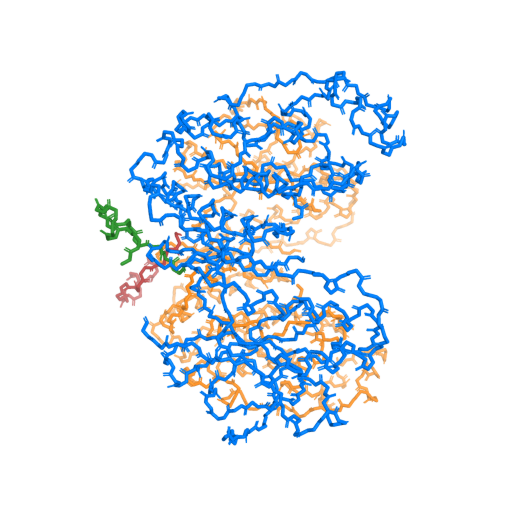 15 LYS A N 1
ATOM 2932 C CA . LYS C 1 15 ? 6.852 -11.590 -25.217 1.00 58.24 15 LYS A CA 1
ATOM 2933 C C . LYS C 1 15 ? 7.778 -12.734 -24.849 1.00 46.95 15 LYS A C 1
ATOM 2934 O O . LYS C 1 15 ? 8.944 -12.831 -25.233 1.00 42.46 15 LYS A O 1
ATOM 2940 N N . THR C 1 16 ? 7.135 -13.610 -24.084 1.00 58.82 16 THR A N 1
ATOM 2941 C CA . THR C 1 16 ? 7.640 -14.891 -23.638 1.00 47.52 16 THR A CA 1
ATOM 2942 C C . THR C 1 16 ? 6.454 -15.848 -23.686 1.00 36.09 16 THR A C 1
ATOM 2943 O O . THR C 1 16 ? 5.370 -15.488 -24.157 1.00 40.75 16 THR A O 1
ATOM 2947 N N . ILE C 1 17 ? 6.642 -17.068 -23.198 1.00 32.47 17 ILE A N 1
ATOM 2948 C CA . ILE C 1 17 ? 5.574 -18.060 -23.155 1.00 32.65 17 ILE A CA 1
ATOM 2949 C C . ILE C 1 17 ? 4.987 -18.083 -21.751 1.00 32.14 17 ILE A C 1
ATOM 2950 O O . ILE C 1 17 ? 5.706 -18.352 -20.781 1.00 31.75 17 ILE A O 1
ATOM 2955 N N . TRP C 1 18 ? 3.688 -17.802 -21.630 1.00 30.29 18 TRP A N 1
ATOM 2956 C CA . TRP C 1 18 ? 2.992 -18.021 -20.369 1.00 29.87 18 TRP A CA 1
ATOM 2957 C C . TRP C 1 18 ? 2.248 -19.346 -20.455 1.00 32.93 18 TRP A C 1
ATOM 2958 O O . TRP C 1 18 ? 1.610 -19.640 -21.473 1.00 30.83 18 TRP A O 1
ATOM 2969 N N . GLU C 1 19 ? 2.348 -20.149 -19.399 1.00 28.66 19 GLU A N 1
ATOM 2970 C CA . GLU C 1 19 ? 1.656 -21.431 -19.313 1.00 28.72 19 GLU A CA 1
ATOM 2971 C C . GLU C 1 19 ? 0.748 -21.387 -18.090 1.00 28.11 19 GLU A C 1
ATOM 2972 O O . GLU C 1 19 ? 1.234 -21.348 -16.955 1.00 27.81 19 GLU A O 1
ATOM 2978 N N . VAL C 1 20 ? -0.565 -21.400 -18.317 1.00 30.84 20 VAL A N 1
ATOM 2979 C CA . VAL C 1 20 ? -1.529 -21.176 -17.240 1.00 39.97 20 VAL A CA 1
ATOM 2980 C C . VAL C 1 20 ? -2.609 -22.246 -17.315 1.00 36.44 20 VAL A C 1
ATOM 2981 O O . VAL C 1 20 ? -2.779 -22.913 -18.347 1.00 37.30 20 VAL A O 1
ATOM 2985 N N . PRO C 1 21 ? -3.376 -22.418 -16.239 1.00 29.72 21 PRO A N 1
ATOM 2986 C CA . PRO C 1 21 ? -4.534 -23.317 -16.296 1.00 27.23 21 PRO A CA 1
ATOM 2987 C C . PRO C 1 21 ? -5.569 -22.846 -17.307 1.00 44.82 21 PRO A C 1
ATOM 2988 O O . PRO C 1 21 ? -5.720 -21.650 -17.565 1.00 77.45 21 PRO A O 1
ATOM 2992 N N . GLU C 1 22 ? -6.294 -23.810 -17.883 1.00 46.63 22 GLU A N 1
ATOM 2993 C CA . GLU C 1 22 ? -7.326 -23.488 -18.863 1.00 33.06 22 GLU A CA 1
ATOM 2994 C C . GLU C 1 22 ? -8.454 -22.670 -18.251 1.00 27.74 22 GLU A C 1
ATOM 2995 O O . GLU C 1 22 ? -9.270 -22.109 -18.990 1.00 27.94 22 GLU A O 1
ATOM 3001 N N . ARG C 1 23 ? -8.516 -22.603 -16.920 1.00 27.28 23 ARG A N 1
ATOM 3002 C CA . ARG C 1 23 ? -9.451 -21.723 -16.230 1.00 26.98 23 ARG A CA 1
ATOM 3003 C C . ARG C 1 23 ? -9.328 -20.276 -16.683 1.00 29.43 23 ARG A C 1
ATOM 3004 O O . ARG C 1 23 ? -10.300 -19.515 -16.604 1.00 34.36 23 ARG A O 1
ATOM 3012 N N . TYR C 1 24 ? -8.154 -19.879 -17.156 1.00 37.48 24 TYR A N 1
ATOM 3013 C CA . TYR C 1 24 ? -7.850 -18.489 -17.465 1.00 29.99 24 TYR A CA 1
ATOM 3014 C C . TYR C 1 24 ? -7.857 -18.287 -18.976 1.00 30.99 24 TYR A C 1
ATOM 3015 O O . TYR C 1 24 ? -7.077 -18.923 -19.693 1.00 52.20 24 TYR A O 1
ATOM 3024 N N . GLN C 1 25 ? -8.730 -17.402 -19.456 1.00 27.34 25 GLN A N 1
ATOM 3025 C CA . GLN C 1 25 ? -8.914 -17.189 -20.884 1.00 27.81 25 GLN A CA 1
ATOM 3026 C C . GLN C 1 25 ? -8.794 -15.706 -21.212 1.00 27.94 25 GLN A C 1
ATOM 3027 O O . GLN C 1 25 ? -8.874 -14.841 -20.335 1.00 27.26 25 GLN A O 1
ATOM 3033 N N . ASN C 1 26 ? -8.604 -15.426 -22.503 1.00 48.34 26 ASN A N 1
ATOM 3034 C CA . ASN C 1 26 ? -8.593 -14.061 -23.035 1.00 28.06 26 ASN A CA 1
ATOM 3035 C C . ASN C 1 26 ? -7.548 -13.189 -22.333 1.00 27.64 26 ASN A C 1
ATOM 3036 O O . ASN C 1 26 ? -7.835 -12.081 -21.875 1.00 27.32 26 ASN A O 1
ATOM 3041 N N . LEU C 1 27 ? -6.321 -13.702 -22.247 1.00 28.01 27 LEU A N 1
ATOM 3042 C CA . LEU C 1 27 ? -5.227 -12.945 -21.649 1.00 27.81 27 LEU A CA 1
ATOM 3043 C C . LEU C 1 27 ? -4.806 -11.782 -22.542 1.00 41.22 27 LEU A C 1
ATOM 3044 O O . LEU C 1 27 ? -4.644 -11.942 -23.755 1.00 42.85 27 LEU A O 1
ATOM 3049 N N . SER C 1 28 ? -4.623 -10.609 -21.933 1.00 38.74 28 SER A N 1
ATOM 3050 C CA . SER C 1 28 ? -4.079 -9.436 -22.604 1.00 43.78 28 SER A CA 1
ATOM 3051 C C . SER C 1 28 ? -3.009 -8.812 -21.713 1.00 60.52 28 SER A C 1
ATOM 3052 O O . SER C 1 28 ? -3.196 -8.735 -20.495 1.00 59.57 28 SER A O 1
ATOM 3055 N N . PRO C 1 29 ? -1.887 -8.344 -22.280 1.00 65.20 29 PRO A N 1
ATOM 3056 C CA . PRO C 1 29 ? -0.740 -7.967 -21.429 1.00 56.26 29 PRO A CA 1
ATOM 3057 C C . PRO C 1 29 ? -0.879 -6.677 -20.631 1.00 72.53 29 PRO A C 1
ATOM 3058 O O . PRO C 1 29 ? -0.083 -6.485 -19.705 1.00 102.03 29 PRO A O 1
ATOM 3062 N N . VAL C 1 30 ? -1.829 -5.794 -20.933 1.00 41.38 30 VAL A N 1
ATOM 3063 C CA . VAL C 1 30 ? -1.929 -4.509 -20.234 1.00 84.08 30 VAL A CA 1
ATOM 3064 C C . VAL C 1 30 ? -0.514 -3.948 -20.056 1.00 129.34 30 VAL A C 1
ATOM 3065 O O . VAL C 1 30 ? 0.220 -3.791 -21.039 1.00 111.96 30 VAL A O 1
ATOM 3069 N N . GLY C 1 31 ? -0.117 -3.626 -18.821 1.00 110.02 31 GLY A N 1
ATOM 3070 C CA . GLY C 1 31 ? 1.233 -3.168 -18.558 1.00 124.40 31 GLY A CA 1
ATOM 3071 C C . GLY C 1 31 ? 1.885 -3.925 -17.418 1.00 119.40 31 GLY A C 1
ATOM 3072 O O . GLY C 1 31 ? 1.214 -4.558 -16.599 1.00 126.79 31 GLY A O 1
ATOM 3073 N N . SER C 1 32 ? 3.217 -3.845 -17.372 1.00 142.87 32 SER A N 1
ATOM 3074 C CA . SER C 1 32 ? 4.009 -4.683 -16.481 1.00 111.24 32 SER A CA 1
ATOM 3075 C C . SER C 1 32 ? 5.005 -3.879 -15.658 1.00 95.59 32 SER A C 1
ATOM 3076 O O . SER C 1 32 ? 5.586 -2.899 -16.137 1.00 67.92 32 SER A O 1
ATOM 3079 N N . GLY C 1 33 ? 5.196 -4.324 -14.422 1.00 118.97 33 GLY A N 1
ATOM 3080 C CA . GLY C 1 33 ? 6.274 -3.854 -13.578 1.00 134.89 33 GLY A CA 1
ATOM 3081 C C . GLY C 1 33 ? 6.368 -4.721 -12.342 1.00 146.66 33 GLY A C 1
ATOM 3082 O O . GLY C 1 33 ? 5.689 -5.743 -12.225 1.00 164.27 33 GLY A O 1
ATOM 3083 N N . ALA C 1 34 ? 7.232 -4.307 -11.418 1.00 111.83 34 ALA A N 1
ATOM 3084 C CA . ALA C 1 34 ? 7.335 -4.949 -10.107 1.00 112.19 34 ALA A CA 1
ATOM 3085 C C . ALA C 1 34 ? 7.774 -6.408 -10.226 1.00 130.65 34 ALA A C 1
ATOM 3086 O O . ALA C 1 34 ? 7.120 -7.321 -9.716 1.00 158.64 34 ALA A O 1
ATOM 3088 N N . TYR C 1 35 ? 8.894 -6.627 -10.913 1.00 109.51 35 TYR A N 1
ATOM 3089 C CA . TYR C 1 35 ? 9.632 -7.885 -10.946 1.00 84.50 35 TYR A CA 1
ATOM 3090 C C . TYR C 1 35 ? 8.988 -8.939 -11.845 1.00 65.01 35 TYR A C 1
ATOM 3091 O O . TYR C 1 35 ? 9.610 -9.976 -12.087 1.00 56.52 35 TYR A O 1
ATOM 3100 N N . GLY C 1 36 ? 7.783 -8.722 -12.357 1.00 78.83 36 GLY A N 1
ATOM 3101 C CA . GLY C 1 36 ? 7.170 -9.686 -13.248 1.00 60.48 36 GLY A CA 1
ATOM 3102 C C . GLY C 1 36 ? 6.134 -9.031 -14.127 1.00 51.19 36 GLY A C 1
ATOM 3103 O O . GLY C 1 36 ? 5.542 -8.009 -13.765 1.00 26.61 36 GLY A O 1
ATOM 3104 N N . SER C 1 37 ? 5.921 -9.620 -15.299 1.00 63.99 37 SER A N 1
ATOM 3105 C CA . SER C 1 37 ? 4.913 -9.116 -16.217 1.00 49.58 37 SER A CA 1
ATOM 3106 C C . SER C 1 37 ? 3.518 -9.489 -15.735 1.00 54.01 37 SER A C 1
ATOM 3107 O O . SER C 1 37 ? 3.327 -10.472 -15.016 1.00 57.02 37 SER A O 1
ATOM 3110 N N . VAL C 1 38 ? 2.539 -8.685 -16.139 1.00 43.13 38 VAL A N 1
ATOM 3111 C CA . VAL C 1 38 ? 1.160 -8.839 -15.698 1.00 39.15 38 VAL A CA 1
ATOM 3112 C C . VAL C 1 38 ? 0.259 -8.818 -16.922 1.00 42.67 38 VAL A C 1
ATOM 3113 O O . VAL C 1 38 ? 0.390 -7.938 -17.779 1.00 37.71 38 VAL A O 1
ATOM 3117 N N . CYS C 1 39 ? -0.648 -9.786 -17.006 1.00 50.50 39 CYS A N 1
ATOM 3118 C CA . CYS C 1 39 ? -1.707 -9.789 -18.001 1.00 43.28 39 CYS A CA 1
ATOM 3119 C C . CYS C 1 39 ? -3.060 -9.704 -17.315 1.00 39.09 39 CYS A C 1
ATOM 3120 O O . CYS C 1 39 ? -3.260 -10.245 -16.223 1.00 43.99 39 CYS A O 1
ATOM 3123 N N . ALA C 1 40 ? -3.987 -9.015 -17.968 1.00 27.27 40 ALA A N 1
ATOM 3124 C CA . ALA C 1 40 ? -5.387 -9.136 -17.608 1.00 27.09 40 ALA A CA 1
ATOM 3125 C C . ALA C 1 40 ? -5.954 -10.384 -18.268 1.00 47.60 40 ALA A C 1
ATOM 3126 O O . ALA C 1 40 ? -5.593 -10.725 -19.397 1.00 53.34 40 ALA A O 1
ATOM 3128 N N . ALA C 1 41 ? -6.848 -11.065 -17.557 1.00 63.49 41 ALA A N 1
ATOM 3129 C CA . ALA C 1 41 ? -7.405 -12.318 -18.042 1.00 42.66 41 ALA A CA 1
ATOM 3130 C C . ALA C 1 41 ? -8.842 -12.442 -17.565 1.00 47.69 41 ALA A C 1
ATOM 3131 O O . ALA C 1 41 ? -9.283 -11.728 -16.662 1.00 34.97 41 ALA A O 1
ATOM 3133 N N . PHE C 1 42 ? -9.572 -13.355 -18.196 1.00 39.14 42 PHE A N 1
ATOM 3134 C CA . PHE C 1 42 ? -10.930 -13.683 -17.787 1.00 40.59 42 PHE A CA 1
ATOM 3135 C C . PHE C 1 42 ? -10.908 -14.994 -17.014 1.00 44.71 42 PHE A C 1
ATOM 3136 O O . PHE C 1 42 ? -10.513 -16.033 -17.556 1.00 40.70 42 PHE A O 1
ATOM 3144 N N . ASP C 1 43 ? -11.323 -14.942 -15.752 1.00 26.62 43 ASP A N 1
ATOM 3145 C CA . ASP C 1 43 ? -11.430 -16.132 -14.920 1.00 26.15 43 ASP A CA 1
ATOM 3146 C C . ASP C 1 43 ? -12.787 -16.781 -15.171 1.00 54.90 43 ASP A C 1
ATOM 3147 O O . ASP C 1 43 ? -13.828 -16.193 -14.856 1.00 42.68 43 ASP A O 1
ATOM 3152 N N . THR C 1 44 ? -12.777 -17.990 -15.737 1.00 29.51 44 THR A N 1
ATOM 3153 C CA . THR C 1 44 ? -14.023 -18.682 -16.044 1.00 27.01 44 THR A CA 1
ATOM 3154 C C . THR C 1 44 ? -14.659 -19.309 -14.812 1.00 30.48 44 THR A C 1
ATOM 3155 O O . THR C 1 44 ? -15.852 -19.629 -14.843 1.00 37.63 44 THR A O 1
ATOM 3159 N N . LYS C 1 45 ? -13.895 -19.497 -13.734 1.00 36.09 45 LYS A N 1
ATOM 3160 C CA . LYS C 1 45 ? -14.480 -20.006 -12.498 1.00 28.79 45 LYS A CA 1
ATOM 3161 C C . LYS C 1 45 ? -15.358 -18.950 -11.839 1.00 38.24 45 LYS A C 1
ATOM 3162 O O . LYS C 1 45 ? -16.475 -19.247 -11.400 1.00 50.98 45 LYS A O 1
ATOM 3168 N N . THR C 1 46 ? -14.870 -17.711 -11.761 1.00 48.54 46 THR A N 1
ATOM 3169 C CA . THR C 1 46 ? -15.619 -16.623 -11.151 1.00 46.25 46 THR A CA 1
ATOM 3170 C C . THR C 1 46 ? -16.269 -15.704 -12.176 1.00 35.72 46 THR A C 1
ATOM 3171 O O . THR C 1 46 ? -17.046 -14.825 -11.789 1.00 29.49 46 THR A O 1
ATOM 3175 N N . GLY C 1 47 ? -15.993 -15.896 -13.464 1.00 38.10 47 GLY A N 1
ATOM 3176 C CA . GLY C 1 47 ? -16.552 -15.023 -14.479 1.00 43.60 47 GLY A CA 1
ATOM 3177 C C . GLY C 1 47 ? -16.143 -13.577 -14.326 1.00 45.58 47 GLY A C 1
ATOM 3178 O O . GLY C 1 47 ? -16.867 -12.682 -14.776 1.00 64.15 47 GLY A O 1
ATOM 3179 N N . LEU C 1 48 ? -14.994 -13.322 -13.707 1.00 50.15 48 LEU A N 1
ATOM 3180 C CA . LEU C 1 48 ? -14.511 -11.976 -13.443 1.00 48.15 48 LEU A CA 1
ATOM 3181 C C . LEU C 1 48 ? -13.245 -11.688 -14.241 1.00 40.47 48 LEU A C 1
ATOM 3182 O O . LEU C 1 48 ? -12.567 -12.598 -14.722 1.00 42.16 48 LEU A O 1
ATOM 3187 N N . ARG C 1 49 ? -12.928 -10.399 -14.360 1.00 64.33 49 ARG A N 1
ATOM 3188 C CA . ARG C 1 49 ? -11.647 -9.963 -14.902 1.00 54.34 49 ARG A CA 1
ATOM 3189 C C . ARG C 1 49 ? -10.617 -9.944 -13.785 1.00 28.41 49 ARG A C 1
ATOM 3190 O O . ARG C 1 49 ? -10.873 -9.418 -12.697 1.00 43.04 49 ARG A O 1
ATOM 3198 N N . VAL C 1 50 ? -9.453 -10.525 -14.066 1.00 42.48 50 VAL A N 1
ATOM 3199 C CA . VAL C 1 50 ? -8.470 -10.853 -13.049 1.00 26.20 50 VAL A CA 1
ATOM 3200 C C . VAL C 1 50 ? -7.110 -10.371 -13.535 1.00 26.55 50 VAL A C 1
ATOM 3201 O O . VAL C 1 50 ? -6.891 -10.157 -14.730 1.00 27.18 50 VAL A O 1
ATOM 3205 N N . ALA C 1 51 ? -6.196 -10.190 -12.590 1.00 27.36 51 ALA A N 1
ATOM 3206 C CA . ALA C 1 51 ? -4.814 -9.846 -12.893 1.00 27.58 51 ALA A CA 1
ATOM 3207 C C . ALA C 1 51 ? -3.942 -11.076 -12.691 1.00 27.52 51 ALA A C 1
ATOM 3208 O O . ALA C 1 51 ? -4.039 -11.743 -11.658 1.00 27.03 51 ALA A O 1
ATOM 3210 N N . VAL C 1 52 ? -3.092 -11.370 -13.671 1.00 25.42 52 VAL A N 1
ATOM 3211 C CA . VAL C 1 52 ? -2.206 -12.530 -13.633 1.00 31.13 52 VAL A CA 1
ATOM 3212 C C . VAL C 1 52 ? -0.781 -12.003 -13.676 1.00 37.86 52 VAL A C 1
ATOM 3213 O O . VAL C 1 52 ? -0.379 -11.380 -14.665 1.00 44.03 52 VAL A O 1
ATOM 3217 N N . LYS C 1 53 ? -0.016 -12.268 -12.622 1.00 40.29 53 LYS A N 1
ATOM 3218 C CA . LYS C 1 53 ? 1.341 -11.761 -12.492 1.00 25.82 53 LYS A CA 1
ATOM 3219 C C . LYS C 1 53 ? 2.307 -12.936 -12.544 1.00 39.69 53 LYS A C 1
ATOM 3220 O O . LYS C 1 53 ? 2.167 -13.891 -11.774 1.00 26.02 53 LYS A O 1
ATOM 3226 N N . LYS C 1 54 ? 3.291 -12.854 -13.440 1.00 67.85 54 LYS A N 1
ATOM 3227 C CA . LYS C 1 54 ? 4.251 -13.927 -13.691 1.00 51.47 54 LYS A CA 1
ATOM 3228 C C . LYS C 1 54 ? 5.614 -13.528 -13.145 1.00 48.78 54 LYS A C 1
ATOM 3229 O O . LYS C 1 54 ? 6.254 -12.606 -13.661 1.00 46.27 54 LYS A O 1
ATOM 3235 N N . LEU C 1 55 ? 6.053 -14.227 -12.100 1.00 43.51 55 LEU A N 1
ATOM 3236 C CA . LEU C 1 55 ? 7.354 -14.002 -11.482 1.00 46.76 55 LEU A CA 1
ATOM 3237 C C . LEU C 1 55 ? 8.340 -15.032 -12.019 1.00 39.77 55 LEU A C 1
ATOM 3238 O O . LEU C 1 55 ? 8.267 -16.214 -11.667 1.00 27.70 55 LEU A O 1
ATOM 3243 N N . SER C 1 56 ? 9.268 -14.580 -12.861 1.00 48.03 56 SER A N 1
ATOM 3244 C CA . SER C 1 56 ? 10.259 -15.462 -13.460 1.00 49.15 56 SER A CA 1
ATOM 3245 C C . SER C 1 56 ? 11.623 -15.385 -12.785 1.00 33.46 56 SER A C 1
ATOM 3246 O O . SER C 1 56 ? 12.512 -16.169 -13.137 1.00 33.83 56 SER A O 1
ATOM 3249 N N . ARG C 1 57 ? 11.810 -14.471 -11.825 1.00 28.84 57 ARG A N 1
ATOM 3250 C CA . ARG C 1 57 ? 13.061 -14.374 -11.068 1.00 29.23 57 ARG A CA 1
ATOM 3251 C C . ARG C 1 57 ? 12.812 -14.393 -9.558 1.00 57.83 57 ARG A C 1
ATOM 3252 O O . ARG C 1 57 ? 13.376 -13.588 -8.818 1.00 82.86 57 ARG A O 1
ATOM 3260 N N . PRO C 1 58 ? 11.978 -15.314 -9.061 1.00 34.13 58 PRO A N 1
ATOM 3261 C CA . PRO C 1 58 ? 11.735 -15.336 -7.607 1.00 41.03 58 PRO A CA 1
ATOM 3262 C C . PRO C 1 58 ? 12.909 -15.869 -6.803 1.00 35.59 58 PRO A C 1
ATOM 3263 O O . PRO C 1 58 ? 13.147 -15.410 -5.680 1.00 31.04 58 PRO A O 1
ATOM 3267 N N . PHE C 1 59 ? 13.641 -16.841 -7.343 1.00 43.92 59 PHE A N 1
ATOM 3268 C CA . PHE C 1 59 ? 14.647 -17.602 -6.608 1.00 52.77 59 PHE A CA 1
ATOM 3269 C C . PHE C 1 59 ? 16.070 -17.317 -7.070 1.00 45.11 59 PHE A C 1
ATOM 3270 O O . PHE C 1 59 ? 16.988 -18.073 -6.737 1.00 37.34 59 PHE A O 1
ATOM 3278 N N . GLN C 1 60 ? 16.265 -16.257 -7.853 1.00 30.48 60 GLN A N 1
ATOM 3279 C CA . GLN C 1 60 ? 17.585 -15.933 -8.379 1.00 31.16 60 GLN A CA 1
ATOM 3280 C C . GLN C 1 60 ? 18.626 -15.726 -7.281 1.00 37.82 60 GLN A C 1
ATOM 3281 O O . GLN C 1 60 ? 19.818 -15.960 -7.515 1.00 32.30 60 GLN A O 1
ATOM 3287 N N . SER C 1 61 ? 18.217 -15.291 -6.090 1.00 52.24 61 SER A N 1
ATOM 3288 C CA . SER C 1 61 ? 19.178 -15.073 -5.015 1.00 46.35 61 SER A CA 1
ATOM 3289 C C . SER C 1 61 ? 18.473 -15.156 -3.669 1.00 43.07 61 SER A C 1
ATOM 3290 O O . SER C 1 61 ? 17.242 -15.172 -3.584 1.00 57.48 61 SER A O 1
ATOM 3293 N N . ILE C 1 62 ? 19.286 -15.216 -2.609 1.00 42.87 62 ILE A N 1
ATOM 3294 C CA . ILE C 1 62 ? 18.767 -15.147 -1.243 1.00 44.30 62 ILE A CA 1
ATOM 3295 C C . ILE C 1 62 ? 17.803 -13.978 -1.076 1.00 42.71 62 ILE A C 1
ATOM 3296 O O . ILE C 1 62 ? 16.725 -14.125 -0.488 1.00 60.42 62 ILE A O 1
ATOM 3301 N N . ILE C 1 63 ? 18.165 -12.799 -1.586 1.00 55.54 63 ILE A N 1
ATOM 3302 C CA . ILE C 1 63 ? 17.259 -11.656 -1.477 1.00 51.22 63 ILE A CA 1
ATOM 3303 C C . ILE C 1 63 ? 15.948 -11.963 -2.191 1.00 48.11 63 ILE A C 1
ATOM 3304 O O . ILE C 1 63 ? 14.865 -11.910 -1.595 1.00 40.65 63 ILE A O 1
ATOM 3309 N N . HIS C 1 64 ? 16.031 -12.288 -3.483 1.00 43.25 64 HIS A N 1
ATOM 3310 C CA . HIS C 1 64 ? 14.828 -12.576 -4.257 1.00 33.56 64 HIS A CA 1
ATOM 3311 C C . HIS C 1 64 ? 13.996 -13.666 -3.596 1.00 37.67 64 HIS A C 1
ATOM 3312 O O . HIS C 1 64 ? 12.771 -13.544 -3.481 1.00 42.90 64 HIS A O 1
ATOM 3319 N N . ALA C 1 65 ? 14.645 -14.745 -3.156 1.00 29.65 65 ALA A N 1
ATOM 3320 C CA . ALA C 1 65 ? 13.903 -15.898 -2.658 1.00 46.52 65 ALA A CA 1
ATOM 3321 C C . ALA C 1 65 ? 13.120 -15.548 -1.400 1.00 43.32 65 ALA A C 1
ATOM 3322 O O . ALA C 1 65 ? 11.931 -15.868 -1.287 1.00 38.22 65 ALA A O 1
ATOM 3324 N N . LYS C 1 66 ? 13.768 -14.885 -0.438 1.00 36.48 66 LYS A N 1
ATOM 3325 C CA . LYS C 1 66 ? 13.063 -14.522 0.788 1.00 29.53 66 LYS A CA 1
ATOM 3326 C C . LYS C 1 66 ? 11.945 -13.531 0.496 1.00 40.25 66 LYS A C 1
ATOM 3327 O O . LYS C 1 66 ? 10.851 -13.633 1.066 1.00 53.61 66 LYS A O 1
ATOM 3333 N N . ARG C 1 67 ? 12.201 -12.564 -0.388 1.00 28.95 67 ARG A N 1
ATOM 3334 C CA . ARG C 1 67 ? 11.162 -11.611 -0.764 1.00 35.55 67 ARG A CA 1
ATOM 3335 C C . ARG C 1 67 ? 9.947 -12.338 -1.328 1.00 28.02 67 ARG A C 1
ATOM 3336 O O . ARG C 1 67 ? 8.803 -12.039 -0.968 1.00 27.70 67 ARG A O 1
ATOM 3344 N N . THR C 1 68 ? 10.184 -13.299 -2.223 1.00 27.97 68 THR A N 1
ATOM 3345 C CA . THR C 1 68 ? 9.090 -14.060 -2.817 1.00 27.54 68 THR A CA 1
ATOM 3346 C C . THR C 1 68 ? 8.275 -14.781 -1.749 1.00 27.35 68 THR A C 1
ATOM 3347 O O . THR C 1 68 ? 7.046 -14.659 -1.701 1.00 38.15 68 THR A O 1
ATOM 3351 N N . TYR C 1 69 ? 8.946 -15.538 -0.879 1.00 29.52 69 TYR A N 1
ATOM 3352 C CA . TYR C 1 69 ? 8.244 -16.228 0.199 1.00 32.25 69 TYR A CA 1
ATOM 3353 C C . TYR C 1 69 ? 7.473 -15.241 1.066 1.00 41.80 69 TYR A C 1
ATOM 3354 O O . TYR C 1 69 ? 6.354 -15.528 1.507 1.00 62.82 69 TYR A O 1
ATOM 3363 N N . ARG C 1 70 ? 8.066 -14.078 1.326 1.00 38.71 70 ARG A N 1
ATOM 3364 C CA . ARG C 1 70 ? 7.415 -13.052 2.132 1.00 29.29 70 ARG A CA 1
ATOM 3365 C C . ARG C 1 70 ? 6.109 -12.595 1.494 1.00 38.94 70 ARG A C 1
ATOM 3366 O O . ARG C 1 70 ? 5.055 -12.587 2.142 1.00 76.76 70 ARG A O 1
ATOM 3374 N N . GLU C 1 71 ? 6.161 -12.207 0.218 1.00 36.45 71 GLU A N 1
ATOM 3375 C CA . GLU C 1 71 ? 4.963 -11.726 -0.460 1.00 26.73 71 GLU A CA 1
ATOM 3376 C C . GLU C 1 71 ? 3.879 -12.795 -0.490 1.00 26.42 71 GLU A C 1
ATOM 3377 O O . GLU C 1 71 ? 2.701 -12.503 -0.256 1.00 26.24 71 GLU A O 1
ATOM 3383 N N . LEU C 1 72 ? 4.254 -14.040 -0.785 1.00 26.41 72 LEU A N 1
ATOM 3384 C CA . LEU C 1 72 ? 3.256 -15.096 -0.909 1.00 26.14 72 LEU A CA 1
ATOM 3385 C C . LEU C 1 72 ? 2.578 -15.371 0.431 1.00 39.67 72 LEU A C 1
ATOM 3386 O O . LEU C 1 72 ? 1.348 -15.486 0.501 1.00 36.53 72 LEU A O 1
ATOM 3391 N N . ARG C 1 73 ? 3.364 -15.489 1.507 1.00 40.16 73 ARG A N 1
ATOM 3392 C CA . ARG C 1 73 ? 2.787 -15.597 2.847 1.00 26.57 73 ARG A CA 1
ATOM 3393 C C . ARG C 1 73 ? 1.811 -14.463 3.113 1.00 26.54 73 ARG A C 1
ATOM 3394 O O . ARG C 1 73 ? 0.700 -14.678 3.609 1.00 31.59 73 ARG A O 1
ATOM 3402 N N . LEU C 1 74 ? 2.215 -13.241 2.773 1.00 42.45 74 LEU A N 1
ATOM 3403 C CA . LEU C 1 74 ? 1.400 -12.071 3.067 1.00 45.97 74 LEU A CA 1
ATOM 3404 C C . LEU C 1 74 ? 0.092 -12.109 2.289 1.00 36.69 74 LEU A C 1
ATOM 3405 O O . LEU C 1 74 ? -0.989 -11.914 2.856 1.00 35.80 74 LEU A O 1
ATOM 3410 N N . LEU C 1 75 ? 0.174 -12.360 0.982 1.00 26.04 75 LEU A N 1
ATOM 3411 C CA . LEU C 1 75 ? -1.025 -12.393 0.153 1.00 25.76 75 LEU A CA 1
ATOM 3412 C C . LEU C 1 75 ? -2.011 -13.447 0.642 1.00 25.67 75 LEU A C 1
ATOM 3413 O O . LEU C 1 75 ? -3.217 -13.189 0.717 1.00 25.61 75 LEU A O 1
ATOM 3418 N N . LYS C 1 76 ? -1.521 -14.643 0.980 1.00 25.69 76 LYS A N 1
ATOM 3419 C CA . LYS C 1 76 ? -2.418 -15.676 1.488 1.00 37.14 76 LYS A CA 1
ATOM 3420 C C . LYS C 1 76 ? -3.071 -15.270 2.802 1.00 39.55 76 LYS A C 1
ATOM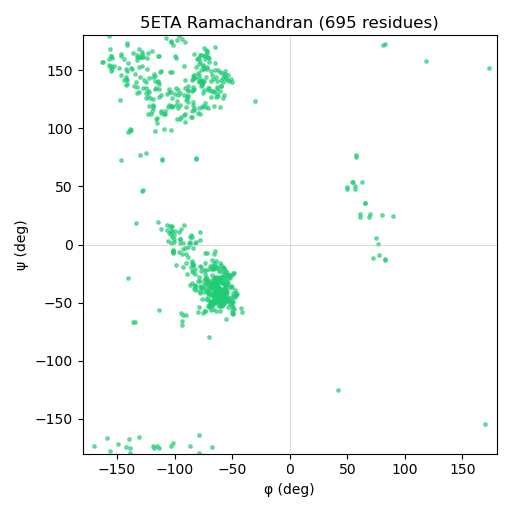 3421 O O . LYS C 1 76 ? -4.182 -15.722 3.100 1.00 43.50 76 LYS A O 1
ATOM 3427 N N . HIS C 1 77 ? -2.406 -14.442 3.608 1.00 45.52 77 HIS A N 1
ATOM 3428 C CA . HIS C 1 77 ? -2.950 -14.116 4.919 1.00 54.32 77 HIS A CA 1
ATOM 3429 C C . HIS C 1 77 ? -3.964 -12.978 4.860 1.00 68.35 77 HIS A C 1
ATOM 3430 O O . HIS C 1 77 ? -4.806 -12.871 5.757 1.00 66.14 77 HIS A O 1
ATOM 3437 N N . MET C 1 78 ? -3.896 -12.133 3.831 1.00 44.80 78 MET A N 1
ATOM 3438 C CA . MET C 1 78 ? -4.777 -10.974 3.693 1.00 26.37 78 MET A CA 1
ATOM 3439 C C . MET C 1 78 ? -6.130 -11.426 3.162 1.00 34.28 78 MET A C 1
ATOM 3440 O O . MET C 1 78 ? -6.240 -11.865 2.013 1.00 36.70 78 MET A O 1
ATOM 3445 N N . LYS C 1 79 ? -7.163 -11.314 3.995 1.00 58.58 79 LYS A N 1
ATOM 3446 C CA . LYS C 1 79 ? -8.541 -11.566 3.571 1.00 43.86 79 LYS A CA 1
ATOM 3447 C C . LYS C 1 79 ? -9.417 -10.487 4.202 1.00 26.68 79 LYS A C 1
ATOM 3448 O O . LYS C 1 79 ? -9.848 -10.628 5.349 1.00 28.59 79 LYS A O 1
ATOM 3454 N N . HIS C 1 80 ? -9.723 -9.445 3.429 1.00 26.62 80 HIS A N 1
ATOM 3455 C CA . HIS C 1 80 ? -10.502 -8.317 3.924 1.00 26.97 80 HIS A CA 1
ATOM 3456 C C . HIS C 1 80 ? -11.207 -7.636 2.765 1.00 31.17 80 HIS A C 1
ATOM 3457 O O . HIS C 1 80 ? -10.732 -7.648 1.625 1.00 48.40 80 HIS A O 1
ATOM 3464 N N . GLU C 1 81 ? -12.349 -7.034 3.087 1.00 40.22 81 GLU A N 1
ATOM 3465 C CA . GLU C 1 81 ? -13.217 -6.462 2.068 1.00 47.16 81 GLU A CA 1
ATOM 3466 C C . GLU C 1 81 ? -12.518 -5.329 1.326 1.00 66.75 81 GLU A C 1
ATOM 3467 O O . GLU C 1 81 ? -12.745 -5.126 0.130 1.00 59.58 81 GLU A O 1
ATOM 3473 N N . ASN C 1 82 ? -11.678 -4.570 2.027 1.00 38.47 82 ASN A N 1
ATOM 3474 C CA . ASN C 1 82 ? -10.970 -3.419 1.482 1.00 35.82 82 ASN A CA 1
ATOM 3475 C C . ASN C 1 82 ? -9.493 -3.677 1.206 1.00 33.75 82 ASN A C 1
ATOM 3476 O O . ASN C 1 82 ? -8.749 -2.722 0.957 1.00 40.29 82 ASN A O 1
ATOM 3481 N N . VAL C 1 83 ? -9.036 -4.923 1.279 1.00 31.52 83 VAL A N 1
ATOM 3482 C CA . VAL C 1 83 ? -7.634 -5.245 1.036 1.00 26.35 83 VAL A CA 1
ATOM 3483 C C . VAL C 1 83 ? -7.565 -6.298 -0.055 1.00 25.98 83 VAL A C 1
ATOM 3484 O O . VAL C 1 83 ? -8.378 -7.228 -0.091 1.00 46.99 83 VAL A O 1
ATOM 3488 N N . ILE C 1 84 ? -6.587 -6.143 -0.948 1.00 27.52 84 ILE A N 1
ATOM 3489 C CA . ILE C 1 84 ? -6.423 -7.096 -2.031 1.00 40.63 84 ILE A CA 1
ATOM 3490 C C . ILE C 1 84 ? -6.182 -8.481 -1.447 1.00 40.47 84 ILE A C 1
ATOM 3491 O O . ILE C 1 84 ? -5.470 -8.642 -0.447 1.00 69.32 84 ILE A O 1
ATOM 3496 N N . GLY C 1 85 ? -6.767 -9.497 -2.081 1.00 42.39 85 GLY A N 1
ATOM 3497 C CA . GLY C 1 85 ? -6.574 -10.863 -1.656 1.00 37.57 85 GLY A CA 1
ATOM 3498 C C . GLY C 1 85 ? -6.120 -11.742 -2.804 1.00 41.30 85 GLY A C 1
ATOM 3499 O O . GLY C 1 85 ? -6.271 -11.405 -3.979 1.00 37.69 85 GLY A O 1
ATOM 3500 N N . LEU C 1 86 ? -5.562 -12.894 -2.436 1.00 48.75 86 LEU A N 1
ATOM 3501 C CA . LEU C 1 86 ? -4.966 -13.820 -3.394 1.00 40.65 86 LEU A CA 1
ATOM 3502 C C . LEU C 1 86 ? -6.021 -14.830 -3.830 1.00 25.58 86 LEU A C 1
ATOM 3503 O O . LEU C 1 86 ? -6.458 -15.668 -3.035 1.00 55.95 86 LEU A O 1
ATOM 3508 N N . LEU C 1 87 ? -6.429 -14.748 -5.097 1.00 24.90 87 LEU A N 1
ATOM 3509 C CA . LEU C 1 87 ? -7.473 -15.627 -5.614 1.00 47.11 87 LEU A CA 1
ATOM 3510 C C . LEU C 1 87 ? -6.916 -16.985 -6.024 1.00 48.42 87 LEU A C 1
ATOM 3511 O O . LEU C 1 87 ? -7.596 -18.005 -5.877 1.00 58.16 87 LEU A O 1
ATOM 3516 N N . ASP C 1 88 ? -5.692 -17.022 -6.542 1.00 43.35 88 ASP A N 1
ATOM 3517 C CA . ASP C 1 88 ? -5.054 -18.287 -6.882 1.00 58.17 88 ASP A CA 1
ATOM 3518 C C . ASP C 1 88 ? -3.555 -18.067 -7.020 1.00 53.87 88 ASP A C 1
ATOM 3519 O O . ASP C 1 88 ? -3.088 -16.948 -7.245 1.00 32.22 88 ASP A O 1
ATOM 3524 N N . VAL C 1 89 ? -2.809 -19.155 -6.858 1.00 56.63 89 VAL A N 1
ATOM 3525 C CA . VAL C 1 89 ? -1.374 -19.187 -7.116 1.00 45.15 89 VAL A CA 1
ATOM 3526 C C . VAL C 1 89 ? -1.055 -20.540 -7.733 1.00 37.26 89 VAL A C 1
ATOM 3527 O O . VAL C 1 89 ? -1.579 -21.568 -7.292 1.00 25.41 89 VAL A O 1
ATOM 3531 N N . PHE C 1 90 ? -0.207 -20.545 -8.758 1.00 25.69 90 PHE A N 1
ATOM 3532 C CA . PHE C 1 90 ? 0.093 -21.795 -9.439 1.00 43.82 90 PHE A CA 1
ATOM 3533 C C . PHE C 1 90 ? 1.453 -21.700 -10.113 1.00 31.36 90 PHE A C 1
ATOM 3534 O O . PHE C 1 90 ? 1.996 -20.612 -10.321 1.00 43.81 90 PHE A O 1
ATOM 3542 N N . THR C 1 91 ? 1.991 -22.871 -10.445 1.00 26.50 91 THR A N 1
ATOM 3543 C CA . THR C 1 91 ? 3.204 -23.004 -11.227 1.00 42.08 91 THR A CA 1
ATOM 3544 C C . THR C 1 91 ? 3.010 -24.198 -12.153 1.00 40.70 91 THR A C 1
ATOM 3545 O O . THR C 1 91 ? 2.379 -25.189 -11.752 1.00 39.33 91 THR A O 1
ATOM 3549 N N . PRO C 1 92 ? 3.527 -24.148 -13.385 1.00 48.68 92 PRO A N 1
ATOM 3550 C CA . PRO C 1 92 ? 3.465 -25.344 -14.243 1.00 57.41 92 PRO A CA 1
ATOM 3551 C C . PRO C 1 92 ? 4.321 -26.490 -13.745 1.00 69.41 92 PRO A C 1
ATOM 3552 O O . PRO C 1 92 ? 4.087 -27.635 -14.150 1.00 94.58 92 PRO A O 1
ATOM 3556 N N . ALA C 1 93 ? 5.287 -26.225 -12.876 1.00 47.26 93 ALA A N 1
ATOM 3557 C CA . ALA C 1 93 ? 6.211 -27.263 -12.450 1.00 28.47 93 ALA A CA 1
ATOM 3558 C C . ALA C 1 93 ? 5.495 -28.326 -11.630 1.00 58.46 93 ALA A C 1
ATOM 3559 O O . ALA C 1 93 ? 4.593 -28.030 -10.842 1.00 75.94 93 ALA A O 1
ATOM 3561 N N . ARG C 1 94 ? 5.910 -29.573 -11.826 1.00 56.96 94 ARG A N 1
ATOM 3562 C CA . ARG C 1 94 ? 5.335 -30.725 -11.151 1.00 57.01 94 ARG A CA 1
ATOM 3563 C C . ARG C 1 94 ? 6.190 -31.217 -9.991 1.00 45.96 94 ARG A C 1
ATOM 3564 O O . ARG C 1 94 ? 5.760 -32.121 -9.266 1.00 53.06 94 ARG A O 1
ATOM 3572 N N . SER C 1 95 ? 7.374 -30.639 -9.795 1.00 56.21 95 SER A N 1
ATOM 3573 C CA . SER C 1 95 ? 8.302 -31.087 -8.768 1.00 64.57 95 SER A CA 1
ATOM 3574 C C . SER C 1 95 ? 9.165 -29.913 -8.330 1.00 60.55 95 SER A C 1
ATOM 3575 O O . SER C 1 95 ? 9.381 -28.966 -9.091 1.00 66.61 95 SER A O 1
ATOM 3578 N N . LEU C 1 96 ? 9.651 -29.984 -7.089 1.00 63.30 96 LEU A N 1
ATOM 3579 C CA . LEU C 1 96 ? 10.535 -28.942 -6.574 1.00 40.23 96 LEU A CA 1
ATOM 3580 C C . LEU C 1 96 ? 11.743 -28.731 -7.483 1.00 36.88 96 LEU A C 1
ATOM 3581 O O . LEU C 1 96 ? 12.188 -27.595 -7.684 1.00 36.79 96 LEU A O 1
ATOM 3586 N N . GLU C 1 97 ? 12.295 -29.816 -8.034 1.00 37.42 97 GLU A N 1
ATOM 3587 C CA . GLU C 1 97 ? 13.429 -29.688 -8.946 1.00 67.50 97 GLU A CA 1
ATOM 3588 C C . GLU C 1 97 ? 13.045 -29.002 -10.253 1.00 79.87 97 GLU A C 1
ATOM 3589 O O . GLU C 1 97 ? 13.901 -28.387 -10.897 1.00 103.60 97 GLU A O 1
ATOM 3595 N N . GLU C 1 98 ? 11.781 -29.089 -10.662 1.00 72.77 98 GLU A N 1
ATOM 3596 C CA . GLU C 1 98 ? 11.318 -28.407 -11.864 1.00 53.55 98 GLU A CA 1
ATOM 3597 C C . GLU C 1 98 ? 10.754 -27.022 -11.566 1.00 29.71 98 GLU A C 1
ATOM 3598 O O . GLU C 1 98 ? 10.362 -26.308 -12.495 1.00 35.13 98 GLU A O 1
ATOM 3604 N N . PHE C 1 99 ? 10.768 -26.610 -10.305 1.00 45.70 99 PHE A N 1
ATOM 3605 C CA . PHE C 1 99 ? 10.078 -25.411 -9.847 1.00 30.15 99 PHE A CA 1
ATOM 3606 C C . PHE C 1 99 ? 10.925 -24.159 -10.061 1.00 30.37 99 PHE A C 1
ATOM 3607 O O . PHE C 1 99 ? 12.040 -24.055 -9.540 1.00 43.84 99 PHE A O 1
ATOM 3615 N N . ASN C 1 100 ? 10.395 -23.220 -10.850 1.00 42.46 100 ASN A N 1
ATOM 3616 C CA . ASN C 1 100 ? 10.940 -21.870 -10.937 1.00 45.69 100 ASN A CA 1
ATOM 3617 C C . ASN C 1 100 ? 9.835 -20.821 -10.880 1.00 53.07 100 ASN A C 1
ATOM 3618 O O . ASN C 1 100 ? 9.754 -20.046 -9.922 1.00 46.87 100 ASN A O 1
ATOM 3623 N N . ASP C 1 101 ? 8.986 -20.787 -11.905 1.00 37.69 101 ASP A N 1
ATOM 3624 C CA . ASP C 1 101 ? 8.062 -19.677 -12.088 1.00 32.64 101 ASP A CA 1
ATOM 3625 C C . ASP C 1 101 ? 6.852 -19.800 -11.172 1.00 35.55 101 ASP A C 1
ATOM 3626 O O . ASP C 1 101 ? 6.302 -20.887 -10.975 1.00 27.41 101 ASP A O 1
ATOM 3631 N N . VAL C 1 102 ? 6.440 -18.661 -10.624 1.00 63.75 102 VAL A N 1
ATOM 3632 C CA . VAL C 1 102 ? 5.286 -18.545 -9.744 1.00 61.42 102 VAL A CA 1
ATOM 3633 C C . VAL C 1 102 ? 4.357 -17.516 -10.367 1.00 56.77 102 VAL A C 1
ATOM 3634 O O . VAL C 1 102 ? 4.799 -16.405 -10.684 1.00 51.15 102 VAL A O 1
ATOM 3638 N N . TYR C 1 103 ? 3.072 -17.827 -10.474 1.00 50.96 103 TYR A N 1
ATOM 3639 C CA . TYR C 1 103 ? 2.094 -16.872 -10.976 1.00 33.01 103 TYR A CA 1
ATOM 3640 C C . TYR C 1 103 ? 1.113 -16.558 -9.897 1.00 25.78 103 TYR A C 1
ATOM 3641 O O . TYR C 1 103 ? 0.643 -17.429 -9.262 1.00 25.68 103 TYR A O 1
ATOM 3650 N N . LEU C 1 104 ? 0.814 -15.288 -9.726 1.00 26.24 104 LEU A N 1
ATOM 3651 C CA . LEU C 1 104 ? -0.142 -14.808 -8.740 1.00 36.64 104 LEU A CA 1
ATOM 3652 C C . LEU C 1 104 ? -1.326 -14.229 -9.498 1.00 32.73 104 LEU A C 1
ATOM 3653 O O . LEU C 1 104 ? -1.133 -13.467 -10.451 1.00 48.43 104 LEU A O 1
ATOM 3658 N N . VAL C 1 105 ? -2.545 -14.577 -9.090 1.00 25.16 105 VAL A N 1
ATOM 3659 C CA . VAL C 1 105 ? -3.737 -14.018 -9.718 1.00 27.73 105 VAL A CA 1
ATOM 3660 C C . VAL C 1 105 ? -4.441 -13.164 -8.676 1.00 40.81 105 VAL A C 1
ATOM 3661 O O . VAL C 1 105 ? -4.539 -13.544 -7.503 1.00 24.94 105 VAL A O 1
ATOM 3665 N N . THR C 1 106 ? -4.943 -12.017 -9.115 1.00 27.98 106 THR A N 1
ATOM 3666 C CA . THR C 1 106 ? -5.546 -11.034 -8.232 1.00 56.47 106 THR A CA 1
ATOM 3667 C C . THR C 1 106 ? -6.819 -10.497 -8.867 1.00 44.84 106 THR A C 1
ATOM 3668 O O . THR C 1 106 ? -6.928 -10.417 -10.092 1.00 52.11 106 THR A O 1
ATOM 3672 N N . HIS C 1 107 ? -7.767 -10.086 -8.026 1.00 58.49 107 HIS A N 1
ATOM 3673 C CA . HIS C 1 107 ? -8.975 -9.452 -8.537 1.00 63.66 107 HIS A CA 1
ATOM 3674 C C . HIS C 1 107 ? -8.621 -8.122 -9.180 1.00 47.48 107 HIS A C 1
ATOM 3675 O O . HIS C 1 107 ? -8.091 -7.222 -8.519 1.00 30.13 107 HIS A O 1
ATOM 3682 N N . LEU C 1 108 ? -8.909 -7.999 -10.471 1.00 69.37 108 LEU A N 1
ATOM 3683 C CA . LEU C 1 108 ? -8.642 -6.771 -11.204 1.00 61.76 108 LEU A CA 1
ATOM 3684 C C . LEU C 1 108 ? -9.890 -5.902 -11.115 1.00 53.49 108 LEU A C 1
ATOM 3685 O O . LEU C 1 108 ? -10.900 -6.180 -11.771 1.00 58.90 108 LEU A O 1
ATOM 3690 N N . MET C 1 109 ? -9.823 -4.865 -10.291 1.00 49.91 109 MET A N 1
ATOM 3691 C CA . MET C 1 109 ? -10.974 -4.042 -9.961 1.00 55.17 109 MET A CA 1
ATOM 3692 C C . MET C 1 109 ? -10.940 -2.766 -10.796 1.00 53.08 109 MET A C 1
ATOM 3693 O O . MET C 1 109 ? -9.905 -2.390 -11.353 1.00 93.48 109 MET A O 1
ATOM 3698 N N . GLY C 1 110 ? -12.091 -2.098 -10.875 1.00 31.77 110 GLY A N 1
ATOM 3699 C CA . GLY C 1 110 ? -12.367 -1.187 -11.975 1.00 56.40 110 GLY A CA 1
ATOM 3700 C C . GLY C 1 110 ? -11.228 -0.291 -12.424 1.00 64.79 110 GLY A C 1
ATOM 3701 O O . GLY C 1 110 ? -10.827 -0.362 -13.590 1.00 88.63 110 GLY A O 1
ATOM 3702 N N . ALA C 1 111 ? -10.677 0.533 -11.536 1.00 56.24 111 ALA A N 1
ATOM 3703 C CA . ALA C 1 111 ? -9.669 1.490 -11.971 1.00 53.80 111 ALA A CA 1
ATOM 3704 C C . ALA C 1 111 ? -8.800 1.914 -10.798 1.00 42.45 111 ALA A C 1
ATOM 3705 O O . ALA C 1 111 ? -9.179 1.784 -9.632 1.00 52.22 111 ALA A O 1
ATOM 3707 N N . ASP C 1 112 ? -7.624 2.430 -11.141 1.00 53.07 112 ASP A N 1
ATOM 3708 C CA . ASP C 1 112 ? -6.721 3.091 -10.214 1.00 45.44 112 ASP A CA 1
ATOM 3709 C C . ASP C 1 112 ? -7.172 4.523 -9.932 1.00 33.06 112 ASP A C 1
ATOM 3710 O O . ASP C 1 112 ? -7.877 5.148 -10.725 1.00 65.47 112 ASP A O 1
ATOM 3715 N N . LEU C 1 113 ? -6.762 5.040 -8.771 1.00 26.87 113 LEU A N 1
ATOM 3716 C CA . LEU C 1 113 ? -7.330 6.291 -8.284 1.00 41.62 113 LEU A CA 1
ATOM 3717 C C . LEU C 1 113 ? -6.738 7.512 -8.987 1.00 61.48 113 LEU A C 1
ATOM 3718 O O . LEU C 1 113 ? -7.441 8.511 -9.147 1.00 66.48 113 LEU A O 1
ATOM 3723 N N . ASN C 1 114 ? -5.470 7.470 -9.415 1.00 72.12 114 ASN A N 1
ATOM 3724 C CA . ASN C 1 114 ? -4.986 8.484 -10.355 1.00 80.02 114 ASN A CA 1
ATOM 3725 C C . ASN C 1 114 ? -5.962 8.615 -11.511 1.00 87.70 114 ASN A C 1
ATOM 3726 O O . ASN C 1 114 ? -6.386 9.712 -11.890 1.00 109.93 114 ASN A O 1
ATOM 3731 N N . ASN C 1 115 ? -6.321 7.466 -12.073 1.00 77.66 115 ASN A N 1
ATOM 3732 C CA . ASN C 1 115 ? -7.214 7.370 -13.216 1.00 80.80 115 ASN A CA 1
ATOM 3733 C C . ASN C 1 115 ? -8.607 7.908 -12.876 1.00 63.00 115 ASN A C 1
ATOM 3734 O O . ASN C 1 115 ? -9.249 8.563 -13.709 1.00 55.19 115 ASN A O 1
ATOM 3739 N N . ILE C 1 116 ? -9.082 7.653 -11.647 1.00 45.72 116 ILE A N 1
ATOM 3740 C CA . ILE C 1 116 ? -10.437 8.053 -11.240 1.00 72.81 116 ILE A CA 1
ATOM 3741 C C . ILE C 1 116 ? -10.609 9.575 -11.238 1.00 74.42 116 ILE A C 1
ATOM 3742 O O . ILE C 1 116 ? -11.514 10.116 -11.880 1.00 56.34 116 ILE A O 1
ATOM 3747 N N . VAL C 1 117 ? -9.775 10.279 -10.489 1.00 58.07 117 VAL A N 1
ATOM 3748 C CA . VAL C 1 117 ? -9.937 11.717 -10.325 1.00 76.86 117 VAL A CA 1
ATOM 3749 C C . VAL C 1 117 ? -9.722 12.570 -11.593 1.00 99.63 117 VAL A C 1
ATOM 3750 O O . VAL C 1 117 ? -10.180 13.719 -11.635 1.00 97.89 117 VAL A O 1
ATOM 3754 N N . LYS C 1 118 ? -9.055 12.105 -12.657 1.00 103.11 118 LYS A N 1
ATOM 3755 C CA . LYS C 1 118 ? -9.192 12.915 -13.866 1.00 107.55 118 LYS A CA 1
ATOM 3756 C C . LYS C 1 118 ? -10.604 12.808 -14.430 1.00 101.52 118 LYS A C 1
ATOM 3757 O O . LYS C 1 118 ? -11.278 13.824 -14.649 1.00 94.90 118 LYS A O 1
ATOM 3763 N N . CYS C 1 119 ? -11.072 11.577 -14.672 1.00 123.35 119 CYS A N 1
ATOM 3764 C CA . CYS C 1 119 ? -12.263 11.379 -15.495 1.00 113.62 119 CYS A CA 1
ATOM 3765 C C . CYS C 1 119 ? -13.512 11.996 -14.883 1.00 80.13 119 CYS A C 1
ATOM 3766 O O . CYS C 1 119 ? -14.493 12.222 -15.599 1.00 54.88 119 CYS A O 1
ATOM 3769 N N . GLN C 1 120 ? -13.504 12.265 -13.583 1.00 83.57 120 GLN A N 1
ATOM 3770 C CA . GLN C 1 120 ? -14.589 13.007 -12.960 1.00 71.30 120 GLN A CA 1
ATOM 3771 C C . GLN C 1 120 ? -14.058 13.669 -11.695 1.00 68.34 120 GLN A C 1
ATOM 3772 O O . GLN C 1 120 ? -13.099 13.195 -11.081 1.00 59.80 120 GLN A O 1
ATOM 3778 N N . LYS C 1 121 ? -14.703 14.772 -11.326 1.00 69.42 121 LYS A N 1
ATOM 3779 C CA . LYS C 1 121 ? -14.444 15.454 -10.064 1.00 92.55 121 LYS A CA 1
ATOM 3780 C C . LYS C 1 121 ? -15.223 14.820 -8.920 1.00 95.51 121 LYS A C 1
ATOM 3781 O O . LYS C 1 121 ? -16.425 14.558 -9.037 1.00 99.31 121 LYS A O 1
ATOM 3787 N N . LEU C 1 122 ? -14.524 14.575 -7.813 1.00 111.77 122 LEU A N 1
ATOM 3788 C CA . LEU C 1 122 ? -15.068 13.833 -6.686 1.00 113.02 122 LEU A CA 1
ATOM 3789 C C . LEU C 1 122 ? -15.774 14.768 -5.712 1.00 80.13 122 LEU A C 1
ATOM 3790 O O . LEU C 1 122 ? -15.235 15.813 -5.334 1.00 42.86 122 LEU A O 1
ATOM 3795 N N . THR C 1 123 ? -16.982 14.382 -5.316 1.00 49.93 123 THR A N 1
ATOM 3796 C CA . THR C 1 123 ? -17.727 15.084 -4.286 1.00 70.69 123 THR A CA 1
ATOM 3797 C C . THR C 1 123 ? -17.137 14.776 -2.912 1.00 78.68 123 THR A C 1
ATOM 3798 O O . THR C 1 123 ? -16.394 13.808 -2.731 1.00 86.85 123 THR A O 1
ATOM 3802 N N . ASP C 1 124 ? -17.477 15.614 -1.931 1.00 63.93 124 ASP A N 1
ATOM 3803 C CA . ASP C 1 124 ? -17.061 15.320 -0.564 1.00 85.59 124 ASP A CA 1
ATOM 3804 C C . ASP C 1 124 ? -17.584 13.963 -0.114 1.00 57.64 124 ASP A C 1
ATOM 3805 O O . ASP C 1 124 ? -16.921 13.267 0.664 1.00 67.65 124 ASP A O 1
ATOM 3810 N N . ASP C 1 125 ? -18.767 13.571 -0.594 1.00 85.36 125 ASP A N 1
ATOM 3811 C CA . ASP C 1 125 ? -19.325 12.266 -0.253 1.00 80.84 125 ASP A CA 1
ATOM 3812 C C . ASP C 1 125 ? -18.478 11.114 -0.790 1.00 71.24 125 ASP A C 1
ATOM 3813 O O . ASP C 1 125 ? -18.467 10.032 -0.193 1.00 62.66 125 ASP A O 1
ATOM 3818 N N . HIS C 1 126 ? -17.766 11.314 -1.905 1.00 58.54 126 HIS A N 1
ATOM 3819 C CA . HIS C 1 126 ? -16.830 10.295 -2.385 1.00 46.39 126 HIS A CA 1
ATOM 3820 C C . HIS C 1 126 ? -15.583 10.245 -1.513 1.00 31.34 126 HIS A C 1
ATOM 3821 O O . HIS C 1 126 ? -15.246 9.198 -0.947 1.00 62.15 126 HIS A O 1
ATOM 3828 N N . VAL C 1 127 ? -14.884 11.378 -1.395 1.00 44.68 127 VAL A N 1
ATOM 3829 C CA . VAL C 1 127 ? -13.652 11.421 -0.608 1.00 56.45 127 VAL A CA 1
ATOM 3830 C C . VAL C 1 127 ? -13.898 10.820 0.765 1.00 46.41 127 VAL A C 1
ATOM 3831 O O . VAL C 1 127 ? -13.152 9.955 1.236 1.00 59.20 127 VAL A O 1
ATOM 3835 N N . GLN C 1 128 ? -14.959 11.279 1.424 1.00 45.66 128 GLN A N 1
ATOM 3836 C CA . GLN C 1 128 ? -15.334 10.741 2.722 1.00 41.87 128 GLN A CA 1
ATOM 3837 C C . GLN C 1 128 ? -15.379 9.220 2.668 1.00 44.12 128 GLN A C 1
ATOM 3838 O O . GLN C 1 128 ? -14.672 8.532 3.413 1.00 47.61 128 GLN A O 1
ATOM 3844 N N . PHE C 1 129 ? -16.216 8.679 1.779 1.00 41.40 129 PHE A N 1
ATOM 3845 C CA . PHE C 1 129 ? -16.372 7.232 1.691 1.00 31.27 129 PHE A CA 1
ATOM 3846 C C . PHE C 1 129 ? -15.078 6.554 1.238 1.00 42.84 129 PHE A C 1
ATOM 3847 O O . PHE C 1 129 ? -14.746 5.482 1.745 1.00 48.82 129 PHE A O 1
ATOM 3855 N N . LEU C 1 130 ? -14.297 7.187 0.352 1.00 56.79 130 LEU A N 1
ATOM 3856 C CA . LEU C 1 130 ? -13.032 6.585 -0.078 1.00 31.86 130 LEU A CA 1
ATOM 3857 C C . LEU C 1 130 ? -12.031 6.509 1.068 1.00 44.63 130 LEU A C 1
ATOM 3858 O O . LEU C 1 130 ? -11.441 5.452 1.321 1.00 52.46 130 LEU A O 1
ATOM 3863 N N . ILE C 1 131 ? -11.823 7.621 1.775 1.00 56.82 131 ILE A N 1
ATOM 3864 C CA . ILE C 1 131 ? -10.860 7.625 2.871 1.00 58.94 131 ILE A CA 1
ATOM 3865 C C . ILE C 1 131 ? -11.304 6.676 3.971 1.00 44.59 131 ILE A C 1
ATOM 3866 O O . ILE C 1 131 ? -10.468 6.105 4.682 1.00 49.71 131 ILE A O 1
ATOM 3871 N N . TYR C 1 132 ? -12.614 6.484 4.133 1.00 29.81 132 TYR A N 1
ATOM 3872 C CA . TYR C 1 132 ? -13.095 5.583 5.173 1.00 30.17 132 TYR A CA 1
ATOM 3873 C C . TYR C 1 132 ? -12.589 4.156 4.979 1.00 37.69 132 TYR A C 1
ATOM 3874 O O . TYR C 1 132 ? -12.197 3.502 5.951 1.00 54.81 132 TYR A O 1
ATOM 3883 N N . GLN C 1 133 ? -12.581 3.667 3.765 1.00 34.24 133 GLN A N 1
ATOM 3884 C CA . GLN C 1 133 ? -12.163 2.307 3.501 1.00 32.58 133 GLN A CA 1
ATOM 3885 C C . GLN C 1 133 ? -10.701 2.062 3.576 1.00 33.89 133 GLN A C 1
ATOM 3886 O O . GLN C 1 133 ? -10.274 1.014 3.950 1.00 34.36 133 GLN A O 1
ATOM 3892 N N . ILE C 1 134 ? -9.931 3.042 3.206 1.00 32.02 134 ILE A N 1
ATOM 3893 C CA . ILE C 1 134 ? -8.480 2.961 3.319 1.00 32.20 134 ILE A CA 1
ATOM 3894 C C . ILE C 1 134 ? -8.088 2.720 4.770 1.00 37.48 134 ILE A C 1
ATOM 3895 O O . ILE C 1 134 ? -7.313 1.808 5.083 1.00 48.17 134 ILE A O 1
ATOM 3900 N N . LEU C 1 135 ? -8.622 3.539 5.677 1.00 32.43 135 LEU A N 1
ATOM 3901 C CA . LEU C 1 135 ? -8.361 3.351 7.099 1.00 32.96 135 LEU A CA 1
ATOM 3902 C C . LEU C 1 135 ? -8.905 2.016 7.586 1.00 32.93 135 LEU A C 1
ATOM 3903 O O . LEU C 1 135 ? -8.263 1.330 8.389 1.00 33.23 135 LEU A O 1
ATOM 3908 N N . ARG C 1 136 ? -10.091 1.634 7.116 1.00 37.47 136 ARG A N 1
ATOM 3909 C CA . ARG C 1 136 ? -10.669 0.359 7.520 1.00 37.58 136 ARG A CA 1
ATOM 3910 C C . ARG C 1 136 ? -9.787 -0.797 7.071 1.00 37.09 136 ARG A C 1
ATOM 3911 O O . ARG C 1 136 ? -9.710 -1.823 7.756 1.00 59.04 136 ARG A O 1
ATOM 3919 N N . GLY C 1 137 ? -9.121 -0.651 5.923 1.00 30.98 137 GLY A N 1
ATOM 3920 C CA . GLY C 1 137 ? -8.156 -1.654 5.503 1.00 30.76 137 GLY A CA 1
ATOM 3921 C C . GLY C 1 137 ? -6.862 -1.596 6.295 1.00 39.49 137 GLY A C 1
ATOM 3922 O O . GLY C 1 137 ? -6.270 -2.634 6.602 1.00 50.80 137 GLY A O 1
ATOM 3923 N N . LEU C 1 138 ? -6.401 -0.388 6.637 1.00 49.58 138 LEU A N 1
ATOM 3924 C CA . LEU C 1 138 ? -5.181 -0.274 7.433 1.00 32.15 138 LEU A CA 1
ATOM 3925 C C . LEU C 1 138 ? -5.375 -0.849 8.826 1.00 32.79 138 LEU A C 1
ATOM 3926 O O . LEU C 1 138 ? -4.482 -1.523 9.354 1.00 53.00 138 LEU A O 1
ATOM 3931 N N . LYS C 1 139 ? -6.528 -0.582 9.443 1.00 31.23 139 LYS A N 1
ATOM 3932 C CA . LYS C 1 139 ? -6.803 -1.131 10.765 1.00 43.68 139 LYS A CA 1
ATOM 3933 C C . LYS C 1 139 ? -6.484 -2.617 10.815 1.00 56.29 139 LYS A C 1
ATOM 3934 O O . LYS C 1 139 ? -5.795 -3.086 11.728 1.00 82.50 139 LYS A O 1
ATOM 3940 N N . TYR C 1 140 ? -6.904 -3.298 9.768 1.00 62.52 140 TYR A N 1
ATOM 3941 C CA . TYR C 1 140 ? -6.707 -4.729 9.538 1.00 67.18 140 TYR A CA 1
ATOM 3942 C C . TYR C 1 140 ? -5.279 -5.058 9.224 1.00 62.71 140 TYR A C 1
ATOM 3943 O O . TYR C 1 140 ? -4.725 -5.975 9.757 1.00 30.61 140 TYR A O 1
ATOM 3952 N N . ILE C 1 141 ? -4.689 -4.316 8.319 1.00 56.61 141 ILE A N 1
ATOM 3953 C CA . ILE C 1 141 ? -3.298 -4.566 7.947 1.00 37.09 141 ILE A CA 1
ATOM 3954 C C . ILE C 1 141 ? -2.402 -4.386 9.166 1.00 30.69 141 ILE A C 1
ATOM 3955 O O . ILE C 1 141 ? -1.523 -5.210 9.442 1.00 49.48 141 ILE A O 1
ATOM 3960 N N . HIS C 1 142 ? -2.624 -3.311 9.926 1.00 30.42 142 HIS A N 1
ATOM 3961 C CA . HIS C 1 142 ? -1.811 -3.056 11.110 1.00 30.96 142 HIS A CA 1
ATOM 3962 C C . HIS C 1 142 ? -2.065 -4.070 12.222 1.00 31.21 142 HIS A C 1
ATOM 3963 O O . HIS C 1 142 ? -1.140 -4.396 12.975 1.00 38.54 142 HIS A O 1
ATOM 3970 N N . SER C 1 143 ? -3.294 -4.579 12.353 1.00 34.10 143 SER A N 1
ATOM 3971 C CA . SER C 1 143 ? -3.550 -5.586 13.378 1.00 34.34 143 SER A CA 1
ATOM 3972 C C . SER C 1 143 ? -2.822 -6.888 13.077 1.00 44.80 143 SER A C 1
ATOM 3973 O O . SER C 1 143 ? -2.610 -7.693 13.990 1.00 34.13 143 SER A O 1
ATOM 3976 N N . ALA C 1 144 ? -2.437 -7.108 11.822 1.00 59.32 144 ALA A N 1
ATOM 3977 C CA . ALA C 1 144 ? -1.638 -8.262 11.441 1.00 50.11 144 ALA A CA 1
ATOM 3978 C C . ALA C 1 144 ? -0.150 -8.026 11.647 1.00 70.06 144 ALA A C 1
ATOM 3979 O O . ALA C 1 144 ? 0.660 -8.867 11.244 1.00 89.08 144 ALA A O 1
ATOM 3981 N N . ASP C 1 145 ? 0.218 -6.898 12.253 1.00 46.12 145 ASP A N 1
ATOM 3982 C CA . ASP C 1 145 ? 1.615 -6.543 12.482 1.00 65.78 145 ASP A CA 1
ATOM 3983 C C . ASP C 1 145 ? 2.341 -6.323 11.157 1.00 30.49 145 ASP A C 1
ATOM 3984 O O . ASP C 1 145 ? 3.523 -6.641 11.013 1.00 53.05 145 ASP A O 1
ATOM 3989 N N . ILE C 1 146 ? 1.625 -5.761 10.184 1.00 40.43 146 ILE A N 1
ATOM 3990 C CA . ILE C 1 146 ? 2.184 -5.434 8.880 1.00 34.90 146 ILE A CA 1
ATOM 3991 C C . ILE C 1 146 ? 2.226 -3.922 8.753 1.00 42.11 146 ILE A C 1
ATOM 3992 O O . ILE C 1 146 ? 1.388 -3.207 9.315 1.00 40.13 146 ILE A O 1
ATOM 3997 N N . ILE C 1 147 ? 3.212 -3.431 8.011 1.00 46.76 147 ILE A N 1
ATOM 3998 C CA . ILE C 1 147 ? 3.256 -2.036 7.606 1.00 52.04 147 ILE A CA 1
ATOM 3999 C C . ILE C 1 147 ? 3.233 -2.016 6.086 1.00 47.03 147 ILE A C 1
ATOM 4000 O O . ILE C 1 147 ? 4.171 -2.498 5.439 1.00 62.99 147 ILE A O 1
ATOM 4005 N N . HIS C 1 148 ? 2.163 -1.469 5.513 1.00 52.77 148 HIS A N 1
ATOM 4006 C CA . HIS C 1 148 ? 2.104 -1.291 4.069 1.00 49.25 148 HIS A CA 1
ATOM 4007 C C . HIS C 1 148 ? 3.064 -0.186 3.671 1.00 87.85 148 HIS A C 1
ATOM 4008 O O . HIS C 1 148 ? 2.889 0.964 4.074 1.00 126.72 148 HIS A O 1
ATOM 4015 N N . ARG C 1 149 ? 4.062 -0.510 2.870 1.00 74.86 149 ARG A N 1
ATOM 4016 C CA . ARG C 1 149 ? 5.071 0.468 2.507 1.00 86.70 149 ARG A CA 1
ATOM 4017 C C . ARG C 1 149 ? 4.734 0.999 1.125 1.00 88.70 149 ARG A C 1
ATOM 4018 O O . ARG C 1 149 ? 4.443 0.220 0.211 1.00 117.46 149 ARG A O 1
ATOM 4026 N N . ASP C 1 150 ? 4.714 2.322 0.999 1.00 43.65 150 ASP A N 1
ATOM 4027 C CA . ASP C 1 150 ? 4.359 2.975 -0.252 1.00 76.34 150 ASP A CA 1
ATOM 4028 C C . ASP C 1 150 ? 2.975 3.404 -0.736 1.00 60.02 150 ASP A C 1
ATOM 4029 O O . ASP C 1 150 ? 2.742 3.533 -1.943 1.00 47.31 150 ASP A O 1
ATOM 4034 N N . LEU C 1 151 ? 2.053 3.630 0.204 1.00 88.14 151 LEU A N 1
ATOM 4035 C CA . LEU C 1 151 ? 0.656 3.857 -0.153 1.00 69.22 151 LEU A CA 1
ATOM 4036 C C . LEU C 1 151 ? 0.586 5.085 -1.043 1.00 50.44 151 LEU A C 1
ATOM 4037 O O . LEU C 1 151 ? 0.952 6.188 -0.621 1.00 39.67 151 LEU A O 1
ATOM 4042 N N . LYS C 1 152 ? 0.124 4.894 -2.265 1.00 59.70 152 LYS A N 1
ATOM 4043 C CA . LYS C 1 152 ? -0.031 5.980 -3.214 1.00 57.69 152 LYS A CA 1
ATOM 4044 C C . LYS C 1 152 ? -1.271 5.714 -4.047 1.00 49.45 152 LYS A C 1
ATOM 4045 O O . LYS C 1 152 ? -1.748 4.575 -4.116 1.00 44.87 152 LYS A O 1
ATOM 4051 N N . PRO C 1 153 ? -1.830 6.745 -4.679 1.00 68.90 153 PRO A N 1
ATOM 4052 C CA . PRO C 1 153 ? -3.037 6.530 -5.494 1.00 45.70 153 PRO A CA 1
ATOM 4053 C C . PRO C 1 153 ? -2.902 5.413 -6.513 1.00 62.86 153 PRO A C 1
ATOM 4054 O O . PRO C 1 153 ? -3.876 4.693 -6.753 1.00 63.95 153 PRO A O 1
ATOM 4058 N N . SER C 1 154 ? -1.724 5.240 -7.122 1.00 69.65 154 SER A N 1
ATOM 4059 C CA . SER C 1 154 ? -1.548 4.163 -8.092 1.00 49.55 154 SER A CA 1
ATOM 4060 C C . SER C 1 154 ? -1.853 2.787 -7.498 1.00 51.27 154 SER A C 1
ATOM 4061 O O . SER C 1 154 ? -2.119 1.845 -8.252 1.00 38.48 154 SER A O 1
ATOM 4064 N N . ASN C 1 155 ? -1.818 2.647 -6.171 1.00 43.51 155 ASN A N 1
ATOM 4065 C CA . ASN C 1 155 ? -2.020 1.367 -5.504 1.00 46.32 155 ASN A CA 1
ATOM 4066 C C . ASN C 1 155 ? -3.409 1.215 -4.888 1.00 49.29 155 ASN A C 1
ATOM 4067 O O . ASN C 1 155 ? -3.624 0.287 -4.102 1.00 43.28 155 ASN A O 1
ATOM 4072 N N . LEU C 1 156 ? -4.348 2.106 -5.206 1.00 44.89 156 LEU A N 1
ATOM 4073 C CA . LEU C 1 156 ? -5.710 2.040 -4.680 1.00 42.81 156 LEU A CA 1
ATOM 4074 C C . LEU C 1 156 ? -6.666 1.785 -5.841 1.00 37.18 156 LEU A C 1
ATOM 4075 O O . LEU C 1 156 ? -6.896 2.672 -6.670 1.00 56.80 156 LEU A O 1
ATOM 4080 N N . ALA C 1 157 ? -7.224 0.578 -5.895 1.00 30.06 157 ALA A N 1
ATOM 4081 C CA . ALA C 1 157 ? -8.205 0.229 -6.914 1.00 34.42 157 ALA A CA 1
ATOM 4082 C C . ALA C 1 157 ? -9.592 0.686 -6.486 1.00 47.98 157 ALA A C 1
ATOM 4083 O O . ALA C 1 157 ? -9.943 0.617 -5.306 1.00 33.49 157 ALA A O 1
ATOM 4085 N N . VAL C 1 158 ? -10.386 1.159 -7.447 1.00 54.06 158 VAL A N 1
ATOM 4086 C CA . VAL C 1 158 ? -11.736 1.625 -7.160 1.00 32.12 158 VAL A CA 1
ATOM 4087 C C . VAL C 1 158 ? -12.638 1.219 -8.319 1.00 30.02 158 VAL A C 1
ATOM 4088 O O . VAL C 1 158 ? -12.189 1.105 -9.463 1.00 47.45 158 VAL A O 1
ATOM 4092 N N . ASN C 1 159 ? -13.919 0.998 -8.028 1.00 33.05 159 ASN A N 1
ATOM 4093 C CA . ASN C 1 159 ? -14.886 0.669 -9.072 1.00 37.53 159 ASN A CA 1
ATOM 4094 C C . ASN C 1 159 ? -15.974 1.747 -9.113 1.00 53.91 159 ASN A C 1
ATOM 4095 O O . ASN C 1 159 ? -15.894 2.768 -8.424 1.00 49.69 159 ASN A O 1
ATOM 4100 N N . GLU C 1 160 ? -17.005 1.505 -9.925 1.00 69.31 160 GLU A N 1
ATOM 4101 C CA . GLU C 1 160 ? -17.983 2.539 -10.241 1.00 79.88 160 GLU A CA 1
ATOM 4102 C C . GLU C 1 160 ? -18.935 2.821 -9.089 1.00 62.68 160 GLU A C 1
ATOM 4103 O O . GLU C 1 160 ? -19.536 3.901 -9.051 1.00 58.79 160 GLU A O 1
ATOM 4109 N N . ASP C 1 161 ? -19.091 1.880 -8.162 1.00 60.88 161 ASP A N 1
ATOM 4110 C CA . ASP C 1 161 ? -19.872 2.096 -6.954 1.00 79.42 161 ASP A CA 1
ATOM 4111 C C . ASP C 1 161 ? -19.048 2.741 -5.847 1.00 83.07 161 ASP A C 1
ATOM 4112 O O . ASP C 1 161 ? -19.526 2.849 -4.714 1.00 48.14 161 ASP A O 1
ATOM 4117 N N . CYS C 1 162 ? -17.823 3.170 -6.159 1.00 82.79 162 CYS A N 1
ATOM 4118 C CA . CYS C 1 162 ? -16.922 3.819 -5.209 1.00 60.67 162 CYS A CA 1
ATOM 4119 C C . CYS C 1 162 ? -16.403 2.841 -4.154 1.00 46.93 162 CYS A C 1
ATOM 4120 O O . CYS C 1 162 ? -16.048 3.244 -3.046 1.00 82.84 162 CYS A O 1
ATOM 4123 N N . GLU C 1 163 ? -16.352 1.551 -4.482 1.00 42.02 163 GLU A N 1
ATOM 4124 C CA . GLU C 1 163 ? -15.705 0.574 -3.617 1.00 35.23 163 GLU A CA 1
ATOM 4125 C C . GLU C 1 163 ? -14.201 0.574 -3.866 1.00 46.60 163 GLU A C 1
ATOM 4126 O O . GLU C 1 163 ? -13.742 0.803 -4.986 1.00 62.14 163 GLU A O 1
ATOM 4132 N N . LEU C 1 164 ? -13.433 0.345 -2.800 1.00 67.66 164 LEU A N 1
ATOM 4133 C CA . LEU C 1 164 ? -11.981 0.475 -2.834 1.00 55.67 164 LEU A CA 1
ATOM 4134 C C . LEU C 1 164 ? -11.295 -0.747 -2.240 1.00 48.84 164 LEU A C 1
ATOM 4135 O O . LEU C 1 164 ? -11.851 -1.440 -1.383 1.00 44.69 164 LEU A O 1
ATOM 4140 N N . LYS C 1 165 ? -10.072 -1.003 -2.709 1.00 34.70 165 LYS A N 1
ATOM 4141 C CA . LYS C 1 165 ? -9.190 -1.992 -2.103 1.00 30.66 165 LYS A CA 1
ATOM 4142 C C . LYS C 1 165 ? -7.742 -1.531 -2.166 1.00 31.54 165 LYS A C 1
ATOM 4143 O O . LYS C 1 165 ? -7.307 -0.941 -3.159 1.00 45.13 165 LYS A O 1
ATOM 4149 N N . ILE C 1 166 ? -7.003 -1.812 -1.091 1.00 26.18 166 ILE A N 1
ATOM 4150 C CA . ILE C 1 166 ? -5.560 -1.602 -1.050 1.00 33.29 166 ILE A CA 1
ATOM 4151 C C . ILE C 1 166 ? -4.866 -2.802 -1.675 1.00 40.74 166 ILE A C 1
ATOM 4152 O O . ILE C 1 166 ? -5.219 -3.956 -1.403 1.00 40.74 166 ILE A O 1
ATOM 4157 N N . LEU C 1 167 ? -3.871 -2.535 -2.517 1.00 44.48 167 LEU A N 1
ATOM 4158 C CA . LEU C 1 167 ? -3.129 -3.585 -3.198 1.00 66.99 167 LEU A CA 1
ATOM 4159 C C . LEU C 1 167 ? -1.652 -3.216 -3.271 1.00 70.11 167 LEU A C 1
ATOM 4160 O O . LEU C 1 167 ? -1.246 -2.102 -2.928 1.00 65.56 167 LEU A O 1
ATOM 4165 N N . ASP C 1 168 ? -0.846 -4.179 -3.728 1.00 81.80 168 ASP A N 1
ATOM 4166 C CA . ASP C 1 168 ? 0.579 -3.979 -4.004 1.00 110.84 168 ASP A CA 1
ATOM 4167 C C . ASP C 1 168 ? 1.319 -3.485 -2.758 1.00 76.95 168 ASP A C 1
ATOM 4168 O O . ASP C 1 168 ? 1.666 -2.309 -2.637 1.00 69.08 168 ASP A O 1
ATOM 4173 N N . PHE C 1 169 ? 1.555 -4.405 -1.822 1.00 73.80 169 PHE A N 1
ATOM 4174 C CA . PHE C 1 169 ? 2.256 -3.941 -0.636 1.00 79.98 169 PHE A CA 1
ATOM 4175 C C . PHE C 1 169 ? 3.747 -3.838 -0.945 1.00 84.93 169 PHE A C 1
ATOM 4176 O O . PHE C 1 169 ? 4.257 -4.446 -1.890 1.00 111.64 169 PHE A O 1
ATOM 4184 N N . GLY C 1 170 ? 4.449 -3.057 -0.131 1.00 58.61 170 GLY A N 1
ATOM 4185 C CA . GLY C 1 170 ? 5.878 -2.871 -0.316 1.00 66.16 170 GLY A CA 1
ATOM 4186 C C . GLY C 1 170 ? 6.699 -4.029 0.219 1.00 71.23 170 GLY A C 1
ATOM 4187 O O . GLY C 1 170 ? 6.795 -4.229 1.430 1.00 69.80 170 GLY A O 1
ATOM 4188 N N . ARG C 1 186 ? 5.484 8.096 -4.001 1.00 89.17 186 ARG A N 1
ATOM 4189 C CA . ARG C 1 186 ? 6.874 8.530 -3.941 1.00 89.02 186 ARG A CA 1
ATOM 4190 C C . ARG C 1 186 ? 6.946 9.963 -3.433 1.00 86.39 186 ARG A C 1
ATOM 4191 O O . ARG C 1 186 ? 7.938 10.361 -2.820 1.00 42.27 186 ARG A O 1
ATOM 4199 N N . TRP C 1 187 ? 5.890 10.739 -3.687 1.00 94.85 187 TRP A N 1
ATOM 4200 C CA . TRP C 1 187 ? 5.742 12.015 -3.004 1.00 71.52 187 TRP A CA 1
ATOM 4201 C C . TRP C 1 187 ? 5.001 11.854 -1.683 1.00 43.75 187 TRP A C 1
ATOM 4202 O O . TRP C 1 187 ? 4.965 12.798 -0.886 1.00 63.08 187 TRP A O 1
ATOM 4213 N N . TYR C 1 188 ? 4.418 10.681 -1.442 1.00 49.99 188 TYR A N 1
ATOM 4214 C CA . TYR C 1 188 ? 3.483 10.442 -0.353 1.00 71.76 188 TYR A CA 1
ATOM 4215 C C . TYR C 1 188 ? 4.151 9.776 0.839 1.00 82.15 188 TYR A C 1
ATOM 4216 O O . TYR C 1 188 ? 3.459 9.302 1.746 1.00 96.70 188 TYR A O 1
ATOM 4225 N N . ARG C 1 189 ? 5.477 9.728 0.850 1.00 56.19 189 ARG A N 1
ATOM 4226 C CA . ARG C 1 189 ? 6.222 8.838 1.724 1.00 61.27 189 ARG A CA 1
ATOM 4227 C C . ARG C 1 189 ? 6.620 9.606 2.980 1.00 55.09 189 ARG A C 1
ATOM 4228 O O . ARG C 1 189 ? 7.143 10.722 2.888 1.00 40.84 189 ARG A O 1
ATOM 4236 N N . ALA C 1 190 ? 6.355 9.021 4.147 1.00 85.60 190 ALA A N 1
ATOM 4237 C CA . ALA C 1 190 ? 6.567 9.735 5.398 1.00 60.55 190 ALA A CA 1
ATOM 4238 C C . ALA C 1 190 ? 8.017 10.209 5.514 1.00 71.83 190 ALA A C 1
ATOM 4239 O O . ALA C 1 190 ? 8.940 9.529 5.056 1.00 84.85 190 ALA A O 1
ATOM 4241 N N . PRO C 1 191 ? 8.246 11.377 6.123 1.00 69.23 191 PRO A N 1
ATOM 4242 C CA . PRO C 1 191 ? 9.631 11.869 6.239 1.00 57.00 191 PRO A CA 1
ATOM 4243 C C . PRO C 1 191 ? 10.580 10.905 6.934 1.00 47.97 191 PRO A C 1
ATOM 4244 O O . PRO C 1 191 ? 11.696 10.684 6.450 1.00 66.66 191 PRO A O 1
ATOM 4248 N N . GLU C 1 192 ? 10.173 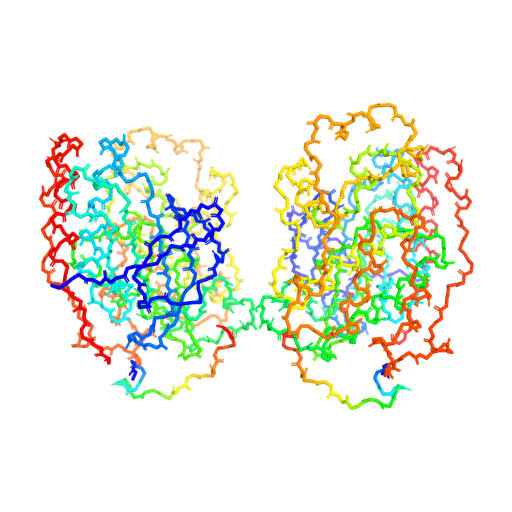10.327 8.066 1.00 37.06 192 GLU A N 1
ATOM 4249 C CA . GLU C 1 192 ? 11.105 9.545 8.872 1.00 68.94 192 GLU A CA 1
ATOM 4250 C C . GLU C 1 192 ? 11.692 8.346 8.131 1.00 72.37 192 GLU A C 1
ATOM 4251 O O . GLU C 1 192 ? 12.738 7.840 8.553 1.00 75.99 192 GLU A O 1
ATOM 4257 N N . ILE C 1 193 ? 11.067 7.868 7.054 1.00 99.90 193 ILE A N 1
ATOM 4258 C CA . ILE C 1 193 ? 11.678 6.791 6.274 1.00 94.70 193 ILE A CA 1
ATOM 4259 C C . ILE C 1 193 ? 12.749 7.347 5.349 1.00 111.57 193 ILE A C 1
ATOM 4260 O O . ILE C 1 193 ? 13.921 6.956 5.407 1.00 103.60 193 ILE A O 1
ATOM 4265 N N . MET C 1 194 ? 12.351 8.274 4.478 1.00 127.68 194 MET A N 1
ATOM 4266 C CA . MET C 1 194 ? 13.247 8.812 3.462 1.00 123.46 194 MET A CA 1
ATOM 4267 C C . MET C 1 194 ? 14.521 9.389 4.068 1.00 104.98 194 MET A C 1
ATOM 4268 O O . MET C 1 194 ? 15.530 9.502 3.363 1.00 82.79 194 MET A O 1
ATOM 4273 N N . LEU C 1 195 ? 14.501 9.762 5.348 1.00 112.59 195 LEU A N 1
ATOM 4274 C CA . LEU C 1 195 ? 15.694 10.239 6.036 1.00 107.33 195 LEU A CA 1
ATOM 4275 C C . LEU C 1 195 ? 16.323 9.165 6.914 1.00 88.17 195 LEU A C 1
ATOM 4276 O O . LEU C 1 195 ? 17.325 9.437 7.583 1.00 98.17 195 LEU A O 1
ATOM 4281 N N . ASN C 1 196 ? 15.761 7.957 6.921 1.00 81.75 196 ASN A N 1
ATOM 4282 C CA . ASN C 1 196 ? 16.294 6.834 7.692 1.00 91.74 196 ASN A CA 1
ATOM 4283 C C . ASN C 1 196 ? 16.565 7.236 9.141 1.00 77.40 196 ASN A C 1
ATOM 4284 O O . ASN C 1 196 ? 17.640 6.991 9.692 1.00 88.64 196 ASN A O 1
ATOM 4289 N N . TRP C 1 197 ? 15.563 7.859 9.765 1.00 66.61 197 TRP A N 1
ATOM 4290 C CA . TRP C 1 197 ? 15.715 8.321 11.142 1.00 83.15 197 TRP A CA 1
ATOM 4291 C C . TRP C 1 197 ? 15.830 7.160 12.123 1.00 97.08 197 TRP A C 1
ATOM 4292 O O . TRP C 1 197 ? 16.766 7.110 12.931 1.00 118.27 197 TRP A O 1
ATOM 4303 N N . MET C 1 198 ? 14.894 6.220 12.072 1.00 58.74 198 MET A N 1
ATOM 4304 C CA . MET C 1 198 ? 14.722 5.258 13.154 1.00 73.73 198 MET A CA 1
ATOM 4305 C C . MET C 1 198 ? 13.993 4.034 12.613 1.00 73.47 198 MET A C 1
ATOM 4306 O O . MET C 1 198 ? 13.885 3.842 11.398 1.00 55.97 198 MET A O 1
ATOM 4311 N N . HIS C 1 199 ? 13.512 3.188 13.521 1.00 81.65 199 HIS A N 1
ATOM 4312 C CA . HIS C 1 199 ? 12.621 2.104 13.138 1.00 87.57 199 HIS A CA 1
ATOM 4313 C C . HIS C 1 199 ? 11.211 2.640 12.925 1.00 81.46 199 HIS A C 1
ATOM 4314 O O . HIS C 1 199 ? 10.759 3.562 13.609 1.00 66.02 199 HIS A O 1
ATOM 4321 N N . TYR C 1 200 ? 10.516 2.040 11.967 1.00 67.07 200 TYR A N 1
ATOM 4322 C CA . TYR C 1 200 ? 9.335 2.629 11.357 1.00 54.60 200 TYR A CA 1
ATOM 4323 C C . TYR C 1 200 ? 8.095 1.963 11.939 1.00 73.25 200 TYR A C 1
ATOM 4324 O O . TYR C 1 200 ? 7.983 0.733 11.911 1.00 93.25 200 TYR A O 1
ATOM 4333 N N . ASN C 1 201 ? 7.168 2.762 12.460 1.00 97.70 201 ASN A N 1
ATOM 4334 C CA . ASN C 1 201 ? 5.981 2.205 13.088 1.00 88.44 201 ASN A CA 1
ATOM 4335 C C . ASN C 1 201 ? 4.819 2.171 12.097 1.00 102.84 201 ASN A C 1
ATOM 4336 O O . ASN C 1 201 ? 4.929 2.591 10.943 1.00 111.31 201 ASN A O 1
ATOM 4341 N N . GLN C 1 202 ? 3.683 1.658 12.577 1.00 93.63 202 GLN A N 1
ATOM 4342 C CA . GLN C 1 202 ? 2.509 1.478 11.728 1.00 78.80 202 GLN A CA 1
ATOM 4343 C C . GLN C 1 202 ? 2.061 2.788 11.100 1.00 81.65 202 GLN A C 1
ATOM 4344 O O . GLN C 1 202 ? 1.558 2.797 9.971 1.00 76.05 202 GLN A O 1
ATOM 4350 N N . THR C 1 203 ? 2.238 3.898 11.810 1.00 100.55 203 THR A N 1
ATOM 4351 C CA . THR C 1 203 ? 1.610 5.162 11.450 1.00 85.67 203 THR A CA 1
ATOM 4352 C C . THR C 1 203 ? 2.301 5.883 10.301 1.00 66.17 203 THR A C 1
ATOM 4353 O O . THR C 1 203 ? 1.892 6.998 9.960 1.00 51.57 203 THR A O 1
ATOM 4357 N N . VAL C 1 204 ? 3.329 5.288 9.694 1.00 48.22 204 VAL A N 1
ATOM 4358 C CA . VAL C 1 204 ? 3.882 5.860 8.470 1.00 44.20 204 VAL A CA 1
ATOM 4359 C C . VAL C 1 204 ? 2.853 5.778 7.353 1.00 45.53 204 VAL A C 1
ATOM 4360 O O . VAL C 1 204 ? 2.861 6.596 6.424 1.00 51.06 204 VAL A O 1
ATOM 4364 N N . ASP C 1 205 ? 1.958 4.789 7.421 1.00 55.90 205 ASP A N 1
ATOM 4365 C CA . ASP C 1 205 ? 0.876 4.683 6.451 1.00 40.19 205 ASP A CA 1
ATOM 4366 C C . ASP C 1 205 ? -0.161 5.772 6.666 1.00 39.21 205 ASP A C 1
ATOM 4367 O O . ASP C 1 205 ? -0.815 6.207 5.712 1.00 58.00 205 ASP A O 1
ATOM 4372 N N . ILE C 1 206 ? -0.320 6.223 7.910 1.00 52.02 206 ILE A N 1
ATOM 4373 C CA . ILE C 1 206 ? -1.273 7.282 8.206 1.00 54.76 206 ILE A CA 1
ATOM 4374 C C . ILE C 1 206 ? -0.827 8.589 7.567 1.00 52.50 206 ILE A C 1
ATOM 4375 O O . ILE C 1 206 ? -1.663 9.402 7.153 1.00 55.03 206 ILE A O 1
ATOM 4380 N N . TRP C 1 207 ? 0.484 8.815 7.468 1.00 53.65 207 TRP A N 1
ATOM 4381 C CA . TRP C 1 207 ? 0.979 9.971 6.730 1.00 49.53 207 TRP A CA 1
ATOM 4382 C C . TRP C 1 207 ? 0.493 9.933 5.287 1.00 30.79 207 TRP A C 1
ATOM 4383 O O . TRP C 1 207 ? -0.075 10.909 4.781 1.00 30.69 207 TRP A O 1
ATOM 4394 N N . SER C 1 208 ? 0.700 8.799 4.613 1.00 38.13 208 SER A N 1
ATOM 4395 C CA . SER C 1 208 ? 0.290 8.671 3.219 1.00 47.36 208 SER A CA 1
ATOM 4396 C C . SER C 1 208 ? -1.205 8.904 3.064 1.00 37.40 208 SER A C 1
ATOM 4397 O O . SER C 1 208 ? -1.639 9.608 2.145 1.00 48.08 208 SER A O 1
ATOM 4400 N N . VAL C 1 209 ? -2.011 8.317 3.952 1.00 35.69 209 VAL A N 1
ATOM 4401 C CA . VAL C 1 209 ? -3.446 8.582 3.939 1.00 44.21 209 VAL A CA 1
ATOM 4402 C C . VAL C 1 209 ? -3.708 10.074 4.075 1.00 38.21 209 VAL A C 1
ATOM 4403 O O . VAL C 1 209 ? -4.649 10.610 3.477 1.00 46.67 209 VAL A O 1
ATOM 4407 N N . GLY C 1 210 ? -2.886 10.768 4.861 1.00 46.37 210 GLY A N 1
ATOM 4408 C CA . GLY C 1 210 ? -3.028 12.209 4.958 1.00 60.73 210 GLY A CA 1
ATOM 4409 C C . GLY C 1 210 ? -2.679 12.893 3.652 1.00 64.05 210 GLY A C 1
ATOM 4410 O O . GLY C 1 210 ? -3.373 13.817 3.217 1.00 41.34 210 GLY A O 1
ATOM 4411 N N . CYS C 1 211 ? -1.597 12.449 3.007 1.00 50.67 211 CYS A N 1
ATOM 4412 C CA . CYS C 1 211 ? -1.252 12.969 1.689 1.00 54.16 211 CYS A CA 1
ATOM 4413 C C . CYS C 1 211 ? -2.328 12.632 0.661 1.00 54.94 211 CYS A C 1
ATOM 4414 O O . CYS C 1 211 ? -2.698 13.482 -0.158 1.00 52.57 211 CYS A O 1
ATOM 4417 N N . ILE C 1 212 ? -2.840 11.398 0.682 1.00 58.23 212 ILE A N 1
ATOM 4418 C CA . ILE C 1 212 ? -3.852 11.001 -0.296 1.00 44.14 212 ILE A CA 1
ATOM 4419 C C . ILE C 1 212 ? -5.146 11.772 -0.066 1.00 40.24 212 ILE A C 1
ATOM 4420 O O . ILE C 1 212 ? -5.765 12.275 -1.010 1.00 55.51 212 ILE A O 1
ATOM 4425 N N . MET C 1 213 ? -5.576 11.872 1.193 1.00 28.97 213 MET A N 1
ATOM 4426 C CA . MET C 1 213 ? -6.795 12.611 1.497 1.00 49.41 213 MET A CA 1
ATOM 4427 C C . MET C 1 213 ? -6.660 14.067 1.079 1.00 82.46 213 MET A C 1
ATOM 4428 O O . MET C 1 213 ? -7.624 14.680 0.605 1.00 109.42 213 MET A O 1
ATOM 4433 N N . ALA C 1 214 ? -5.467 14.637 1.251 1.00 72.35 214 ALA A N 1
ATOM 4434 C CA . ALA C 1 214 ? -5.233 16.018 0.847 1.00 49.35 214 ALA A CA 1
ATOM 4435 C C . ALA C 1 214 ? -5.484 16.214 -0.644 1.00 36.00 214 ALA A C 1
ATOM 4436 O O . ALA C 1 214 ? -6.187 17.147 -1.050 1.00 29.04 214 ALA A O 1
ATOM 4438 N N . GLU C 1 215 ? -4.901 15.351 -1.481 1.00 57.18 215 GLU A N 1
ATOM 4439 C CA . GLU C 1 215 ? -5.011 15.529 -2.926 1.00 51.82 215 GLU A CA 1
ATOM 4440 C C . GLU C 1 215 ? -6.451 15.395 -3.406 1.00 73.08 215 GLU A C 1
ATOM 4441 O O . GLU C 1 215 ? -6.897 16.157 -4.271 1.00 79.17 215 GLU A O 1
ATOM 4447 N N . LEU C 1 216 ? -7.192 14.426 -2.867 1.00 82.12 216 LEU A N 1
ATOM 4448 C CA . LEU C 1 216 ? -8.585 14.248 -3.268 1.00 72.14 216 LEU A CA 1
ATOM 4449 C C . LEU C 1 216 ? -9.402 15.513 -3.045 1.00 56.82 216 LEU A C 1
ATOM 4450 O O . LEU C 1 216 ? -10.199 15.901 -3.906 1.00 71.99 216 LEU A O 1
ATOM 4455 N N . LEU C 1 217 ? -9.223 16.177 -1.904 1.00 51.88 217 LEU A N 1
ATOM 4456 C CA . LEU C 1 217 ? -9.977 17.399 -1.643 1.00 66.43 217 LEU A CA 1
ATOM 4457 C C . LEU C 1 217 ? -9.524 18.531 -2.553 1.00 65.70 217 LEU A C 1
ATOM 4458 O O . LEU C 1 217 ? -10.352 19.226 -3.153 1.00 81.74 217 LEU A O 1
ATOM 4463 N N . THR C 1 218 ? -8.213 18.743 -2.650 1.00 60.06 218 THR A N 1
ATOM 4464 C CA . THR C 1 218 ? -7.672 19.870 -3.399 1.00 45.81 218 THR A CA 1
ATOM 4465 C C . THR C 1 218 ? -7.552 19.584 -4.892 1.00 66.75 218 THR A C 1
ATOM 4466 O O . THR C 1 218 ? -7.413 20.525 -5.682 1.00 54.99 218 THR A O 1
ATOM 4470 N N . GLY C 1 219 ? -7.586 18.316 -5.294 1.00 70.68 219 GLY A N 1
ATOM 4471 C CA . GLY C 1 219 ? -7.357 17.948 -6.674 1.00 56.19 219 GLY A CA 1
ATOM 4472 C C . GLY C 1 219 ? -5.914 18.024 -7.116 1.00 69.24 219 GLY A C 1
ATOM 4473 O O . GLY C 1 219 ? -5.636 17.817 -8.303 1.00 69.70 219 GLY A O 1
ATOM 4474 N N . ARG C 1 220 ? -4.989 18.302 -6.200 1.00 64.38 220 ARG A N 1
ATOM 4475 C CA . ARG C 1 220 ? -3.598 18.576 -6.524 1.00 78.59 220 ARG A CA 1
ATOM 4476 C C . ARG C 1 220 ? -2.686 17.798 -5.589 1.00 93.20 220 ARG A C 1
ATOM 4477 O O . ARG C 1 220 ? -3.010 17.585 -4.418 1.00 111.37 220 ARG A O 1
ATOM 4485 N N . THR C 1 221 ? -1.532 17.390 -6.110 1.00 96.05 221 THR A N 1
ATOM 4486 C CA . THR C 1 221 ? -0.515 16.782 -5.263 1.00 76.11 221 THR A CA 1
ATOM 4487 C C . THR C 1 221 ? -0.051 17.791 -4.222 1.00 69.39 221 THR A C 1
ATOM 4488 O O . THR C 1 221 ? 0.319 18.921 -4.556 1.00 61.82 221 THR A O 1
ATOM 4492 N N . LEU C 1 222 ? -0.079 17.385 -2.952 1.00 71.84 222 LEU A N 1
ATOM 4493 C CA . LEU C 1 222 ? 0.122 18.351 -1.876 1.00 66.16 222 LEU A CA 1
ATOM 4494 C C . LEU C 1 222 ? 1.602 18.639 -1.630 1.00 70.72 222 LEU A C 1
ATOM 4495 O O . LEU C 1 222 ? 1.962 19.784 -1.335 1.00 87.85 222 LEU A O 1
ATOM 4500 N N . PHE C 1 223 ? 2.480 17.636 -1.743 1.00 59.71 223 PHE A N 1
ATOM 4501 C CA . PHE C 1 223 ? 3.924 17.842 -1.585 1.00 54.21 223 PHE A CA 1
ATOM 4502 C C . PHE C 1 223 ? 4.630 17.330 -2.835 1.00 65.30 223 PHE A C 1
ATOM 4503 O O . PHE C 1 223 ? 5.198 16.229 -2.834 1.00 79.29 223 PHE A O 1
ATOM 4511 N N . PRO C 1 224 ? 4.616 18.190 -4.046 1.00 71.41 224 PRO A N 1
ATOM 4512 C CA . PRO C 1 224 ? 5.250 17.714 -5.297 1.00 65.74 224 PRO A CA 1
ATOM 4513 C C . PRO C 1 224 ? 6.763 17.912 -5.320 1.00 77.41 224 PRO A C 1
ATOM 4514 O O . PRO C 1 224 ? 7.314 18.779 -6.004 1.00 55.85 224 PRO A O 1
ATOM 4518 N N . GLY C 1 225 ? 7.478 17.083 -4.562 1.00 84.87 225 GLY A N 1
ATOM 4519 C CA . GLY C 1 225 ? 8.932 17.179 -4.529 1.00 105.23 225 GLY A CA 1
ATOM 4520 C C . GLY C 1 225 ? 9.535 16.577 -5.791 1.00 113.14 225 GLY A C 1
ATOM 4521 O O . GLY C 1 225 ? 9.099 15.532 -6.274 1.00 103.56 225 GLY A O 1
ATOM 4522 N N . THR C 1 226 ? 10.563 17.248 -6.322 1.00 136.86 226 THR A N 1
ATOM 4523 C CA . THR C 1 226 ? 11.194 16.807 -7.575 1.00 115.64 226 THR A CA 1
ATOM 4524 C C . THR C 1 226 ? 12.395 15.915 -7.264 1.00 104.65 226 THR A C 1
ATOM 4525 O O . THR C 1 226 ? 12.345 14.701 -7.475 1.00 94.18 226 THR A O 1
ATOM 4529 N N . ASP C 1 227 ? 13.376 16.611 -6.719 1.00 80.82 227 ASP A N 1
ATOM 4530 C CA . ASP C 1 227 ? 14.612 16.052 -6.247 1.00 100.08 227 ASP A CA 1
ATOM 4531 C C . ASP C 1 227 ? 14.052 15.735 -4.888 1.00 114.61 227 ASP A C 1
ATOM 4532 O O . ASP C 1 227 ? 12.873 15.919 -4.654 1.00 129.64 227 ASP A O 1
ATOM 4537 N N . HIS C 1 228 ? 14.897 15.288 -3.980 1.00 116.81 228 HIS A N 1
ATOM 4538 C CA . HIS C 1 228 ? 14.494 14.635 -2.775 1.00 112.99 228 HIS A CA 1
ATOM 4539 C C . HIS C 1 228 ? 14.470 15.790 -1.815 1.00 93.34 228 HIS A C 1
ATOM 4540 O O . HIS C 1 228 ? 13.447 16.109 -1.235 1.00 72.47 228 HIS A O 1
ATOM 4547 N N . ILE C 1 229 ? 15.631 16.428 -1.690 1.00 129.63 229 ILE A N 1
ATOM 4548 C CA . ILE C 1 229 ? 15.833 17.571 -0.808 1.00 124.45 229 ILE A CA 1
ATOM 4549 C C . ILE C 1 229 ? 14.670 18.502 -1.030 1.00 143.44 229 ILE A C 1
ATOM 4550 O O . ILE C 1 229 ? 14.047 19.000 -0.097 1.00 144.12 229 ILE A O 1
ATOM 4555 N N . ASP C 1 230 ? 14.338 18.668 -2.294 1.00 160.16 230 ASP A N 1
ATOM 4556 C CA . ASP C 1 230 ? 13.143 19.445 -2.610 1.00 155.08 230 ASP A CA 1
ATOM 4557 C C . ASP C 1 230 ? 11.948 18.983 -1.783 1.00 128.07 230 ASP A C 1
ATOM 4558 O O . ASP C 1 230 ? 11.302 19.786 -1.099 1.00 73.32 230 ASP A O 1
ATOM 4563 N N . GLN C 1 231 ? 11.647 17.683 -1.837 1.00 130.45 231 GLN A N 1
ATOM 4564 C CA . GLN C 1 231 ? 10.492 17.124 -1.137 1.00 117.38 231 GLN A CA 1
ATOM 4565 C C . GLN C 1 231 ? 10.438 17.567 0.320 1.00 117.94 231 GLN A C 1
ATOM 4566 O O . GLN C 1 231 ? 9.362 17.888 0.839 1.00 91.70 231 GLN A O 1
ATOM 4572 N N . LEU C 1 232 ? 11.586 17.588 0.997 1.00 134.32 232 LEU A N 1
ATOM 4573 C CA . LEU C 1 232 ? 11.611 17.914 2.418 1.00 136.21 232 LEU A CA 1
ATOM 4574 C C . LEU C 1 232 ? 10.959 19.261 2.709 1.00 134.57 232 LEU A C 1
ATOM 4575 O O . LEU C 1 232 ? 9.936 19.329 3.397 1.00 162.38 232 LEU A O 1
ATOM 4580 N N . LYS C 1 233 ? 11.539 20.350 2.199 1.00 92.12 233 LYS A N 1
ATOM 4581 C CA . LYS C 1 233 ? 11.102 21.666 2.651 1.00 59.27 233 LYS A CA 1
ATOM 4582 C C . LYS C 1 233 ? 9.635 21.953 2.363 1.00 78.04 233 LYS A C 1
ATOM 4583 O O . LYS C 1 233 ? 9.051 22.808 3.037 1.00 85.83 233 LYS A O 1
ATOM 4589 N N . LEU C 1 234 ? 9.015 21.280 1.390 1.00 75.11 234 LEU A N 1
ATOM 4590 C CA . LEU C 1 234 ? 7.578 21.466 1.218 1.00 66.44 234 LEU A CA 1
ATOM 4591 C C . LEU C 1 234 ? 6.835 21.050 2.479 1.00 73.80 234 LEU A C 1
ATOM 4592 O O . LEU C 1 234 ? 5.853 21.689 2.877 1.00 83.13 234 LEU A O 1
ATOM 4597 N N . ILE C 1 235 ? 7.304 19.980 3.123 1.00 57.36 235 ILE A N 1
ATOM 4598 C CA . ILE C 1 235 ? 6.623 19.430 4.291 1.00 74.26 235 ILE A CA 1
ATOM 4599 C C . ILE C 1 235 ? 6.763 20.354 5.493 1.00 61.23 235 ILE A C 1
ATOM 4600 O O . ILE C 1 235 ? 5.768 20.742 6.116 1.00 47.92 235 ILE A O 1
ATOM 4605 N N . LEU C 1 236 ? 7.994 20.738 5.827 1.00 118.65 236 LEU A N 1
ATOM 4606 C CA . LEU C 1 236 ? 8.212 21.518 7.040 1.00 113.45 236 LEU A CA 1
ATOM 4607 C C . LEU C 1 236 ? 7.502 22.856 6.942 1.00 112.45 236 LEU A C 1
ATOM 4608 O O . LEU C 1 236 ? 6.954 23.363 7.928 1.00 121.20 236 LEU A O 1
ATOM 4613 N N . ARG C 1 237 ? 7.508 23.437 5.746 1.00 77.63 237 ARG A N 1
ATOM 4614 C CA . ARG C 1 237 ? 6.831 24.695 5.484 1.00 80.45 237 ARG A CA 1
ATOM 4615 C C . ARG C 1 237 ? 5.365 24.637 5.884 1.00 94.66 237 ARG A C 1
ATOM 4616 O O . ARG C 1 237 ? 4.770 25.663 6.232 1.00 129.54 237 ARG A O 1
ATOM 4624 N N . LEU C 1 238 ? 4.770 23.446 5.840 1.00 92.35 238 LEU A N 1
ATOM 4625 C CA . LEU C 1 238 ? 3.390 23.237 6.262 1.00 69.87 238 LEU A CA 1
ATOM 4626 C C . LEU C 1 238 ? 3.310 22.814 7.728 1.00 78.55 238 LEU A C 1
ATOM 4627 O O . LEU C 1 238 ? 2.702 23.508 8.550 1.00 60.12 238 LEU A O 1
ATOM 4632 N N . VAL C 1 239 ? 3.923 21.672 8.068 1.00 53.71 239 VAL A N 1
ATOM 4633 C CA . VAL C 1 239 ? 3.778 21.092 9.401 1.00 70.35 239 VAL A CA 1
ATOM 4634 C C . VAL C 1 239 ? 4.792 21.647 10.393 1.00 86.17 239 VAL A C 1
ATOM 4635 O O . VAL C 1 239 ? 4.799 21.227 11.558 1.00 63.77 239 VAL A O 1
ATOM 4639 N N . GLY C 1 240 ? 5.652 22.570 9.971 1.00 131.34 240 GLY A N 1
ATOM 4640 C CA . GLY C 1 240 ? 6.620 23.178 10.858 1.00 112.89 240 GLY A CA 1
ATOM 4641 C C . GLY C 1 240 ? 7.869 22.336 11.044 1.00 93.36 240 GLY A C 1
ATOM 4642 O O . GLY C 1 240 ? 7.973 21.190 10.605 1.00 72.17 240 GLY A O 1
ATOM 4643 N N . THR C 1 241 ? 8.825 22.931 11.713 1.00 88.86 241 THR A N 1
ATOM 4644 C CA . THR C 1 241 ? 10.162 22.406 11.967 1.00 96.69 241 THR A CA 1
ATOM 4645 C C . THR C 1 241 ? 10.193 21.627 13.285 1.00 107.08 241 THR A C 1
ATOM 4646 O O . THR C 1 241 ? 9.549 22.030 14.259 1.00 96.57 241 THR A O 1
ATOM 4650 N N . PRO C 1 242 ? 10.935 20.516 13.338 1.00 105.43 242 PRO A N 1
ATOM 4651 C CA . PRO C 1 242 ? 10.825 19.602 14.484 1.00 91.29 242 PRO A CA 1
ATOM 4652 C C . PRO C 1 242 ? 11.092 20.281 15.820 1.00 74.21 242 PRO A C 1
ATOM 4653 O O . PRO C 1 242 ? 11.868 21.235 15.917 1.00 63.82 242 PRO A O 1
ATOM 4657 N N . GLY C 1 243 ? 10.426 19.766 16.869 1.00 59.11 243 GLY A N 1
ATOM 4658 C CA . GLY C 1 243 ? 10.618 20.274 18.210 1.00 59.22 243 GLY A CA 1
ATOM 4659 C C . GLY C 1 243 ? 11.721 19.539 18.956 1.00 56.04 243 GLY A C 1
ATOM 4660 O O . GLY C 1 243 ? 12.282 18.555 18.477 1.00 45.20 243 GLY A O 1
ATOM 4661 N N . ALA C 1 244 ? 12.022 20.040 20.158 1.00 47.22 244 ALA A N 1
ATOM 4662 C CA . ALA C 1 244 ? 13.118 19.481 20.945 1.00 54.68 244 ALA A CA 1
ATOM 4663 C C . ALA C 1 244 ? 12.940 17.987 21.188 1.00 91.56 244 ALA A C 1
ATOM 4664 O O . ALA C 1 244 ? 13.920 17.232 21.192 1.00 101.77 244 ALA A O 1
ATOM 4666 N N . GLU C 1 245 ? 11.701 17.535 21.392 1.00 99.81 245 GLU A N 1
ATOM 4667 C CA . GLU C 1 245 ? 11.480 16.125 21.697 1.00 108.32 245 GLU A CA 1
ATOM 4668 C C . GLU C 1 245 ? 11.574 15.258 20.448 1.00 96.38 245 GLU A C 1
ATOM 4669 O O . GLU C 1 245 ? 12.076 14.131 20.515 1.00 106.32 245 GLU A O 1
ATOM 4675 N N . LEU C 1 246 ? 11.097 15.750 19.303 1.00 109.45 246 LEU A N 1
ATOM 4676 C CA . LEU C 1 246 ? 11.225 14.959 18.084 1.00 72.46 246 LEU A CA 1
ATOM 4677 C C . LEU C 1 246 ? 12.682 14.854 17.659 1.00 98.48 246 LEU A C 1
ATOM 4678 O O . LEU C 1 246 ? 13.095 13.828 17.106 1.00 102.21 246 LEU A O 1
ATOM 4683 N N . LEU C 1 247 ? 13.471 15.900 17.905 1.00 112.65 247 LEU A N 1
ATOM 4684 C CA . LEU C 1 247 ? 14.898 15.839 17.613 1.00 116.65 247 LEU A CA 1
ATOM 4685 C C . LEU C 1 247 ? 15.606 14.894 18.576 1.00 124.62 247 LEU A C 1
ATOM 4686 O O . LEU C 1 247 ? 16.561 14.208 18.194 1.00 115.68 247 LEU A O 1
ATOM 4691 N N . LYS C 1 248 ? 15.154 14.852 19.833 1.00 125.52 248 LYS A N 1
ATOM 4692 C CA . LYS C 1 248 ? 15.657 13.856 20.775 1.00 114.05 248 LYS A CA 1
ATOM 4693 C C . LYS C 1 248 ? 15.472 12.429 20.278 1.00 109.76 248 LYS A C 1
ATOM 4694 O O . LYS C 1 248 ? 16.262 11.547 20.633 1.00 93.20 248 LYS A O 1
ATOM 4700 N N . LYS C 1 249 ? 14.453 12.173 19.465 1.00 150.07 249 LYS A N 1
ATOM 4701 C CA . LYS C 1 249 ? 14.102 10.802 19.115 1.00 136.02 249 LYS A CA 1
ATOM 4702 C C . LYS C 1 249 ? 14.713 10.329 17.805 1.00 119.91 249 LYS A C 1
ATOM 4703 O O . LYS C 1 249 ? 14.460 9.188 17.404 1.00 82.69 249 LYS A O 1
ATOM 4709 N N . ILE C 1 250 ? 15.504 11.155 17.132 1.00 127.96 250 ILE A N 1
ATOM 4710 C CA . ILE C 1 250 ? 16.173 10.724 15.912 1.00 115.58 250 ILE A CA 1
ATOM 4711 C C . ILE C 1 250 ? 17.381 9.887 16.305 1.00 125.65 250 ILE A C 1
ATOM 4712 O O . ILE C 1 250 ? 18.304 10.377 16.963 1.00 108.13 250 ILE A O 1
ATOM 4717 N N . SER C 1 251 ? 17.377 8.620 15.900 1.00 135.49 251 SER A N 1
ATOM 4718 C CA . SER C 1 251 ? 18.451 7.707 16.262 1.00 146.80 251 SER A CA 1
ATOM 4719 C C . SER C 1 251 ? 19.695 7.975 15.423 1.00 156.87 251 SER A C 1
ATOM 4720 O O . SER C 1 251 ? 20.807 8.032 15.957 1.00 153.22 251 SER A O 1
ATOM 4723 N N . SER C 1 252 ? 19.530 8.122 14.109 1.00 181.05 252 SER A N 1
ATOM 4724 C CA . SER C 1 252 ? 20.675 8.323 13.228 1.00 168.47 252 SER A CA 1
ATOM 4725 C C . SER C 1 252 ? 21.216 9.733 13.440 1.00 145.66 252 SER A C 1
ATOM 4726 O O . SER C 1 252 ? 20.513 10.721 13.201 1.00 140.22 252 SER A O 1
ATOM 4729 N N . GLU C 1 253 ? 22.471 9.821 13.888 1.00 104.95 253 GLU A N 1
ATOM 4730 C CA . GLU C 1 253 ? 23.015 11.078 14.391 1.00 108.90 253 GLU A CA 1
ATOM 4731 C C . GLU C 1 253 ? 23.290 12.093 13.287 1.00 139.25 253 GLU A C 1
ATOM 4732 O O . GLU C 1 253 ? 23.364 13.292 13.577 1.00 160.21 253 GLU A O 1
ATOM 4738 N N . SER C 1 254 ? 23.445 11.652 12.038 1.00 149.16 254 SER A N 1
ATOM 4739 C CA . SER C 1 254 ? 23.721 12.592 10.954 1.00 129.95 254 SER A CA 1
ATOM 4740 C C . SER C 1 254 ? 22.518 13.489 10.684 1.00 134.09 254 SER A C 1
ATOM 4741 O O . SER C 1 254 ? 22.650 14.716 10.611 1.00 140.79 254 SER A O 1
ATOM 4744 N N . ALA C 1 255 ? 21.332 12.893 10.533 1.00 124.56 255 ALA A N 1
ATOM 4745 C CA . ALA C 1 255 ? 20.129 13.676 10.277 1.00 114.06 255 ALA A CA 1
ATOM 4746 C C . ALA C 1 255 ? 19.837 14.649 11.411 1.00 119.75 255 ALA A C 1
ATOM 4747 O O . ALA C 1 255 ? 19.046 15.581 11.232 1.00 137.83 255 ALA A O 1
ATOM 4749 N N . ARG C 1 256 ? 20.464 14.448 12.569 1.00 86.56 256 ARG A N 1
ATOM 4750 C CA . ARG C 1 256 ? 20.200 15.279 13.737 1.00 89.08 256 ARG A CA 1
ATOM 4751 C C . ARG C 1 256 ? 20.715 16.694 13.511 1.00 84.17 256 ARG A C 1
ATOM 4752 O O . ARG C 1 256 ? 19.966 17.671 13.617 1.00 96.16 256 ARG A O 1
ATOM 4760 N N . ASN C 1 257 ? 22.005 16.818 13.208 1.00 110.39 257 ASN A N 1
ATOM 4761 C CA . ASN C 1 257 ? 22.608 18.090 12.840 1.00 105.57 257 ASN A CA 1
ATOM 4762 C C . ASN C 1 257 ? 22.429 18.415 11.365 1.00 82.70 257 ASN A C 1
ATOM 4763 O O . ASN C 1 257 ? 22.842 19.495 10.930 1.00 91.81 257 ASN A O 1
ATOM 4768 N N . TYR C 1 258 ? 21.824 17.513 10.587 1.00 68.72 258 TYR A N 1
ATOM 4769 C CA . TYR C 1 258 ? 21.519 17.816 9.195 1.00 98.22 258 TYR A CA 1
ATOM 4770 C C . TYR C 1 258 ? 20.604 19.031 9.108 1.00 123.42 258 TYR A C 1
ATOM 4771 O O . TYR C 1 258 ? 20.479 19.638 8.039 1.00 113.98 258 TYR A O 1
ATOM 4780 N N . ILE C 1 259 ? 19.956 19.379 10.225 1.00 160.67 259 ILE A N 1
ATOM 4781 C CA . ILE C 1 259 ? 19.142 20.588 10.320 1.00 153.54 259 ILE A CA 1
ATOM 4782 C C . ILE C 1 259 ? 19.968 21.852 10.111 1.00 171.05 259 ILE A C 1
ATOM 4783 O O . ILE C 1 259 ? 19.480 22.818 9.514 1.00 167.10 259 ILE A O 1
ATOM 4788 N N . GLN C 1 260 ? 21.215 21.887 10.598 1.00 157.92 260 GLN A N 1
ATOM 4789 C CA . GLN C 1 260 ? 21.929 23.164 10.639 1.00 140.63 260 GLN A CA 1
ATOM 4790 C C . GLN C 1 260 ? 21.861 23.867 9.290 1.00 146.04 260 GLN A C 1
ATOM 4791 O O . GLN C 1 260 ? 21.756 25.097 9.222 1.00 157.06 260 GLN A O 1
ATOM 4797 N N . SER C 1 261 ? 21.918 23.095 8.201 1.00 153.67 261 SER A N 1
ATOM 4798 C CA . SER C 1 261 ? 21.764 23.667 6.870 1.00 158.30 261 SER A CA 1
ATOM 4799 C C . SER C 1 261 ? 20.480 24.476 6.758 1.00 144.27 261 SER A C 1
ATOM 4800 O O . SER C 1 261 ? 20.430 25.469 6.023 1.00 113.81 261 SER A O 1
ATOM 4803 N N . LEU C 1 262 ? 19.435 24.065 7.470 1.00 156.98 262 LEU A N 1
ATOM 4804 C CA . LEU C 1 262 ? 18.108 24.648 7.354 1.00 157.30 262 LEU A CA 1
ATOM 4805 C C . LEU C 1 262 ? 17.673 25.220 8.700 1.00 181.65 262 LEU A C 1
ATOM 4806 O O . LEU C 1 262 ? 18.277 24.955 9.742 1.00 179.99 262 LEU A O 1
ATOM 4811 N N . THR C 1 263 ? 16.610 26.021 8.669 1.00 191.87 263 THR A N 1
ATOM 4812 C CA . THR C 1 263 ? 16.229 26.850 9.809 1.00 173.19 263 THR A CA 1
ATOM 4813 C C . THR C 1 263 ? 14.709 26.822 9.956 1.00 177.25 263 THR A C 1
ATOM 4814 O O . THR C 1 263 ? 14.020 26.003 9.340 1.00 224.29 263 THR A O 1
ATOM 4818 N N . GLN C 1 264 ? 14.181 27.726 10.782 1.00 110.30 264 GLN A N 1
ATOM 4819 C CA . GLN C 1 264 ? 12.777 27.667 11.170 1.00 108.39 264 GLN A CA 1
ATOM 4820 C C . GLN C 1 264 ? 11.822 28.142 10.085 1.00 131.10 264 GLN A C 1
ATOM 4821 O O . GLN C 1 264 ? 12.090 29.102 9.356 1.00 127.16 264 GLN A O 1
ATOM 4827 N N . MET C 1 265 ? 10.698 27.438 9.999 1.00 131.61 265 MET A N 1
ATOM 4828 C CA . MET C 1 265 ? 9.396 27.919 9.580 1.00 144.54 265 MET A CA 1
ATOM 4829 C C . MET C 1 265 ? 8.413 27.404 10.623 1.00 145.68 265 MET A C 1
ATOM 4830 O O . MET C 1 265 ? 8.519 26.241 11.033 1.00 145.81 265 MET A O 1
ATOM 4835 N N . PRO C 1 266 ? 7.476 28.220 11.101 1.00 128.34 266 PRO A N 1
ATOM 4836 C CA . PRO C 1 266 ? 6.496 27.699 12.059 1.00 90.02 266 PRO A CA 1
ATOM 4837 C C . PRO C 1 266 ? 5.541 26.733 11.379 1.00 71.78 266 PRO A C 1
ATOM 4838 O O . PRO C 1 266 ? 5.338 26.776 10.164 1.00 82.64 266 PRO A O 1
ATOM 4842 N N . LYS C 1 267 ? 4.940 25.847 12.170 1.00 88.01 267 LYS A N 1
ATOM 4843 C CA . LYS C 1 267 ? 3.809 25.114 11.628 1.00 85.66 267 LYS A CA 1
ATOM 4844 C C . LYS C 1 267 ? 2.646 26.080 11.479 1.00 79.57 267 LYS A C 1
ATOM 4845 O O . LYS C 1 267 ? 2.360 26.874 12.380 1.00 66.66 267 LYS A O 1
ATOM 4851 N N . MET C 1 268 ? 1.989 26.017 10.337 1.00 79.38 268 MET A N 1
ATOM 4852 C CA . MET C 1 268 ? 0.952 26.960 9.961 1.00 84.32 268 MET A CA 1
ATOM 4853 C C . MET C 1 268 ? -0.423 26.300 10.042 1.00 78.35 268 MET A C 1
ATOM 4854 O O . MET C 1 268 ? -0.563 25.112 10.349 1.00 69.02 268 MET A O 1
ATOM 4859 N N . ASN C 1 269 ? -1.442 27.100 9.753 1.00 80.31 269 ASN A N 1
ATOM 4860 C CA . ASN C 1 269 ? -2.839 26.698 9.860 1.00 91.84 269 ASN A CA 1
ATOM 4861 C C . ASN C 1 269 ? -3.337 26.092 8.550 1.00 110.28 269 ASN A C 1
ATOM 4862 O O . ASN C 1 269 ? -3.247 26.726 7.493 1.00 114.51 269 ASN A O 1
ATOM 4867 N N . PHE C 1 270 ? -3.857 24.859 8.620 1.00 128.18 270 PHE A N 1
ATOM 4868 C CA . PHE C 1 270 ? -4.335 24.195 7.411 1.00 137.31 270 PHE A CA 1
ATOM 4869 C C . PHE C 1 270 ? -5.637 24.807 6.907 1.00 150.44 270 PHE A C 1
ATOM 4870 O O . PHE C 1 270 ? -5.920 24.743 5.706 1.00 163.53 270 PHE A O 1
ATOM 4878 N N . ALA C 1 271 ? -6.445 25.388 7.801 1.00 120.99 271 ALA A N 1
ATOM 4879 C CA . ALA C 1 271 ? -7.744 25.918 7.393 1.00 98.58 271 ALA A CA 1
ATOM 4880 C C . ALA C 1 271 ? -7.621 26.839 6.187 1.00 95.87 271 ALA A C 1
ATOM 4881 O O . ALA C 1 271 ? -8.505 26.861 5.322 1.00 81.08 271 ALA A O 1
ATOM 4883 N N . ASN C 1 272 ? -6.531 27.602 6.103 1.00 111.59 272 ASN A N 1
ATOM 4884 C CA . ASN C 1 272 ? -6.299 28.440 4.936 1.00 122.78 272 ASN A CA 1
ATOM 4885 C C . ASN C 1 272 ? -5.624 27.680 3.807 1.00 92.52 272 ASN A C 1
ATOM 4886 O O . ASN C 1 272 ? -5.649 28.142 2.661 1.00 84.70 272 ASN A O 1
ATOM 4891 N N . VAL C 1 273 ? -5.043 26.519 4.107 1.00 88.42 273 VAL A N 1
ATOM 4892 C CA . VAL C 1 273 ? -4.442 25.694 3.070 1.00 85.11 273 VAL A CA 1
ATOM 4893 C C . VAL C 1 273 ? -5.523 24.887 2.372 1.00 91.97 273 VAL A C 1
ATOM 4894 O O . VAL C 1 273 ? -5.490 24.704 1.150 1.00 74.08 273 VAL A O 1
ATOM 4898 N N . PHE C 1 274 ? -6.492 24.392 3.140 1.00 96.04 274 PHE A N 1
ATOM 4899 C CA . PHE C 1 274 ? -7.651 23.682 2.612 1.00 84.58 274 PHE A CA 1
ATOM 4900 C C . PHE C 1 274 ? -8.848 24.537 3.005 1.00 92.07 274 PHE A C 1
ATOM 4901 O O . PHE C 1 274 ? -9.339 24.425 4.132 1.00 111.85 274 PHE A O 1
ATOM 4909 N N . ILE C 1 275 ? -9.337 25.377 2.099 1.00 96.77 275 ILE A N 1
ATOM 4910 C CA . ILE C 1 275 ? -10.450 26.265 2.413 1.00 118.30 275 ILE A CA 1
ATOM 4911 C C . ILE C 1 275 ? -11.581 25.986 1.439 1.00 105.90 275 ILE A C 1
ATOM 4912 O O . ILE C 1 275 ? -11.346 25.706 0.258 1.00 86.60 275 ILE A O 1
ATOM 4917 N N . GLY C 1 276 ? -12.810 26.062 1.942 1.00 123.49 276 GLY A N 1
ATOM 4918 C CA . GLY C 1 276 ? -13.932 25.426 1.300 1.00 108.24 276 GLY A CA 1
ATOM 4919 C C . GLY C 1 276 ? -14.049 23.963 1.647 1.00 91.33 276 GLY A C 1
ATOM 4920 O O . GLY C 1 276 ? -15.088 23.352 1.365 1.00 72.66 276 GLY A O 1
ATOM 4921 N N . ALA C 1 277 ? -13.010 23.387 2.246 1.00 79.67 277 ALA A N 1
ATOM 4922 C CA . ALA C 1 277 ? -13.016 22.003 2.680 1.00 71.62 277 ALA A CA 1
ATOM 4923 C C . ALA C 1 277 ? -13.848 21.838 3.947 1.00 73.06 277 ALA A C 1
ATOM 4924 O O . ALA C 1 277 ? -14.016 22.771 4.737 1.00 60.21 277 ALA A O 1
ATOM 4926 N N . ASN C 1 278 ? -14.377 20.635 4.120 1.00 44.02 278 ASN A N 1
ATOM 4927 C CA . ASN C 1 278 ? -15.125 20.282 5.323 1.00 67.31 278 ASN A CA 1
ATOM 4928 C C . ASN C 1 278 ? -14.252 20.494 6.567 1.00 71.80 278 ASN A C 1
ATOM 4929 O O . ASN C 1 278 ? -13.112 20.009 6.598 1.00 78.62 278 ASN A O 1
ATOM 4934 N N . PRO C 1 279 ? -14.724 21.225 7.594 1.00 91.13 279 PRO A N 1
ATOM 4935 C CA . PRO C 1 279 ? -13.836 21.503 8.754 1.00 85.43 279 PRO A CA 1
ATOM 4936 C C . PRO C 1 279 ? -13.253 20.271 9.457 1.00 81.41 279 PRO A C 1
ATOM 4937 O O . PRO C 1 279 ? -12.064 20.263 9.803 1.00 57.22 279 PRO A O 1
ATOM 4941 N N . LEU C 1 280 ? -14.080 19.247 9.706 1.00 114.33 280 LEU A N 1
ATOM 4942 C CA . LEU C 1 280 ? -13.669 17.980 10.309 1.00 90.80 280 LEU A CA 1
ATOM 4943 C C . LEU C 1 280 ? -12.663 17.255 9.417 1.00 112.58 280 LEU A C 1
ATOM 4944 O O . LEU C 1 280 ? -11.698 16.665 9.924 1.00 143.73 280 LEU A O 1
ATOM 4949 N N . ALA C 1 281 ? -12.809 17.364 8.091 1.00 77.01 281 ALA A N 1
ATOM 4950 C CA . ALA C 1 281 ? -11.792 16.830 7.184 1.00 74.56 281 ALA A CA 1
ATOM 4951 C C . ALA C 1 281 ? -10.453 17.510 7.444 1.00 69.47 281 ALA A C 1
ATOM 4952 O O . ALA C 1 281 ? -9.428 16.843 7.628 1.00 83.28 281 ALA A O 1
ATOM 4954 N N . VAL C 1 282 ? -10.447 18.848 7.482 1.00 58.37 282 VAL A N 1
ATOM 4955 C CA . VAL C 1 282 ? -9.228 19.572 7.837 1.00 75.01 282 VAL A CA 1
ATOM 4956 C C . VAL C 1 282 ? -8.751 19.154 9.221 1.00 58.90 282 VAL A C 1
ATOM 4957 O O . VAL C 1 282 ? -7.549 18.985 9.456 1.00 47.84 282 VAL A O 1
ATOM 4961 N N . ASP C 1 283 ? -9.684 18.984 10.160 1.00 45.56 283 ASP A N 1
ATOM 4962 C CA . ASP C 1 283 ? -9.323 18.502 11.489 1.00 67.20 283 ASP A CA 1
ATOM 4963 C C . ASP C 1 283 ? -8.570 17.182 11.391 1.00 84.07 283 ASP A C 1
ATOM 4964 O O . ASP C 1 283 ? -7.514 17.004 12.009 1.00 104.65 283 ASP A O 1
ATOM 4969 N N . LEU C 1 284 ? -9.110 16.239 10.619 1.00 65.82 284 LEU A N 1
ATOM 4970 C CA . LEU C 1 284 ? -8.516 14.911 10.536 1.00 47.34 284 LEU A CA 1
ATOM 4971 C C . LEU C 1 284 ? -7.129 14.951 9.899 1.00 41.00 284 LEU A C 1
ATOM 4972 O O . LEU C 1 284 ? -6.266 14.138 10.246 1.00 66.13 284 LEU A O 1
ATOM 4977 N N . LEU C 1 285 ? -6.897 15.882 8.968 1.00 43.68 285 LEU A N 1
ATOM 4978 C CA . LEU C 1 285 ? -5.575 16.024 8.355 1.00 48.14 285 LEU A CA 1
ATOM 4979 C C . LEU C 1 285 ? -4.564 16.644 9.314 1.00 61.14 285 LEU A C 1
ATOM 4980 O O . LEU C 1 285 ? -3.395 16.238 9.331 1.00 52.28 285 LEU A O 1
ATOM 4985 N N . GLU C 1 286 ? -4.979 17.635 10.109 1.00 74.32 286 GLU A N 1
ATOM 4986 C CA . GLU C 1 286 ? -4.120 18.110 11.192 1.00 80.11 286 GLU A CA 1
ATOM 4987 C C . GLU C 1 286 ? -3.551 16.945 11.989 1.00 53.34 286 GLU A C 1
ATOM 4988 O O . GLU C 1 286 ? -2.370 16.945 12.355 1.00 50.62 286 GLU A O 1
ATOM 4994 N N . LYS C 1 287 ? -4.384 15.942 12.267 1.00 45.33 287 LYS A N 1
ATOM 4995 C CA . LYS C 1 287 ? -3.984 14.817 13.104 1.00 43.11 287 LYS A CA 1
ATOM 4996 C C . LYS C 1 287 ? -3.206 13.751 12.341 1.00 35.78 287 LYS A C 1
ATOM 4997 O O . LYS C 1 287 ? -2.420 13.019 12.954 1.00 36.02 287 LYS A O 1
ATOM 5003 N N . ME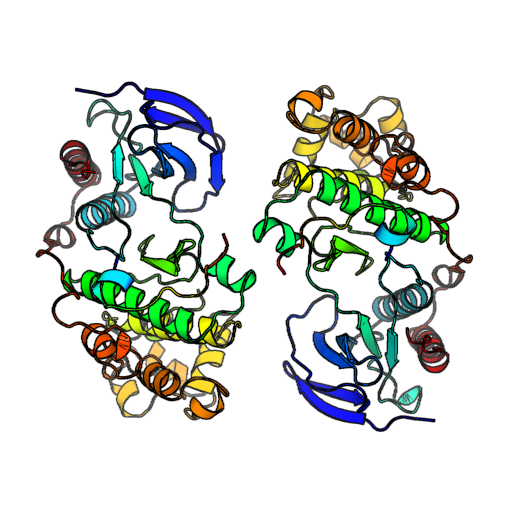T C 1 288 ? -3.399 13.634 11.023 1.00 54.97 288 MET A N 1
ATOM 5004 C CA . MET C 1 288 ? -2.663 12.616 10.279 1.00 52.16 288 MET A CA 1
ATOM 5005 C C . MET C 1 288 ? -1.280 13.102 9.863 1.00 56.10 288 MET A C 1
ATOM 5006 O O . MET C 1 288 ? -0.345 12.297 9.793 1.00 44.52 288 MET A O 1
ATOM 5011 N N . LEU C 1 289 ? -1.129 14.391 9.569 1.00 70.45 289 LEU A N 1
ATOM 5012 C CA . LEU C 1 289 ? 0.125 14.916 9.050 1.00 72.80 289 LEU A CA 1
ATOM 5013 C C . LEU C 1 289 ? 1.025 15.482 10.143 1.00 85.21 289 LEU A C 1
ATOM 5014 O O . LEU C 1 289 ? 1.982 16.196 9.832 1.00 108.48 289 LEU A O 1
ATOM 5019 N N . VAL C 1 290 ? 0.725 15.200 11.414 1.00 88.00 290 VAL A N 1
ATOM 5020 C CA . VAL C 1 290 ? 1.653 15.525 12.489 1.00 77.80 290 VAL A CA 1
ATOM 5021 C C . VAL C 1 290 ? 3.021 14.945 12.159 1.00 76.11 290 VAL A C 1
ATOM 5022 O O . VAL C 1 290 ? 3.134 13.836 11.628 1.00 83.47 290 VAL A O 1
ATOM 5026 N N . LEU C 1 291 ? 4.074 15.703 12.476 1.00 78.68 291 LEU A N 1
ATOM 5027 C CA . LEU C 1 291 ? 5.417 15.298 12.074 1.00 67.56 291 LEU A CA 1
ATOM 5028 C C . LEU C 1 291 ? 5.978 14.204 12.976 1.00 38.65 291 LEU A C 1
ATOM 5029 O O . LEU C 1 291 ? 6.624 13.270 12.488 1.00 45.72 291 LEU A O 1
ATOM 5034 N N . ASP C 1 292 ? 5.748 14.291 14.284 1.00 44.42 292 ASP A N 1
ATOM 5035 C CA . ASP C 1 292 ? 6.200 13.245 15.193 1.00 42.98 292 ASP A CA 1
ATOM 5036 C C . ASP C 1 292 ? 5.260 12.054 15.067 1.00 43.85 292 ASP A C 1
ATOM 5037 O O . ASP C 1 292 ? 4.066 12.165 15.367 1.00 43.37 292 ASP A O 1
ATOM 5042 N N . SER C 1 293 ? 5.799 10.912 14.638 1.00 54.84 293 SER A N 1
ATOM 5043 C CA . SER C 1 293 ? 4.963 9.737 14.422 1.00 65.51 293 SER A CA 1
ATOM 5044 C C . SER C 1 293 ? 4.292 9.284 15.712 1.00 55.21 293 SER A C 1
ATOM 5045 O O . SER C 1 293 ? 3.211 8.687 15.672 1.00 41.82 293 SER A O 1
ATOM 5048 N N . ASP C 1 294 ? 4.913 9.550 16.863 1.00 74.86 294 ASP A N 1
ATOM 5049 C CA . ASP C 1 294 ? 4.326 9.128 18.131 1.00 86.27 294 ASP A CA 1
ATOM 5050 C C . ASP C 1 294 ? 2.979 9.800 18.368 1.00 71.61 294 ASP A C 1
ATOM 5051 O O . ASP C 1 294 ? 2.047 9.173 18.885 1.00 65.69 294 ASP A O 1
ATOM 5056 N N . LYS C 1 295 ? 2.854 11.071 17.992 1.00 59.04 295 LYS A N 1
ATOM 5057 C CA . LYS C 1 295 ? 1.634 11.834 18.226 1.00 72.17 295 LYS A CA 1
ATOM 5058 C C . LYS C 1 295 ? 0.672 11.736 17.051 1.00 57.90 295 LYS A C 1
ATOM 5059 O O . LYS C 1 295 ? -0.429 12.291 17.109 1.00 39.02 295 LYS A O 1
ATOM 5065 N N . ARG C 1 296 ? 1.079 11.043 15.993 1.00 43.25 296 ARG A N 1
ATOM 5066 C CA . ARG C 1 296 ? 0.273 10.880 14.795 1.00 54.23 296 ARG A CA 1
ATOM 5067 C C . ARG C 1 296 ? -0.850 9.879 15.050 1.00 56.49 296 ARG A C 1
ATOM 5068 O O . ARG C 1 296 ? -0.651 8.857 15.712 1.00 63.52 296 ARG A O 1
ATOM 5076 N N . ILE C 1 297 ? -2.042 10.176 14.520 1.00 60.44 297 ILE A N 1
ATOM 5077 C CA . ILE C 1 297 ? -3.212 9.356 14.836 1.00 44.75 297 ILE A CA 1
ATOM 5078 C C . ILE C 1 297 ? -3.088 7.992 14.163 1.00 56.11 297 ILE A C 1
ATOM 5079 O O . ILE C 1 297 ? -2.315 7.793 13.219 1.00 55.15 297 ILE A O 1
ATOM 5084 N N . THR C 1 298 ? -3.861 7.035 14.666 1.00 57.92 298 THR A N 1
ATOM 5085 C CA . THR C 1 298 ? -3.884 5.688 14.123 1.00 51.24 298 THR A CA 1
ATOM 5086 C C . THR C 1 298 ? -5.140 5.499 13.275 1.00 51.89 298 THR A C 1
ATOM 5087 O O . THR C 1 298 ? -6.014 6.366 13.203 1.00 50.63 298 THR A O 1
ATOM 5091 N N . ALA C 1 299 ? -5.228 4.338 12.624 1.00 33.20 299 ALA A N 1
ATOM 5092 C CA . ALA C 1 299 ? -6.403 4.026 11.817 1.00 35.62 299 ALA A CA 1
ATOM 5093 C C . ALA C 1 299 ? -7.629 3.802 12.695 1.00 65.80 299 ALA A C 1
ATOM 5094 O O . ALA C 1 299 ? -8.684 4.407 12.474 1.00 96.39 299 ALA A O 1
ATOM 5096 N N . ALA C 1 300 ? -7.506 2.930 13.699 1.00 71.67 300 ALA A N 1
ATOM 5097 C CA . ALA C 1 300 ? -8.628 2.650 14.589 1.00 44.69 300 ALA A CA 1
ATOM 5098 C C . ALA C 1 300 ? -9.176 3.925 15.215 1.00 39.93 300 ALA A C 1
ATOM 5099 O O . ALA C 1 300 ? -10.395 4.100 15.327 1.00 59.36 300 ALA A O 1
ATOM 5101 N N . GLN C 1 301 ? -8.288 4.831 15.629 1.00 35.42 301 GLN A N 1
ATOM 5102 C CA . GLN C 1 301 ? -8.732 6.096 16.204 1.00 59.98 301 GLN A CA 1
ATOM 5103 C C . GLN C 1 301 ? -9.348 7.006 15.151 1.00 35.86 301 GLN A C 1
ATOM 5104 O O . GLN C 1 301 ? -10.249 7.793 15.464 1.00 36.43 301 GLN A O 1
ATOM 5110 N N . ALA C 1 302 ? -8.880 6.914 13.904 1.00 34.93 302 ALA A N 1
ATOM 5111 C CA . ALA C 1 302 ? -9.419 7.752 12.839 1.00 34.52 302 ALA A CA 1
ATOM 5112 C C . ALA C 1 302 ? -10.835 7.332 12.462 1.00 34.32 302 ALA A C 1
ATOM 5113 O O . ALA C 1 302 ? -11.697 8.184 12.218 1.00 53.79 302 ALA A O 1
ATOM 5115 N N . LEU C 1 303 ? -11.096 6.023 12.407 1.00 33.94 303 LEU A N 1
ATOM 5116 C CA . LEU C 1 303 ? -12.426 5.545 12.039 1.00 33.77 303 LEU A CA 1
ATOM 5117 C C . LEU C 1 303 ? -13.497 6.068 12.986 1.00 51.42 303 LEU A C 1
ATOM 5118 O O . LEU C 1 303 ? -14.646 6.264 12.574 1.00 74.11 303 LEU A O 1
ATOM 5123 N N . ALA C 1 304 ? -13.147 6.299 14.248 1.00 53.31 304 ALA A N 1
ATOM 5124 C CA . ALA C 1 304 ? -14.086 6.850 15.215 1.00 44.27 304 ALA A CA 1
ATOM 5125 C C . ALA C 1 304 ? -14.208 8.366 15.116 1.00 37.00 304 ALA A C 1
ATOM 5126 O O . ALA C 1 304 ? -14.947 8.964 15.906 1.00 37.93 304 ALA A O 1
ATOM 5128 N N . HIS C 1 305 ? -13.507 8.993 14.175 1.00 47.22 305 HIS A N 1
ATOM 5129 C CA . HIS C 1 305 ? -13.521 10.442 14.050 1.00 38.47 305 HIS A CA 1
ATOM 5130 C C . HIS C 1 305 ? -14.870 10.915 13.510 1.00 53.61 305 HIS A C 1
ATOM 5131 O O . HIS C 1 305 ? -15.573 10.185 12.805 1.00 48.88 305 HIS A O 1
ATOM 5138 N N . ALA C 1 306 ? -15.234 12.151 13.862 1.00 63.53 306 ALA A N 1
ATOM 5139 C CA . ALA C 1 306 ? -16.552 12.672 13.509 1.00 70.98 306 ALA A CA 1
ATOM 5140 C C . ALA C 1 306 ? -16.762 12.705 11.999 1.00 45.56 306 ALA A C 1
ATOM 5141 O O . ALA C 1 306 ? -17.859 12.411 11.512 1.00 46.54 306 ALA A O 1
ATOM 5143 N N . TYR C 1 307 ? -15.726 13.075 11.243 1.00 36.56 307 TYR A N 1
ATOM 5144 C CA . TYR C 1 307 ? -15.843 13.161 9.791 1.00 43.73 307 TYR A CA 1
ATOM 5145 C C . TYR C 1 307 ? -16.414 11.881 9.189 1.00 45.21 307 TYR A C 1
ATOM 5146 O O . TYR C 1 307 ? -17.010 11.918 8.107 1.00 62.45 307 TYR A O 1
ATOM 5155 N N . PHE C 1 308 ? -16.239 10.743 9.861 1.00 51.83 308 PHE A N 1
ATOM 5156 C CA . PHE C 1 308 ? -16.739 9.464 9.373 1.00 61.78 308 PHE A CA 1
ATOM 5157 C C . PHE C 1 308 ? -18.000 8.998 10.098 1.00 55.87 308 PHE A C 1
ATOM 5158 O O . PHE C 1 308 ? -18.346 7.816 10.008 1.00 51.03 308 PHE A O 1
ATOM 5166 N N . ALA C 1 309 ? -18.669 9.884 10.842 1.00 60.76 309 ALA A N 1
ATOM 5167 C CA . ALA C 1 309 ? -19.781 9.469 11.697 1.00 62.87 309 ALA A CA 1
ATOM 5168 C C . ALA C 1 309 ? -20.765 8.571 10.958 1.00 58.96 309 ALA A C 1
ATOM 5169 O O . ALA C 1 309 ? -21.188 7.533 11.478 1.00 41.59 309 ALA A O 1
ATOM 5171 N N . GLN C 1 310 ? -21.134 8.951 9.734 1.00 48.38 310 GLN A N 1
ATOM 5172 C CA . GLN C 1 310 ? -22.153 8.196 9.014 1.00 56.16 310 GLN A CA 1
ATOM 5173 C C . GLN C 1 310 ? -21.665 6.782 8.736 1.00 52.04 310 GLN A C 1
ATOM 5174 O O . GLN C 1 310 ? -22.442 5.822 8.800 1.00 52.83 310 GLN A O 1
ATOM 5180 N N . TYR C 1 311 ? -20.378 6.624 8.408 1.00 39.21 311 TYR A N 1
ATOM 5181 C CA . TYR C 1 311 ? -19.912 5.321 7.957 1.00 33.15 311 TYR A CA 1
ATOM 5182 C C . TYR C 1 311 ? -19.363 4.458 9.088 1.00 41.40 311 TYR A C 1
ATOM 5183 O O . TYR C 1 311 ? -19.237 3.242 8.914 1.00 46.29 311 TYR A O 1
ATOM 5192 N N . HIS C 1 312 ? -19.002 5.058 10.220 1.00 57.11 312 HIS A N 1
ATOM 5193 C CA . HIS C 1 312 ? -18.296 4.339 11.274 1.00 60.18 312 HIS A CA 1
ATOM 5194 C C . HIS C 1 312 ? -19.181 3.286 11.942 1.00 70.14 312 HIS A C 1
ATOM 5195 O O . HIS C 1 312 ? -20.290 3.584 12.398 1.00 67.20 312 HIS A O 1
ATOM 5202 N N . ASP C 1 313 ? -18.687 2.049 11.988 1.00 68.88 313 ASP A N 1
ATOM 5203 C CA . ASP C 1 313 ? -19.345 0.956 12.707 1.00 66.01 313 ASP A CA 1
ATOM 5204 C C . ASP C 1 313 ? -18.267 0.119 13.393 1.00 38.58 313 ASP A C 1
ATOM 5205 O O . ASP C 1 313 ? -17.662 -0.760 12.759 1.00 33.60 313 ASP A O 1
ATOM 5210 N N . PRO C 1 314 ? -18.001 0.354 14.682 1.00 41.46 314 PRO A N 1
ATOM 5211 C CA . PRO C 1 314 ? -16.891 -0.358 15.346 1.00 51.00 314 PRO A CA 1
ATOM 5212 C C . PRO C 1 314 ? -16.953 -1.873 15.262 1.00 77.83 314 PRO A C 1
ATOM 5213 O O . PRO C 1 314 ? -15.898 -2.520 15.227 1.00 73.88 314 PRO A O 1
ATOM 5217 N N . ASP C 1 315 ? -18.146 -2.463 15.226 1.00 90.32 315 ASP A N 1
ATOM 5218 C CA . ASP C 1 315 ? -18.267 -3.916 15.224 1.00 64.84 315 ASP A CA 1
ATOM 5219 C C . ASP C 1 315 ? -18.146 -4.520 13.832 1.00 63.96 315 ASP A C 1
ATOM 5220 O O . ASP C 1 315 ? -17.976 -5.738 13.720 1.00 48.40 315 ASP A O 1
ATOM 5225 N N . ASP C 1 316 ? -18.243 -3.714 12.777 1.00 82.17 316 ASP A N 1
ATOM 5226 C CA . ASP C 1 316 ? -18.084 -4.191 11.412 1.00 47.07 316 ASP A CA 1
ATOM 5227 C C . ASP C 1 316 ? -16.723 -3.810 10.835 1.00 31.58 316 ASP A C 1
ATOM 5228 O O . ASP C 1 316 ? -16.537 -3.854 9.615 1.00 54.62 316 ASP A O 1
ATOM 5233 N N . GLU C 1 317 ? -15.781 -3.415 11.684 1.00 51.45 317 GLU A N 1
ATOM 5234 C CA . GLU C 1 317 ? -14.450 -2.999 11.267 1.00 56.51 317 GLU A CA 1
ATOM 5235 C C . GLU C 1 317 ? -13.437 -4.038 11.739 1.00 52.29 317 GLU A C 1
ATOM 5236 O O . GLU C 1 317 ? -12.687 -3.786 12.693 1.00 42.39 317 GLU A O 1
ATOM 5242 N N . PRO C 1 318 ? -13.380 -5.207 11.105 1.00 47.16 318 PRO A N 1
ATOM 5243 C CA . PRO C 1 318 ? -12.652 -6.332 11.699 1.00 41.40 318 PRO A CA 1
ATOM 5244 C C . PRO C 1 318 ? -11.144 -6.142 11.660 1.00 46.41 318 PRO A C 1
ATOM 5245 O O . PRO C 1 318 ? -10.603 -5.293 10.949 1.00 47.72 318 PRO A O 1
ATOM 5249 N N . VAL C 1 319 ? -10.466 -6.968 12.457 1.00 44.49 319 VAL A N 1
ATOM 5250 C CA . VAL C 1 319 ? -9.009 -7.039 12.480 1.00 45.86 319 VAL A CA 1
ATOM 5251 C C . VAL C 1 319 ? -8.575 -8.420 11.999 1.00 40.72 319 VAL A C 1
ATOM 5252 O O . VAL C 1 319 ? -9.408 -9.224 11.564 1.00 31.49 319 VAL A O 1
ATOM 5256 N N . ALA C 1 320 ? -7.279 -8.710 12.086 1.00 38.52 320 ALA A N 1
ATOM 5257 C CA . ALA C 1 320 ? -6.691 -9.883 11.457 1.00 52.48 320 ALA A CA 1
ATOM 5258 C C . ALA C 1 320 ? -6.420 -11.008 12.441 1.00 44.44 320 ALA A C 1
ATOM 5259 O O . ALA C 1 320 ? -6.123 -10.782 13.618 1.00 35.59 320 ALA A O 1
ATOM 5261 N N . ASP C 1 321 ? -6.519 -12.229 11.935 1.00 39.43 321 ASP A N 1
ATOM 5262 C CA . ASP C 1 321 ? -5.942 -13.353 12.642 1.00 47.89 321 ASP A CA 1
ATOM 5263 C C . ASP C 1 321 ? -4.451 -13.078 12.832 1.00 32.80 321 ASP A C 1
ATOM 5264 O O . ASP C 1 321 ? -3.802 -12.553 11.919 1.00 28.99 321 ASP A O 1
ATOM 5269 N N . PRO C 1 322 ? -3.876 -13.404 13.988 1.00 38.47 322 PRO A N 1
ATOM 5270 C CA . PRO C 1 322 ? -2.434 -13.190 14.172 1.00 33.05 322 PRO A CA 1
ATOM 5271 C C . PRO C 1 322 ? -1.621 -13.802 13.039 1.00 29.38 322 PRO A C 1
ATOM 5272 O O . PRO C 1 322 ? -1.947 -14.872 12.521 1.00 66.94 322 PRO A O 1
ATOM 5276 N N . TYR C 1 323 ? -0.555 -13.105 12.650 1.00 36.74 323 TYR A N 1
ATOM 5277 C CA . TYR C 1 323 ? 0.258 -13.481 11.500 1.00 31.87 323 TYR A CA 1
ATOM 5278 C C . TYR C 1 323 ? 1.678 -13.755 11.971 1.00 44.07 323 TYR A C 1
ATOM 5279 O O . TYR C 1 323 ? 2.342 -12.865 12.515 1.00 47.57 323 TYR A O 1
ATOM 5288 N N . ASP C 1 324 ? 2.137 -14.988 11.756 1.00 44.92 324 ASP A N 1
ATOM 5289 C CA . ASP C 1 324 ? 3.433 -15.447 12.244 1.00 60.28 324 ASP A CA 1
ATOM 5290 C C . ASP C 1 324 ? 4.500 -15.046 11.234 1.00 66.00 324 ASP A C 1
ATOM 5291 O O . ASP C 1 324 ? 4.564 -15.603 10.133 1.00 73.27 324 ASP A O 1
ATOM 5296 N N . GLN C 1 325 ? 5.342 -14.087 11.615 1.00 69.40 325 GLN A N 1
ATOM 5297 C CA . GLN C 1 325 ? 6.395 -13.581 10.748 1.00 83.91 325 GLN A CA 1
ATOM 5298 C C . GLN C 1 325 ? 7.743 -14.186 11.095 1.00 77.44 325 GLN A C 1
ATOM 5299 O O . GLN C 1 325 ? 8.760 -13.784 10.520 1.00 90.82 325 GLN A O 1
ATOM 5305 N N . SER C 1 326 ? 7.772 -15.135 12.034 1.00 82.81 326 SER A N 1
ATOM 5306 C CA . SER C 1 326 ? 9.032 -15.606 12.597 1.00 61.52 326 SER A CA 1
ATOM 5307 C C . SER C 1 326 ? 10.057 -15.953 11.526 1.00 65.75 326 SER A C 1
ATOM 5308 O O . SER C 1 326 ? 11.263 -15.945 11.797 1.00 72.84 326 SER A O 1
ATOM 5311 N N . PHE C 1 327 ? 9.604 -16.279 10.313 1.00 62.58 327 PHE A N 1
ATOM 5312 C CA . PHE C 1 327 ? 10.531 -16.669 9.256 1.00 61.10 327 PHE A CA 1
ATOM 5313 C C . PHE C 1 327 ? 11.556 -15.579 8.959 1.00 69.58 327 PHE A C 1
ATOM 5314 O O . PHE C 1 327 ? 12.695 -15.889 8.590 1.00 61.96 327 PHE A O 1
ATOM 5322 N N . GLU C 1 328 ? 11.183 -14.302 9.103 1.00 90.17 328 GLU A N 1
ATOM 5323 C CA . GLU C 1 328 ? 12.123 -13.236 8.767 1.00 82.87 328 GLU A CA 1
ATOM 5324 C C . GLU C 1 328 ? 13.339 -13.234 9.678 1.00 60.38 328 GLU A C 1
ATOM 5325 O O . GLU C 1 328 ? 14.356 -12.627 9.328 1.00 63.74 328 GLU A O 1
ATOM 5331 N N . SER C 1 329 ? 13.262 -13.889 10.835 1.00 75.01 329 SER A N 1
ATOM 5332 C CA . SER C 1 329 ? 14.448 -14.026 11.663 1.00 67.01 329 SER A CA 1
ATOM 5333 C C . SER C 1 329 ? 15.375 -15.097 11.114 1.00 71.30 329 SER A C 1
ATOM 5334 O O . SER C 1 329 ? 16.578 -15.065 11.396 1.00 51.47 329 SER A O 1
ATOM 5337 N N . ARG C 1 330 ? 14.841 -16.034 10.335 1.00 51.61 330 ARG A N 1
ATOM 5338 C CA . ARG C 1 330 ? 15.654 -17.084 9.746 1.00 32.36 330 ARG A CA 1
ATOM 5339 C C . ARG C 1 330 ? 16.421 -16.502 8.567 1.00 49.35 330 ARG A C 1
ATOM 5340 O O . ARG C 1 330 ? 15.865 -15.752 7.761 1.00 58.44 330 ARG A O 1
ATOM 5348 N N . ASP C 1 331 ? 17.696 -16.843 8.467 1.00 66.64 331 ASP A N 1
ATOM 5349 C CA . ASP C 1 331 ? 18.462 -16.626 7.248 1.00 93.59 331 ASP A CA 1
ATOM 5350 C C . ASP C 1 331 ? 18.773 -18.002 6.680 1.00 68.46 331 ASP A C 1
ATOM 5351 O O . ASP C 1 331 ? 19.486 -18.792 7.306 1.00 76.13 331 ASP A O 1
ATOM 5356 N N . LEU C 1 332 ? 18.228 -18.288 5.505 1.00 54.67 332 LEU A N 1
ATOM 5357 C CA . LEU C 1 332 ? 18.239 -19.632 4.960 1.00 45.53 332 LEU A CA 1
ATOM 5358 C C . LEU C 1 332 ? 18.899 -19.620 3.591 1.00 37.12 332 LEU A C 1
ATOM 5359 O O . LEU C 1 332 ? 19.085 -18.567 2.974 1.00 68.49 332 LEU A O 1
ATOM 5364 N N . LEU C 1 333 ? 19.262 -20.809 3.124 1.00 32.39 333 LEU A N 1
ATOM 5365 C CA . LEU C 1 333 ? 19.809 -20.923 1.787 1.00 77.11 333 LEU A CA 1
ATOM 5366 C C . LEU C 1 333 ? 18.706 -20.705 0.760 1.00 84.54 333 LEU A C 1
ATOM 5367 O O . LEU C 1 333 ? 17.513 -20.779 1.064 1.00 31.25 333 LEU A O 1
ATOM 5372 N N . ILE C 1 334 ? 19.122 -20.406 -0.471 1.00 80.10 334 ILE A N 1
ATOM 5373 C CA . ILE C 1 334 ? 18.161 -20.206 -1.553 1.00 47.86 334 ILE A CA 1
ATOM 5374 C C . ILE C 1 334 ? 17.187 -21.378 -1.604 1.00 50.94 334 ILE A C 1
ATOM 5375 O O . ILE C 1 334 ? 15.966 -21.205 -1.518 1.00 80.14 334 ILE A O 1
ATOM 5380 N N . ASP C 1 335 ? 17.721 -22.595 -1.745 1.00 54.00 335 ASP A N 1
ATOM 5381 C CA . ASP C 1 335 ? 16.864 -23.766 -1.900 1.00 54.95 335 ASP A CA 1
ATOM 5382 C C . ASP C 1 335 ? 15.927 -23.953 -0.713 1.00 56.80 335 ASP A C 1
ATOM 5383 O O . ASP C 1 335 ? 14.840 -24.520 -0.870 1.00 43.14 335 ASP A O 1
ATOM 5388 N N . GLU C 1 336 ? 16.316 -23.486 0.476 1.00 47.72 336 GLU A N 1
ATOM 5389 C CA . GLU C 1 336 ? 15.403 -23.532 1.615 1.00 76.63 336 GLU A CA 1
ATOM 5390 C C . GLU C 1 336 ? 14.217 -22.597 1.423 1.00 54.52 336 GLU A C 1
ATOM 5391 O O . GLU C 1 336 ? 13.062 -23.012 1.579 1.00 29.20 336 GLU A O 1
ATOM 5397 N N . TRP C 1 337 ? 14.469 -21.330 1.087 1.00 33.73 337 TRP A N 1
ATOM 5398 C CA . TRP C 1 337 ? 13.351 -20.434 0.815 1.00 47.17 337 TRP A CA 1
ATOM 5399 C C . TRP C 1 337 ? 12.524 -20.951 -0.355 1.00 53.00 337 TRP A C 1
ATOM 5400 O O . TRP C 1 337 ? 11.291 -20.858 -0.346 1.00 57.75 337 TRP A O 1
ATOM 5411 N N . LYS C 1 338 ? 13.190 -21.497 -1.375 1.00 31.04 338 LYS A N 1
ATOM 5412 C CA . LYS C 1 338 ? 12.482 -22.048 -2.526 1.00 56.68 338 LYS A CA 1
ATOM 5413 C C . LYS C 1 338 ? 11.506 -23.137 -2.098 1.00 30.38 338 LYS A C 1
ATOM 5414 O O . LYS C 1 338 ? 10.337 -23.133 -2.501 1.00 47.79 338 LYS A O 1
ATOM 5420 N N . SER C 1 339 ? 11.970 -24.083 -1.277 1.00 28.64 339 SER A N 1
ATOM 5421 C CA . SER C 1 339 ? 11.090 -25.141 -0.788 1.00 39.41 339 SER A CA 1
ATOM 5422 C C . SER C 1 339 ? 9.948 -24.565 0.039 1.00 30.04 339 SER A C 1
ATOM 5423 O O . SER C 1 339 ? 8.779 -24.907 -0.173 1.00 39.84 339 SER A O 1
ATOM 5426 N N . LEU C 1 340 ? 10.269 -23.695 1.001 1.00 35.35 340 LEU A N 1
ATOM 5427 C CA . LEU C 1 340 ? 9.221 -23.087 1.815 1.00 27.77 340 LEU A CA 1
ATOM 5428 C C . LEU C 1 340 ? 8.191 -22.395 0.935 1.00 45.96 340 LEU A C 1
ATOM 5429 O O . LEU C 1 340 ? 6.989 -22.433 1.221 1.00 40.53 340 LEU A O 1
ATOM 5434 N N . THR C 1 341 ? 8.648 -21.744 -0.134 1.00 44.93 341 THR A N 1
ATOM 5435 C CA . THR C 1 341 ? 7.717 -21.104 -1.053 1.00 32.17 341 THR A CA 1
ATOM 5436 C C . THR C 1 341 ? 6.930 -22.150 -1.831 1.00 26.89 341 THR A C 1
ATOM 5437 O O . THR C 1 341 ? 5.738 -21.966 -2.103 1.00 31.50 341 THR A O 1
ATOM 5441 N N . TYR C 1 342 ? 7.581 -23.262 -2.188 1.00 35.53 342 TYR A N 1
ATOM 5442 C CA . TYR C 1 342 ? 6.887 -24.337 -2.889 1.00 32.77 342 TYR A CA 1
ATOM 5443 C C . TYR C 1 342 ? 5.794 -24.932 -2.012 1.00 26.62 342 TYR A C 1
ATOM 5444 O O . TYR C 1 342 ? 4.694 -25.226 -2.491 1.00 61.69 342 TYR A O 1
ATOM 5453 N N . ASP C 1 343 ? 6.088 -25.125 -0.723 1.00 62.44 343 ASP A N 1
ATOM 5454 C CA . ASP C 1 343 ? 5.082 -25.602 0.223 1.00 76.62 343 ASP A CA 1
ATOM 5455 C C . ASP C 1 343 ? 3.824 -24.741 0.170 1.00 92.68 343 ASP A C 1
ATOM 5456 O O . ASP C 1 343 ? 2.705 -25.258 0.089 1.00 126.09 343 ASP A O 1
ATOM 5461 N N . GLU C 1 344 ? 3.993 -23.416 0.216 1.00 55.85 344 GLU A N 1
ATOM 5462 C CA . GLU C 1 344 ? 2.843 -22.514 0.238 1.00 40.22 344 GLU A CA 1
ATOM 5463 C C . GLU C 1 344 ? 2.047 -22.579 -1.061 1.00 31.62 344 GLU A C 1
ATOM 5464 O O . GLU C 1 344 ? 0.830 -22.359 -1.050 1.00 26.41 344 GLU A O 1
ATOM 5470 N N . VAL C 1 345 ? 2.710 -22.864 -2.184 1.00 42.36 345 VAL A N 1
ATOM 5471 C CA . VAL C 1 345 ? 1.992 -23.030 -3.445 1.00 52.58 345 VAL A CA 1
ATOM 5472 C C . VAL C 1 345 ? 1.159 -24.305 -3.410 1.00 55.48 345 VAL A C 1
ATOM 5473 O O . VAL C 1 345 ? -0.004 -24.316 -3.833 1.00 44.60 345 VAL A O 1
ATOM 5477 N N . ILE C 1 346 ? 1.724 -25.391 -2.881 1.00 75.98 346 ILE A N 1
ATOM 5478 C CA . ILE C 1 346 ? 0.989 -26.647 -2.792 1.00 53.78 346 ILE A CA 1
ATOM 5479 C C . ILE C 1 346 ? -0.159 -26.539 -1.792 1.00 44.56 346 ILE A C 1
ATOM 5480 O O . ILE C 1 346 ? -1.234 -27.115 -1.998 1.00 53.70 346 ILE A O 1
ATOM 5485 N N . SER C 1 347 ? 0.044 -25.805 -0.700 1.00 35.53 347 SER A N 1
ATOM 5486 C CA . SER C 1 347 ? -0.912 -25.769 0.401 1.00 45.71 347 SER A CA 1
ATOM 5487 C C . SER C 1 347 ? -2.005 -24.723 0.225 1.00 54.76 347 SER A C 1
ATOM 5488 O O . SER C 1 347 ? -2.853 -24.582 1.113 1.00 54.95 347 SER A O 1
ATOM 5491 N N . PHE C 1 348 ? -2.010 -23.987 -0.881 1.00 57.39 348 PHE A N 1
ATOM 5492 C CA . PHE C 1 348 ? -3.003 -22.940 -1.078 1.00 33.98 348 PHE A CA 1
ATOM 5493 C C . PHE C 1 348 ? -4.408 -23.530 -1.133 1.00 25.00 348 PHE A C 1
ATOM 5494 O O . PHE C 1 348 ? -4.653 -24.528 -1.817 1.00 43.20 348 PHE A O 1
ATOM 5502 N N . VAL C 1 349 ? -5.327 -22.905 -0.409 1.00 34.86 349 VAL A N 1
ATOM 5503 C CA . VAL C 1 349 ? -6.740 -23.277 -0.385 1.00 62.97 349 VAL A CA 1
ATOM 5504 C C . VAL C 1 349 ? -7.510 -22.237 -1.191 1.00 98.80 349 VAL A C 1
ATOM 5505 O O . VAL C 1 349 ? -7.480 -21.050 -0.838 1.00 117.39 349 VAL A O 1
ATOM 5509 N N . PRO C 1 350 ? -8.172 -22.602 -2.268 1.00 60.99 350 PRO A N 1
ATOM 5510 C CA . PRO C 1 350 ? -8.882 -21.589 -3.020 1.00 24.98 350 PRO A CA 1
ATOM 5511 C C . PRO C 1 350 ? -10.021 -21.067 -2.223 1.00 26.24 350 PRO A C 1
ATOM 5512 O O . PRO C 1 350 ? -10.619 -21.843 -1.516 1.00 41.95 350 PRO A O 1
ATOM 5516 N N . PRO C 1 351 ? -10.366 -19.803 -2.335 1.00 50.40 351 PRO A N 1
ATOM 5517 C CA . PRO C 1 351 ? -11.490 -19.269 -1.574 1.00 39.02 351 PRO A CA 1
ATOM 5518 C C . PRO C 1 351 ? -12.845 -19.537 -2.186 1.00 47.09 351 PRO A C 1
ATOM 5519 O O . PRO C 1 351 ? -12.977 -19.696 -3.384 1.00 52.48 351 PRO A O 1
ATOM 5523 N N . PRO C 1 352 ? -13.892 -19.590 -1.283 1.00 80.98 352 PRO A N 1
ATOM 5524 C CA . PRO C 1 352 ? -15.209 -19.836 -1.874 1.00 79.14 352 PRO A CA 1
ATOM 5525 C C . PRO C 1 352 ? -15.764 -18.645 -2.621 1.00 73.34 352 PRO A C 1
ATOM 5526 O O . PRO C 1 352 ? -15.574 -17.508 -2.231 1.00 61.17 352 PRO A O 1
ATOM 5530 N N . LEU C 1 353 ? -16.461 -18.928 -3.706 1.00 85.30 353 LEU A N 1
ATOM 5531 C CA . LEU C 1 353 ? -17.022 -17.889 -4.547 1.00 77.20 353 LEU A CA 1
ATOM 5532 C C . LEU C 1 353 ? -18.109 -17.167 -3.825 1.00 77.11 353 LEU A C 1
ATOM 5533 O O . LEU C 1 353 ? -18.354 -17.403 -2.659 1.00 74.81 353 LEU A O 1
ATOM 5538 N N . ASP C 1 354 ? -18.763 -16.274 -4.542 1.00 30.00 354 ASP A N 1
ATOM 5539 C CA . ASP C 1 354 ? -19.745 -15.395 -3.958 1.00 30.00 354 ASP A CA 1
ATOM 5540 C C . ASP C 1 354 ? -19.052 -14.341 -3.109 1.00 30.00 354 ASP A C 1
ATOM 5541 O O . ASP C 1 354 ? -19.402 -14.136 -1.950 1.00 30.00 354 ASP A O 1
ATOM 5546 N N . GLY D 2 1 ? -23.507 -4.583 -0.201 1.00 141.17 -2 GLY C N 1
ATOM 5547 C CA . GLY D 2 1 ? -22.270 -3.751 -0.198 1.00 115.76 -2 GLY C CA 1
ATOM 5548 C C . GLY D 2 1 ? -22.070 -3.019 1.115 1.00 86.52 -2 GLY C C 1
ATOM 5549 O O . GLY D 2 1 ? -22.946 -3.023 1.977 1.00 100.01 -2 GLY C O 1
ATOM 5550 N N . LEU D 2 2 ? -20.902 -2.395 1.274 1.00 90.56 -1 LEU C N 1
ATOM 5551 C CA . LEU D 2 2 ? -20.590 -1.740 2.540 1.00 62.28 -1 LEU C CA 1
ATOM 5552 C C . LEU D 2 2 ? -21.542 -0.576 2.805 1.00 57.06 -1 LEU C C 1
ATOM 5553 O O . LEU D 2 2 ? -21.930 -0.334 3.954 1.00 41.56 -1 LEU C O 1
ATOM 5558 N N . LEU D 2 3 ? -21.923 0.162 1.757 1.00 67.96 0 LEU C N 1
ATOM 5559 C CA . LEU D 2 3 ? -22.930 1.210 1.914 1.00 64.19 0 LEU C CA 1
ATOM 5560 C C . LEU D 2 3 ? -24.270 0.629 2.348 1.00 46.44 0 LEU C C 1
ATOM 5561 O O . LEU D 2 3 ? -24.956 1.200 3.203 1.00 31.95 0 LEU C O 1
ATOM 5566 N N . GLU D 2 4 ? -24.669 -0.497 1.750 1.00 79.88 1 GLU C N 1
ATOM 5567 C CA . GLU D 2 4 ? -25.908 -1.158 2.147 1.00 109.48 1 GLU C CA 1
ATOM 5568 C C . GLU D 2 4 ? -25.954 -1.381 3.652 1.00 103.73 1 GLU C C 1
ATOM 5569 O O . GLU D 2 4 ? -26.945 -1.050 4.313 1.00 102.04 1 GLU C O 1
ATOM 5575 N N . ARG D 2 5 ? -24.884 -1.945 4.211 1.00 121.87 2 ARG C N 1
ATOM 5576 C CA . ARG D 2 5 ? -24.879 -2.299 5.624 1.00 79.71 2 ARG C CA 1
ATOM 5577 C C . ARG D 2 5 ? -24.857 -1.076 6.532 1.00 77.11 2 ARG C C 1
ATOM 5578 O O . ARG D 2 5 ? -25.244 -1.184 7.700 1.00 76.23 2 ARG C O 1
ATOM 5586 N N . ARG D 2 6 ? -24.418 0.077 6.027 1.00 64.41 3 ARG C N 1
ATOM 5587 C CA . ARG D 2 6 ? -24.404 1.315 6.796 1.00 55.13 3 ARG C CA 1
ATOM 5588 C C . ARG D 2 6 ? -25.639 2.171 6.541 1.00 83.82 3 ARG C C 1
ATOM 5589 O O . ARG D 2 6 ? -25.722 3.290 7.057 1.00 94.49 3 ARG C O 1
ATOM 5597 N N . GLY D 2 7 ? -26.596 1.673 5.761 1.00 92.70 4 GLY C N 1
ATOM 5598 C CA . GLY D 2 7 ? -27.799 2.417 5.435 1.00 105.29 4 GLY C CA 1
ATOM 5599 C C . GLY D 2 7 ? -27.553 3.788 4.834 1.00 97.39 4 GLY C C 1
ATOM 5600 O O . GLY D 2 7 ? -28.074 4.790 5.333 1.00 100.21 4 GLY C O 1
ATOM 5601 N N . VAL D 2 8 ? -26.760 3.848 3.766 1.00 67.73 5 VAL C N 1
ATOM 5602 C CA . VAL D 2 8 ? -26.461 5.088 3.058 1.00 76.64 5 VAL C CA 1
ATOM 5603 C C . VAL D 2 8 ? -26.832 4.897 1.592 1.00 96.68 5 VAL C C 1
ATOM 5604 O O . VAL D 2 8 ? -26.505 3.864 0.996 1.00 107.15 5 VAL C O 1
ATOM 5608 N N . SER D 2 9 ? -27.511 5.888 1.014 1.00 92.30 6 SER C N 1
ATOM 5609 C CA . SER D 2 9 ? -27.864 5.821 -0.399 1.00 108.81 6 SER C CA 1
ATOM 5610 C C . SER D 2 9 ? -26.610 5.741 -1.260 1.00 83.37 6 SER C C 1
ATOM 5611 O O . SER D 2 9 ? -25.560 6.286 -0.913 1.00 77.38 6 SER C O 1
ATOM 5614 N N . GLU D 2 10 ? -26.720 5.059 -2.400 1.00 58.05 7 GLU C N 1
ATOM 5615 C CA . GLU D 2 10 ? -25.573 4.980 -3.292 1.00 73.05 7 GLU C CA 1
ATOM 5616 C C . GLU D 2 10 ? -25.187 6.357 -3.811 1.00 76.22 7 GLU C C 1
ATOM 5617 O O . GLU D 2 10 ? -26.040 7.191 -4.128 1.00 119.18 7 GLU C O 1
ATOM 5623 N N . LEU D 2 11 ? -23.879 6.580 -3.896 1.00 106.74 8 LEU C N 1
ATOM 5624 C CA . LEU D 2 11 ? -23.327 7.813 -4.406 1.00 99.17 8 LEU C CA 1
ATOM 5625 C C . LEU D 2 11 ? -23.540 7.867 -5.912 1.00 107.11 8 LEU C C 1
ATOM 5626 O O . LEU D 2 11 ? -23.877 6.860 -6.536 1.00 119.98 8 LEU C O 1
ATOM 5631 N N . PRO D 2 12 ? -23.355 9.028 -6.531 1.00 86.64 9 PRO C N 1
ATOM 5632 C CA . PRO D 2 12 ? -23.381 9.086 -7.990 1.00 96.85 9 PRO C CA 1
ATOM 5633 C C . PRO D 2 12 ? -22.307 8.184 -8.569 1.00 105.55 9 PRO C C 1
ATOM 5634 O O . PRO D 2 12 ? -21.173 8.164 -8.066 1.00 111.13 9 PRO C O 1
ATOM 5638 N N . PRO D 2 13 ? -22.612 7.415 -9.614 1.00 81.69 10 PRO C N 1
ATOM 5639 C CA . PRO D 2 13 ? -21.624 6.455 -10.115 1.00 105.88 10 PRO C CA 1
ATOM 5640 C C . PRO D 2 13 ? -20.337 7.149 -10.526 1.00 109.37 10 PRO C C 1
ATOM 5641 O O . PRO D 2 13 ? -20.337 8.288 -10.998 1.00 114.91 10 PRO C O 1
ATOM 5645 N N . LEU D 2 14 ? -19.230 6.441 -10.340 1.00 114.76 11 LEU C N 1
ATOM 5646 C CA . LEU D 2 14 ? -17.941 6.895 -10.832 1.00 98.51 11 LEU C CA 1
ATOM 5647 C C . LEU D 2 14 ? -17.799 6.381 -12.255 1.00 94.39 11 LEU C C 1
ATOM 5648 O O . LEU D 2 14 ? -17.966 5.184 -12.509 1.00 105.71 11 LEU C O 1
ATOM 5653 N N . TYR D 2 15 ? -17.485 7.281 -13.177 1.00 83.96 12 TYR C N 1
ATOM 5654 C CA . TYR D 2 15 ? -17.232 6.874 -14.548 1.00 114.98 12 TYR C CA 1
ATOM 5655 C C . TYR D 2 15 ? -15.856 6.233 -14.626 1.00 115.36 12 TYR C C 1
ATOM 5656 O O . TYR D 2 15 ? -14.870 6.796 -14.141 1.00 129.00 12 TYR C O 1
ATOM 5665 N N . ILE D 2 16 ? -15.803 5.056 -15.244 1.00 135.32 13 ILE C N 1
ATOM 5666 C CA . ILE D 2 16 ? -14.620 4.204 -15.239 1.00 135.79 13 ILE C CA 1
ATOM 5667 C C . ILE D 2 16 ? -13.866 4.308 -13.916 1.00 118.57 13 ILE C C 1
ATOM 5668 O O . ILE D 2 16 ? -13.594 3.298 -13.265 1.00 108.36 13 ILE C O 1
#

Nearest PDB structures (foldseek):
  5eta-assembly1_B  TM=1.003E+00  e=3.896E-66  Homo sapiens
  5n65-assembly1_A  TM=9.539E-01  e=5.499E-60  Homo sapiens
  3lfa-assembly1_A  TM=9.491E-01  e=1.020E-59  Homo sapiens
  8aco-assembly1_AAA  TM=9.606E-01  e=5.513E-58  Mus musculus
  6m95-assembly1_A  TM=9.495E-01  e=1.355E-57  Homo sapiens